Protein AF-0000000068120211 (afdb_homodimer)

Sequence (504 aa):
MDLKGKVALITGAASGIGLAYSEELLKQGAKVSLCDIDSERGEQVTEKLASKYGRKNVLFCRLDVTDYPQFEEAFVMTVEEFNRIDIVINNAGFMNDRLWELEVDVNLNGVIRGTLLAYRFMGKDRGGQGGVIVNTASTAFARPQVSTPIYTATNYAIVGLTRAYGDQYHVNMTGVRCLVVCPGLTDSGLVKDLDKQLMSSKYETAWLGDITDSKMQSSDHVGRALVDVLAKGQSGSVWIVENAQPAREWRGMDLKGKVALITGAASGIGLAYSEELLKQGAKVSLCDIDSERGEQVTEKLASKYGRKNVLFCRLDVTDYPQFEEAFVMTVEEFNRIDIVINNAGFMNDRLWELEVDVNLNGVIRGTLLAYRFMGKDRGGQGGVIVNTASTAFARPQVSTPIYTATNYAIVGLTRAYGDQYHVNMTGVRCLVVCPGLTDSGLVKDLDKQLMSSKYETAWLGDITDSKMQSSDHVGRALVDVLAKGQSGSVWIVENAQPAREWRG

pLDDT: mean 97.47, std 3.15, range [74.06, 99.0]

Solvent-accessible surface area (backbone atoms only — not comparable to full-atom values): 23778 Å² total; per-residue (Å²): 93,84,43,60,72,35,28,31,42,30,31,36,19,54,46,33,47,29,29,23,39,50,52,45,40,44,74,52,44,22,26,38,34,37,20,15,64,54,52,69,53,25,52,53,49,42,53,55,48,14,74,73,69,38,59,92,34,46,42,72,32,68,28,47,61,74,36,63,70,44,42,54,46,44,53,51,52,38,29,71,72,67,72,45,58,35,32,38,33,38,44,41,60,67,61,30,41,61,48,38,71,61,32,44,35,34,40,35,53,17,38,52,52,48,49,54,50,42,45,56,63,14,10,43,76,60,75,27,85,12,34,38,37,36,38,53,48,31,38,31,49,84,50,56,28,57,36,37,24,62,47,16,9,35,24,20,16,49,49,29,30,24,39,9,48,12,33,64,71,47,24,74,56,19,49,33,37,19,29,31,40,15,42,39,56,49,66,38,67,60,76,78,51,61,75,72,20,31,71,42,72,77,32,52,64,39,41,53,63,64,44,66,89,55,41,77,21,53,20,57,57,52,14,54,36,48,58,53,42,63,48,69,56,54,52,29,41,39,30,40,34,43,59,75,45,79,61,40,77,57,86,120,94,84,45,60,72,36,28,33,41,31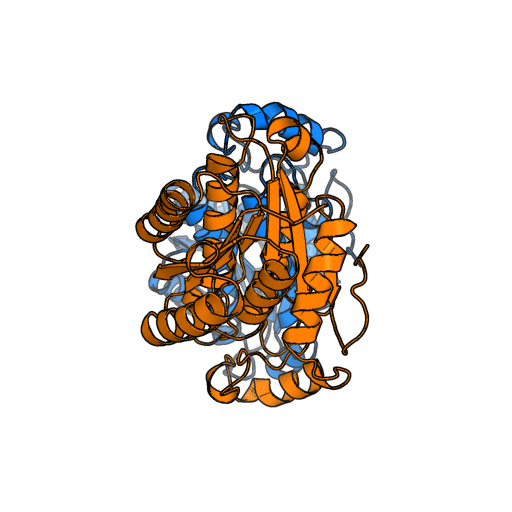,31,37,20,53,44,34,50,29,28,23,39,49,52,46,40,44,74,52,43,21,28,36,34,38,19,17,64,53,50,69,53,25,51,53,50,43,52,54,47,15,73,74,70,36,58,91,34,46,43,72,31,70,29,46,60,78,37,64,71,44,42,53,46,44,53,52,51,39,30,72,74,67,73,44,59,35,31,38,31,39,44,41,60,68,60,31,42,61,47,37,71,61,31,44,37,34,40,34,50,18,39,52,52,50,51,54,50,44,44,55,63,14,9,42,77,62,73,28,84,13,38,38,37,37,36,53,48,32,38,33,50,85,50,56,27,58,32,38,23,63,47,15,10,35,24,21,16,49,50,29,30,26,38,10,49,12,32,64,71,47,24,73,54,18,47,31,36,19,29,33,42,16,41,40,57,50,66,37,67,59,76,76,52,61,74,72,20,30,70,43,72,80,32,52,64,38,40,53,62,64,44,66,90,55,41,78,22,50,21,59,57,54,13,54,36,48,58,54,42,63,48,69,56,52,50,29,41,37,30,39,34,43,59,75,44,77,62,40,77,57,86,119

Secondary structure (DSSP, 8-state):
---TT-EEEEES-SSHHHHHHHHHHHHTT-EEEEEES-HHHHHHHHHHHHHHH-GGGEEEEE--TT-HHHHHHHHHHHHHHHS---EEEE------GGGHHHHHIIIIIHHHHHHHHHHHHH-GGGT---EEEEEE--GGGTS--SS-HHHHHHHHHHHHHHHHHTSHHHHHHH-EEEEEEEE-SEESSS-S-HHHHSS-GGGHHHHHHHHTT---EEHHHHHHHHHHHHHHPPTT-EEEE-TTPPPEE---/---TT-EEEEES-SSHHHHHHHHHHHHTT-EEEEEES-HHHHHHHHHHHHHHH-GGGEEEEE--TT-HHHHHHHHHHHHHHHS---EEEE------GGGHHHHHIIIIIHHHHHHHHHHHHH-GGGT---EEEEEE--GGGTS--SS-HHHHHHHHHHHHHHHHHTSHHHHHHH-EEEEEEEE-SEESSS-S-HHHHSS-GGGHHHHHHHHTTPPPEEHHHHHHHHHHHHHHPPTT-EEEE-TTPPPEE---

Radius of gyration: 23.07 Å; Cα contacts (8 Å, |Δi|>4): 1208; chains: 2; bounding box: 48×70×48 Å

Nearest PDB structures (foldseek):
  2gdz-assembly1_A-2  TM=9.463E-01  e=1.125E-26  Homo sapiens
  8cwl-assembly1_B  TM=9.435E-01  e=1.269E-26  Homo sapiens
  5ilg-assembly1_B  TM=9.388E-01  e=4.345E-25  Drosophila melanogaster
  8fd8-assembly1_A  TM=9.309E-01  e=6.060E-24  Homo sapiens
  8fd8-assembly1_B  TM=9.426E-01  e=2.075E-22  Homo sapiens

Structure (mmCIF, N/CA/C/O backbone):
data_AF-0000000068120211-model_v1
#
loop_
_entity.id
_entity.type
_entity.pdbx_description
1 polymer '15-hydroxyprostaglandin dehydrogenase'
#
loop_
_atom_site.group_PDB
_atom_site.id
_atom_site.type_symbol
_atom_site.label_atom_id
_atom_site.label_alt_id
_atom_site.label_comp_id
_atom_site.label_asym_id
_atom_site.label_entity_id
_atom_site.label_seq_id
_atom_site.pdbx_PDB_ins_code
_atom_site.Cartn_x
_atom_site.Cartn_y
_atom_site.Cartn_z
_atom_site.occupancy
_atom_site.B_iso_or_equiv
_atom_site.auth_seq_id
_atom_site.auth_comp_id
_atom_site.auth_asym_id
_atom_site.auth_atom_id
_atom_site.pdbx_PDB_model_num
ATOM 1 N N . MET A 1 1 ? -7.68 27.938 1.253 1 82.81 1 MET A N 1
ATOM 2 C CA . MET A 1 1 ? -8.211 28.031 2.611 1 82.81 1 MET A CA 1
ATOM 3 C C . MET A 1 1 ? -7.418 29.031 3.436 1 82.81 1 MET A C 1
ATOM 5 O O . MET A 1 1 ? -6.215 29.203 3.236 1 82.81 1 MET A O 1
ATOM 9 N N . ASP A 1 2 ? -8.07 29.797 4.215 1 92.25 2 ASP A N 1
ATOM 10 C CA . ASP A 1 2 ? -7.418 30.672 5.188 1 92.25 2 ASP A CA 1
ATOM 11 C C . ASP A 1 2 ? -6.906 29.875 6.387 1 92.25 2 ASP A C 1
ATOM 13 O O . ASP A 1 2 ? -7.676 29.172 7.047 1 92.25 2 ASP A O 1
ATOM 17 N N . LEU A 1 3 ? -5.645 29.953 6.73 1 97.62 3 LEU A N 1
ATOM 18 C CA . LEU A 1 3 ? -4.996 29.094 7.707 1 97.62 3 LEU A CA 1
ATOM 19 C C . LEU A 1 3 ? -4.945 29.75 9.078 1 97.62 3 LEU A C 1
ATOM 21 O O . LEU A 1 3 ? -4.629 29.109 10.078 1 97.62 3 LEU A O 1
ATOM 25 N N . LYS A 1 4 ? -5.25 31.031 9.125 1 97.75 4 LYS A N 1
ATOM 26 C CA . LYS A 1 4 ? -5.191 31.75 10.391 1 97.75 4 LYS A CA 1
ATOM 27 C C . LYS A 1 4 ? -6.133 31.141 11.422 1 97.75 4 LYS A C 1
ATOM 29 O O . LYS A 1 4 ? -7.328 30.984 11.164 1 97.75 4 LYS A O 1
ATOM 34 N N . GLY A 1 5 ? -5.555 30.719 12.477 1 97.88 5 GLY A N 1
ATOM 35 C CA . GLY A 1 5 ? -6.332 30.188 13.586 1 97.88 5 GLY A CA 1
ATOM 36 C C . GLY A 1 5 ? -6.676 28.719 13.422 1 97.88 5 GLY A C 1
ATOM 37 O O . GLY A 1 5 ? -7.215 28.094 14.336 1 97.88 5 GLY A O 1
ATOM 38 N N . LYS A 1 6 ? -6.422 28.141 12.305 1 98.56 6 LYS A N 1
ATOM 39 C CA . LYS A 1 6 ? -6.66 26.719 12.094 1 98.56 6 LYS A CA 1
ATOM 40 C C . LYS A 1 6 ? -5.688 25.875 12.914 1 98.56 6 LYS A C 1
ATOM 42 O O . LYS A 1 6 ? -4.586 26.312 13.234 1 98.56 6 LYS A O 1
ATOM 47 N N . VAL A 1 7 ? -6.109 24.719 13.297 1 98.88 7 VAL A N 1
ATOM 48 C CA . VAL A 1 7 ? -5.297 23.828 14.125 1 98.88 7 VAL A CA 1
ATOM 49 C C . VAL A 1 7 ? -4.887 22.594 13.32 1 98.88 7 VAL A C 1
ATOM 51 O O . VAL A 1 7 ? -5.742 21.875 12.789 1 98.88 7 VAL A O 1
ATOM 54 N N . ALA A 1 8 ? -3.562 22.375 13.242 1 98.94 8 ALA A N 1
ATOM 55 C CA . ALA A 1 8 ? -3.016 21.234 12.508 1 98.94 8 ALA A CA 1
ATOM 56 C C . ALA A 1 8 ? -2.342 20.25 13.453 1 98.94 8 ALA A C 1
ATOM 58 O O . ALA A 1 8 ? -1.64 20.656 14.383 1 98.94 8 ALA A O 1
ATOM 59 N N . LEU A 1 9 ? -2.656 19 13.297 1 98.94 9 LEU A N 1
ATOM 60 C CA . LEU A 1 9 ? -1.92 17.906 13.914 1 98.94 9 LEU A CA 1
ATOM 61 C C . LEU A 1 9 ? -1.019 17.219 12.898 1 98.94 9 LEU A C 1
ATOM 63 O O . LEU A 1 9 ? -1.488 16.766 11.852 1 98.94 9 LEU A O 1
ATOM 67 N N . ILE A 1 10 ? 0.295 17.172 13.141 1 98.94 10 ILE A N 1
ATOM 68 C CA . ILE A 1 10 ? 1.269 16.672 12.18 1 98.94 10 ILE A CA 1
ATOM 69 C C . ILE A 1 10 ? 2.102 15.562 12.805 1 98.94 10 ILE A C 1
ATOM 71 O O . ILE A 1 10 ? 2.713 15.758 13.859 1 98.94 10 ILE A O 1
ATOM 75 N N . THR A 1 11 ? 2.152 14.414 12.18 1 98.94 11 THR A N 1
ATOM 76 C CA . THR A 1 11 ? 3 13.328 12.664 1 98.94 11 THR A CA 1
ATOM 77 C C . THR A 1 11 ? 4.391 13.414 12.039 1 98.94 11 THR A C 1
ATOM 79 O O . THR A 1 11 ? 4.539 13.875 10.906 1 98.94 11 THR A O 1
ATOM 82 N N . GLY A 1 12 ? 5.379 12.852 12.766 1 98.62 12 GLY A N 1
ATOM 83 C CA . GLY A 1 12 ? 6.75 12.969 12.297 1 98.62 12 GLY A CA 1
ATOM 84 C C . GLY A 1 12 ? 7.207 14.406 12.148 1 98.62 12 GLY A C 1
ATOM 85 O O . GLY A 1 12 ? 7.836 14.758 11.148 1 98.62 12 GLY A O 1
ATOM 86 N N . ALA A 1 13 ? 6.902 15.242 13.117 1 98.62 13 ALA A N 1
ATOM 87 C CA . ALA A 1 13 ? 6.984 16.688 12.914 1 98.62 13 ALA A CA 1
ATOM 88 C C . ALA A 1 13 ? 8.258 17.25 13.539 1 98.62 13 ALA A C 1
ATOM 90 O O . ALA A 1 13 ? 8.508 18.453 13.453 1 98.62 13 ALA A O 1
ATOM 91 N N . ALA A 1 14 ? 9.102 16.391 14.125 1 97.88 14 ALA A N 1
ATOM 92 C CA . ALA A 1 14 ? 10.25 16.906 14.859 1 97.88 14 ALA A CA 1
ATOM 93 C C . ALA A 1 14 ? 11.43 17.156 13.914 1 97.88 14 ALA A C 1
ATOM 95 O O . ALA A 1 14 ? 12.445 17.719 14.32 1 97.88 14 ALA A O 1
ATOM 96 N N . SER A 1 15 ? 11.375 16.734 12.656 1 96.56 15 SER A N 1
ATOM 97 C CA . SER A 1 15 ? 12.469 16.922 11.703 1 96.56 15 SER A CA 1
ATOM 98 C C . SER A 1 15 ? 11.961 16.891 10.266 1 96.56 15 SER A C 1
ATOM 100 O O . SER A 1 15 ? 10.781 16.656 10.023 1 96.56 15 SER A O 1
ATOM 102 N N . GLY A 1 16 ? 12.82 17.266 9.398 1 97.5 16 GLY A N 1
ATOM 103 C CA . GLY A 1 16 ? 12.594 17.078 7.973 1 97.5 16 GLY A CA 1
ATOM 104 C C . GLY A 1 16 ? 11.352 17.797 7.465 1 97.5 16 GLY A C 1
ATOM 105 O O . GLY A 1 16 ? 11.148 18.969 7.758 1 97.5 16 GLY A O 1
ATOM 106 N N . ILE A 1 17 ? 10.625 17.094 6.672 1 98.62 17 ILE A N 1
ATOM 107 C CA . ILE A 1 17 ? 9.469 17.641 5.988 1 98.62 17 ILE A CA 1
ATOM 108 C C . ILE A 1 17 ? 8.383 18 7.008 1 98.62 17 ILE A C 1
ATOM 110 O O . ILE A 1 17 ? 7.734 19.031 6.898 1 98.62 17 ILE A O 1
ATOM 114 N N . GLY A 1 18 ? 8.203 17.141 8.039 1 98.75 18 GLY A N 1
ATOM 115 C CA . GLY A 1 18 ? 7.215 17.422 9.062 1 98.75 18 GLY A CA 1
ATOM 116 C C . GLY A 1 18 ? 7.477 18.719 9.812 1 98.75 18 GLY A C 1
ATOM 117 O O . GLY A 1 18 ? 6.547 19.469 10.094 1 98.75 18 GLY A O 1
ATOM 118 N N . LEU A 1 19 ? 8.711 18.906 10.086 1 98.75 19 LEU A N 1
ATOM 119 C CA . LEU A 1 19 ? 9.078 20.156 10.75 1 98.75 19 LEU A CA 1
ATOM 120 C C . LEU A 1 19 ? 8.844 21.344 9.828 1 98.75 19 LEU A C 1
ATOM 122 O O . LEU A 1 19 ? 8.352 22.391 10.266 1 98.75 19 LEU A O 1
ATOM 126 N N . ALA A 1 20 ? 9.164 21.188 8.57 1 98.81 20 ALA A N 1
ATOM 127 C CA . ALA A 1 20 ? 8.945 22.25 7.594 1 98.81 20 ALA A CA 1
ATOM 128 C C . ALA A 1 20 ? 7.457 22.562 7.441 1 98.81 20 ALA A C 1
ATOM 130 O O . ALA A 1 20 ? 7.066 23.734 7.336 1 98.81 20 ALA A O 1
ATOM 131 N N . TYR A 1 21 ? 6.605 21.516 7.414 1 98.88 21 TYR A N 1
ATOM 132 C CA . TYR A 1 21 ? 5.164 21.719 7.406 1 98.88 21 TYR A CA 1
ATOM 133 C C . TYR A 1 21 ? 4.723 22.562 8.602 1 98.88 21 TYR A C 1
ATOM 135 O O . TYR A 1 21 ? 3.975 23.531 8.445 1 98.88 21 TYR A O 1
ATOM 143 N N . SER A 1 22 ? 5.23 22.188 9.781 1 98.88 22 SER A N 1
ATOM 144 C CA . SER A 1 22 ? 4.867 22.875 11.016 1 98.88 22 SER A CA 1
ATOM 145 C C . SER A 1 22 ? 5.23 24.344 10.953 1 98.88 22 SER A C 1
ATOM 147 O O . SER A 1 22 ? 4.402 25.203 11.25 1 98.88 22 SER A O 1
ATOM 149 N N . GLU A 1 23 ? 6.422 24.625 10.531 1 98.75 23 GLU A N 1
ATOM 150 C CA . GLU A 1 23 ? 6.91 26 10.484 1 98.75 23 GLU A CA 1
ATOM 151 C C . GLU A 1 23 ? 6.113 26.828 9.492 1 98.75 23 GLU A C 1
ATOM 153 O O . GLU A 1 23 ? 5.746 27.969 9.789 1 98.75 23 GLU A O 1
ATOM 158 N N . GLU A 1 24 ? 5.844 26.297 8.328 1 98.75 24 GLU A N 1
ATOM 159 C CA . GLU A 1 24 ? 5.117 27.047 7.305 1 98.75 24 GLU A CA 1
ATOM 160 C C . GLU A 1 24 ? 3.686 27.344 7.746 1 98.75 24 GLU A C 1
ATOM 162 O O . GLU A 1 24 ? 3.148 28.406 7.469 1 98.75 24 GLU A O 1
ATOM 167 N N . LEU A 1 25 ? 3.064 26.406 8.438 1 98.88 25 LEU A N 1
ATOM 168 C CA . LEU A 1 25 ? 1.704 26.609 8.922 1 98.88 25 LEU A CA 1
ATOM 169 C C . LEU A 1 25 ? 1.674 27.656 10.023 1 98.88 25 LEU A C 1
ATOM 171 O O . LEU A 1 25 ? 0.775 28.516 10.047 1 98.88 25 LEU A O 1
ATOM 175 N N . LEU A 1 26 ? 2.656 27.625 10.914 1 98.81 26 LEU A N 1
ATOM 176 C CA . LEU A 1 26 ? 2.756 28.625 11.961 1 98.81 26 LEU A CA 1
ATOM 177 C C . LEU A 1 26 ? 2.957 30.016 11.367 1 98.81 26 LEU A C 1
ATOM 179 O O . LEU A 1 26 ? 2.344 30.984 11.82 1 98.81 26 LEU A O 1
ATOM 183 N N . LYS A 1 27 ? 3.748 30.078 10.273 1 98.5 27 LYS A N 1
ATOM 184 C CA . LYS A 1 27 ? 3.979 31.344 9.57 1 98.5 27 LYS A CA 1
ATOM 185 C C . LYS A 1 27 ? 2.672 31.922 9.039 1 98.5 27 LYS A C 1
ATOM 187 O O . LYS A 1 27 ? 2.512 33.125 8.961 1 98.5 27 LYS A O 1
ATOM 192 N N . GLN A 1 28 ? 1.745 31.062 8.711 1 98.31 28 GLN A N 1
ATOM 193 C CA . GLN A 1 28 ? 0.469 31.469 8.133 1 98.31 28 GLN A CA 1
ATOM 194 C C . GLN A 1 28 ? -0.565 31.734 9.219 1 98.31 28 GLN A C 1
ATOM 196 O O . GLN A 1 28 ? -1.73 32 8.922 1 98.31 28 GLN A O 1
ATOM 201 N N . GLY A 1 29 ? -0.173 31.562 10.5 1 98.5 29 GLY A N 1
ATOM 202 C CA . GLY A 1 29 ? -1.048 31.906 11.609 1 98.5 29 GLY A CA 1
ATOM 203 C C . GLY A 1 29 ? -1.801 30.719 12.18 1 98.5 29 GLY A C 1
ATOM 204 O O . GLY A 1 29 ? -2.703 30.891 13 1 98.5 29 GLY A O 1
ATOM 205 N N . ALA A 1 30 ? -1.493 29.531 11.773 1 98.81 30 ALA A N 1
ATOM 206 C CA . ALA A 1 30 ? -2.121 28.328 12.312 1 98.81 30 ALA A CA 1
ATOM 207 C C . ALA A 1 30 ? -1.508 27.938 13.656 1 98.81 30 ALA A C 1
ATOM 209 O O . ALA A 1 30 ? -0.473 28.484 14.047 1 98.81 30 ALA A O 1
ATOM 210 N N . LYS A 1 31 ? -2.18 27.125 14.367 1 98.88 31 LYS A N 1
ATOM 211 C CA . LYS A 1 31 ? -1.648 26.406 15.531 1 98.88 31 LYS A CA 1
ATOM 212 C C . LYS A 1 31 ? -1.269 24.969 15.172 1 98.88 31 LYS A C 1
ATOM 214 O O . LYS A 1 31 ? -1.882 24.359 14.289 1 98.88 31 LYS A O 1
ATOM 219 N N . VAL A 1 32 ? -0.233 24.5 15.859 1 98.88 32 VAL A N 1
ATOM 220 C CA . VAL A 1 32 ? 0.289 23.219 15.406 1 98.88 32 VAL A CA 1
ATOM 221 C C . VAL A 1 32 ? 0.537 22.312 16.609 1 98.88 32 VAL A C 1
ATOM 223 O O . VAL A 1 32 ? 1.161 22.719 17.578 1 98.88 32 VAL A O 1
ATOM 226 N N . SER A 1 33 ? -0.043 21.141 16.578 1 98.88 33 SER A N 1
ATOM 227 C CA . SER A 1 33 ? 0.378 20.016 17.406 1 98.88 33 SER A CA 1
ATOM 228 C C . SER A 1 33 ? 1.446 19.188 16.719 1 98.88 33 SER A C 1
ATOM 230 O O . SER A 1 33 ? 1.15 18.453 15.773 1 98.88 33 SER A O 1
ATOM 232 N N . LEU A 1 34 ? 2.705 19.297 17.219 1 98.69 34 LEU A N 1
ATOM 233 C CA . LEU A 1 34 ? 3.846 18.547 16.703 1 98.69 34 LEU A CA 1
ATOM 234 C C . LEU A 1 34 ? 3.938 17.172 17.344 1 98.69 34 LEU A C 1
ATOM 236 O O . LEU A 1 34 ? 4.23 17.062 18.547 1 98.69 34 LEU A O 1
ATOM 240 N N . CYS A 1 35 ? 3.703 16.141 16.531 1 98.88 35 CYS A N 1
ATOM 241 C CA . CYS A 1 35 ? 3.744 14.789 17.047 1 98.88 35 CYS A CA 1
ATOM 242 C C . CYS A 1 35 ? 4.953 14.031 16.516 1 98.88 35 CYS A C 1
ATOM 244 O O . CYS A 1 35 ? 5.215 14.047 15.312 1 98.88 35 CYS A O 1
ATOM 246 N N . ASP A 1 36 ? 5.637 13.398 17.391 1 98.75 36 ASP A N 1
ATOM 247 C CA . ASP A 1 36 ? 6.82 12.641 17 1 98.75 36 ASP A CA 1
ATOM 248 C C . ASP A 1 36 ? 7.199 11.609 18.062 1 98.75 36 ASP A C 1
ATOM 250 O O . ASP A 1 36 ? 6.863 11.773 19.234 1 98.75 36 ASP A O 1
ATOM 254 N N . ILE A 1 37 ? 7.855 10.633 17.625 1 98.56 37 ILE A N 1
ATOM 255 C CA . ILE A 1 37 ? 8.289 9.594 18.562 1 98.56 37 ILE A CA 1
ATOM 256 C C . ILE A 1 37 ? 9.516 10.07 19.328 1 98.56 37 ILE A C 1
ATOM 258 O O . ILE A 1 37 ? 9.758 9.633 20.453 1 98.56 37 ILE A O 1
ATOM 262 N N . ASP A 1 38 ? 10.336 10.93 18.734 1 97.88 38 ASP A N 1
ATOM 263 C CA . ASP A 1 38 ? 11.531 11.484 19.359 1 97.88 38 ASP A CA 1
ATOM 264 C C . ASP A 1 38 ? 11.172 12.633 20.297 1 97.88 38 ASP A C 1
ATOM 266 O O . ASP A 1 38 ? 11.133 13.797 19.891 1 97.88 38 ASP A O 1
ATOM 270 N N . SER A 1 39 ? 11.055 12.336 21.547 1 98 39 SER A N 1
ATOM 271 C CA . SER A 1 39 ? 10.594 13.328 22.516 1 98 39 SER A CA 1
ATOM 272 C C . SER A 1 39 ? 11.633 14.43 22.719 1 98 39 SER A C 1
ATOM 274 O O . SER A 1 39 ? 11.281 15.602 22.844 1 98 39 SER A O 1
ATOM 276 N N . GLU A 1 40 ? 12.859 14.023 22.766 1 98.31 40 GLU A N 1
ATOM 277 C CA . GLU A 1 40 ? 13.914 15.008 23 1 98.31 40 GLU A CA 1
ATOM 278 C C . GLU A 1 40 ? 13.953 16.062 21.891 1 98.31 40 GLU A C 1
ATOM 280 O O . GLU A 1 40 ? 13.883 17.25 22.172 1 98.31 40 GLU A O 1
ATOM 285 N N . ARG A 1 41 ? 14.055 15.641 20.688 1 98.12 41 ARG A N 1
ATOM 286 C CA . ARG A 1 41 ? 14.078 16.547 19.547 1 98.12 41 ARG A CA 1
ATOM 287 C C . ARG A 1 41 ? 12.766 17.328 19.438 1 98.12 41 ARG A C 1
ATOM 289 O O . ARG A 1 41 ? 12.758 18.516 19.141 1 98.12 41 ARG A O 1
ATOM 296 N N . GLY A 1 42 ? 11.695 16.609 19.656 1 98.38 42 GLY A N 1
ATOM 297 C CA . GLY A 1 42 ? 10.383 17.234 19.578 1 98.38 42 GLY A CA 1
ATOM 298 C C . GLY A 1 42 ? 10.211 18.391 20.562 1 98.38 42 GLY A C 1
ATOM 299 O O . GLY A 1 42 ? 9.727 19.453 20.203 1 98.38 42 GLY A O 1
ATOM 300 N N . GLU A 1 43 ? 10.609 18.188 21.766 1 98.19 43 GLU A N 1
ATOM 301 C CA . GLU A 1 43 ? 10.5 19.219 22.781 1 98.19 43 GLU A CA 1
ATOM 302 C C . GLU A 1 43 ? 11.398 20.406 22.469 1 98.19 43 GLU A C 1
ATOM 304 O O . GLU A 1 43 ? 10.992 21.562 22.625 1 98.19 43 GLU A O 1
ATOM 309 N N . GLN A 1 44 ? 12.586 20.094 21.969 1 98.38 44 GLN A N 1
ATOM 310 C CA . GLN A 1 44 ? 13.523 21.141 21.609 1 98.38 44 GLN A CA 1
ATOM 311 C C . GLN A 1 44 ? 12.969 22.016 20.484 1 98.38 44 GLN A C 1
ATOM 313 O O . GLN A 1 44 ? 13 23.234 20.562 1 98.38 44 GLN A O 1
ATOM 318 N N . VAL A 1 45 ? 12.453 21.406 19.453 1 98.19 45 VAL A N 1
ATOM 319 C CA . VAL A 1 45 ? 11.93 22.141 18.312 1 98.19 45 VAL A CA 1
ATOM 320 C C . VAL A 1 45 ? 10.68 22.906 18.719 1 98.19 45 VAL A C 1
ATOM 322 O O . VAL A 1 45 ? 10.461 24.047 18.266 1 98.19 45 VAL A O 1
ATOM 325 N N . THR A 1 46 ? 9.891 22.266 19.547 1 97.88 46 THR A N 1
ATOM 326 C CA . THR A 1 46 ? 8.672 22.922 20 1 97.88 46 THR A CA 1
ATOM 327 C C . THR A 1 46 ? 9 24.188 20.781 1 97.88 46 THR A C 1
ATOM 329 O O . THR A 1 46 ? 8.328 25.219 20.609 1 97.88 46 THR A O 1
ATOM 332 N N . GLU A 1 47 ? 9.992 24.156 21.641 1 98.12 47 GLU A N 1
ATOM 333 C CA . GLU A 1 47 ? 10.398 25.344 22.391 1 98.12 47 GLU A CA 1
ATOM 334 C C . GLU A 1 47 ? 10.875 26.453 21.453 1 98.12 47 GLU A C 1
ATOM 336 O O . GLU A 1 47 ? 10.562 27.625 21.656 1 98.12 47 GLU A O 1
ATOM 341 N N . LYS A 1 48 ? 11.625 26.062 20.453 1 98.44 48 LYS A N 1
ATOM 342 C CA . LYS A 1 48 ? 12.102 27.016 19.469 1 98.44 48 LYS A CA 1
ATOM 343 C C . LYS A 1 48 ? 10.938 27.672 18.719 1 98.44 48 LYS A C 1
ATOM 345 O O . LYS A 1 48 ? 10.906 28.891 18.547 1 98.44 48 LYS A O 1
ATOM 350 N N . LEU A 1 49 ? 9.984 26.891 18.281 1 98.69 49 LEU A N 1
ATOM 351 C CA . LEU A 1 49 ? 8.828 27.391 17.547 1 98.69 49 LEU A CA 1
ATOM 352 C C . LEU A 1 49 ? 7.914 28.219 18.438 1 98.69 49 LEU A C 1
ATOM 354 O O . LEU A 1 49 ? 7.352 29.219 18 1 98.69 49 LEU A O 1
ATOM 358 N N . ALA A 1 50 ? 7.789 27.75 19.688 1 98.19 50 ALA A N 1
ATOM 359 C CA . ALA A 1 50 ? 6.973 28.484 20.656 1 98.19 50 ALA A CA 1
ATOM 360 C C . ALA A 1 50 ? 7.539 29.891 20.891 1 98.19 50 ALA A C 1
ATOM 362 O O . ALA A 1 50 ? 6.785 30.844 21.047 1 98.19 50 ALA A O 1
ATOM 363 N N . SER A 1 51 ? 8.844 29.969 20.984 1 98.38 51 SER A N 1
ATOM 364 C CA . SER A 1 51 ? 9.5 31.25 21.172 1 98.38 51 SER A CA 1
ATOM 365 C C . SER A 1 51 ? 9.258 32.188 19.984 1 98.38 51 SER A C 1
ATOM 367 O O . SER A 1 51 ? 9.102 33.406 20.172 1 98.38 51 SER A O 1
ATOM 369 N N . LYS A 1 52 ? 9.172 31.625 18.844 1 98.38 52 LYS A N 1
ATOM 370 C CA . LYS A 1 52 ? 9.062 32.406 17.609 1 98.38 52 LYS A CA 1
ATOM 371 C C . LYS A 1 52 ? 7.609 32.75 17.297 1 98.38 52 LYS A C 1
ATOM 373 O O . LYS A 1 52 ? 7.312 33.844 16.812 1 98.38 52 LYS A O 1
ATOM 378 N N . TYR A 1 53 ? 6.68 31.812 17.547 1 98.44 53 TYR A N 1
ATOM 379 C CA . TYR A 1 53 ? 5.32 31.969 17.031 1 98.44 53 TYR A CA 1
ATOM 380 C C . TYR A 1 53 ? 4.309 32 18.172 1 98.44 53 TYR A C 1
ATOM 382 O O . TYR A 1 53 ? 3.109 32.156 17.938 1 98.44 53 TYR A O 1
ATOM 390 N N . GLY A 1 54 ? 4.77 31.875 19.469 1 98.31 54 GLY A N 1
ATOM 391 C CA . GLY A 1 54 ? 3.9 31.922 20.625 1 98.31 54 GLY A CA 1
ATOM 392 C C . GLY A 1 54 ? 3.633 30.547 21.234 1 98.31 54 GLY A C 1
ATOM 393 O O . GLY A 1 54 ? 3.205 29.641 20.516 1 98.31 54 GLY A O 1
ATOM 394 N N . ARG A 1 55 ? 3.826 30.391 22.5 1 97.88 55 ARG A N 1
ATOM 395 C CA . ARG A 1 55 ? 3.662 29.141 23.234 1 97.88 55 ARG A CA 1
ATOM 396 C C . ARG A 1 55 ? 2.24 28.609 23.094 1 97.88 55 ARG A C 1
ATOM 398 O O . ARG A 1 55 ? 2.031 27.391 23.016 1 97.88 55 ARG A O 1
ATOM 405 N N . LYS A 1 56 ? 1.347 29.5 22.953 1 98.06 56 LYS A N 1
ATOM 406 C CA . LYS A 1 56 ? -0.06 29.109 22.891 1 98.06 56 LYS A CA 1
ATOM 407 C C . LYS A 1 56 ? -0.397 28.5 21.531 1 98.06 56 LYS A C 1
ATOM 409 O O . LYS A 1 56 ? -1.478 27.922 21.359 1 98.06 56 LYS A O 1
ATOM 414 N N . ASN A 1 57 ? 0.518 28.625 20.562 1 98.62 57 ASN A N 1
ATOM 415 C CA . ASN A 1 57 ? 0.241 28.188 19.188 1 98.62 57 ASN A CA 1
ATOM 416 C C . ASN A 1 57 ? 0.928 26.859 18.875 1 98.62 57 ASN A C 1
ATOM 418 O O . ASN A 1 57 ? 0.777 26.312 17.781 1 98.62 57 ASN A O 1
ATOM 422 N N . VAL A 1 58 ? 1.687 26.312 19.812 1 98.75 58 VAL A N 1
ATOM 423 C CA . VAL A 1 58 ? 2.48 25.109 19.531 1 98.75 58 VAL A CA 1
ATOM 424 C C . VAL A 1 58 ? 2.33 24.109 20.672 1 98.75 58 VAL A C 1
ATOM 426 O O . VAL A 1 58 ? 2.43 24.484 21.844 1 98.75 58 VAL A O 1
ATOM 429 N N . LEU A 1 59 ? 2.023 22.875 20.359 1 98.69 59 LEU A N 1
ATOM 430 C CA . LEU A 1 59 ? 1.923 21.75 21.297 1 98.69 59 LEU A CA 1
ATOM 431 C C . LEU A 1 59 ? 2.787 20.578 20.844 1 98.69 59 LEU A C 1
ATOM 433 O O . LEU A 1 59 ? 2.824 20.266 19.656 1 98.69 59 LEU A O 1
ATOM 437 N N . PHE A 1 60 ? 3.518 20 21.75 1 98.75 60 PHE A N 1
ATOM 438 C CA . PHE A 1 60 ? 4.211 18.75 21.422 1 98.75 60 PHE A CA 1
ATOM 439 C C . PHE A 1 60 ? 3.473 17.547 21.984 1 98.75 60 PHE A C 1
ATOM 441 O O . PHE A 1 60 ? 3.021 17.578 23.141 1 98.75 60 PHE A O 1
ATOM 448 N N . CYS A 1 61 ? 3.285 16.531 21.172 1 98.56 61 CYS A N 1
ATOM 449 C CA . CYS A 1 61 ? 2.752 15.234 21.594 1 98.56 61 CYS A CA 1
ATOM 450 C C . CYS A 1 61 ? 3.703 14.109 21.219 1 98.56 61 CYS A C 1
ATOM 452 O O . CYS A 1 61 ? 4.016 13.922 20.031 1 98.56 61 CYS A O 1
ATOM 454 N N . ARG A 1 62 ? 4.215 13.375 22.234 1 98.5 62 ARG A N 1
ATOM 455 C CA . ARG A 1 62 ? 4.953 12.164 21.891 1 98.5 62 ARG A CA 1
ATOM 456 C C . ARG A 1 62 ? 4.031 11.117 21.281 1 98.5 62 ARG A C 1
ATOM 458 O O . ARG A 1 62 ? 2.988 10.789 21.844 1 98.5 62 ARG A O 1
ATOM 465 N N . LEU A 1 63 ? 4.469 10.633 20.109 1 98.69 63 LEU A N 1
ATOM 466 C CA . LEU A 1 63 ? 3.555 9.734 19.406 1 98.69 63 LEU A CA 1
ATOM 467 C C . LEU A 1 63 ? 4.324 8.719 18.578 1 98.69 63 LEU A C 1
ATOM 469 O O . LEU A 1 63 ? 5.113 9.086 17.703 1 98.69 63 LEU A O 1
ATOM 473 N N . ASP A 1 64 ? 4.191 7.492 18.906 1 98.81 64 ASP A N 1
ATOM 474 C CA . ASP A 1 64 ? 4.465 6.371 18.016 1 98.81 64 ASP A CA 1
ATOM 475 C C . ASP A 1 64 ? 3.232 6.012 17.188 1 98.81 64 ASP A C 1
ATOM 477 O O . ASP A 1 64 ? 2.252 5.488 17.719 1 98.81 64 ASP A O 1
ATOM 481 N N . VAL A 1 65 ? 3.332 6.254 15.883 1 98.81 65 VAL A N 1
ATOM 482 C CA . VAL A 1 65 ? 2.148 6.117 15.039 1 98.81 65 VAL A CA 1
ATOM 483 C C . VAL A 1 65 ? 1.743 4.648 14.945 1 98.81 65 VAL A C 1
ATOM 485 O O . VAL A 1 65 ? 0.655 4.328 14.461 1 98.81 65 VAL A O 1
ATOM 488 N N . THR A 1 66 ? 2.613 3.689 15.398 1 98.56 66 THR A N 1
ATOM 489 C CA . THR A 1 66 ? 2.258 2.275 15.414 1 98.56 66 THR A CA 1
ATOM 490 C C . THR A 1 66 ? 1.444 1.931 16.656 1 98.56 66 THR A C 1
ATOM 492 O O . THR A 1 66 ? 0.939 0.814 16.781 1 98.56 66 THR A O 1
ATOM 495 N N . ASP A 1 67 ? 1.319 2.846 17.594 1 98.5 67 ASP A N 1
ATOM 496 C CA . ASP A 1 67 ? 0.607 2.668 18.859 1 98.5 67 ASP A CA 1
ATOM 497 C C . ASP A 1 67 ? -0.725 3.414 18.844 1 98.5 67 ASP A C 1
ATOM 499 O O . ASP A 1 67 ? -0.77 4.617 19.109 1 98.5 67 ASP A O 1
ATOM 503 N N . TYR A 1 68 ? -1.79 2.676 18.703 1 97.88 68 TYR A N 1
ATOM 504 C CA . TYR A 1 68 ? -3.096 3.299 18.516 1 97.88 68 TYR A CA 1
ATOM 505 C C . TYR A 1 68 ? -3.492 4.121 19.734 1 97.88 68 TYR A C 1
ATOM 507 O O . TYR A 1 68 ? -3.926 5.27 19.609 1 97.88 68 TYR A O 1
ATOM 515 N N . PRO A 1 69 ? -3.381 3.629 20.953 1 98.31 69 PRO A N 1
ATOM 516 C CA . PRO A 1 69 ? -3.748 4.445 22.109 1 98.31 69 PRO A CA 1
ATOM 517 C C . PRO A 1 69 ? -2.973 5.762 22.172 1 98.31 69 PRO A C 1
ATOM 519 O O . PRO A 1 69 ? -3.549 6.809 22.484 1 98.31 69 PRO A O 1
ATOM 522 N N . GLN A 1 70 ? -1.694 5.695 21.875 1 98.62 70 GLN A N 1
ATOM 523 C CA . GLN A 1 70 ? -0.905 6.922 21.844 1 98.62 70 GLN A CA 1
ATOM 524 C C . GLN A 1 70 ? -1.407 7.879 20.781 1 98.62 70 GLN A C 1
ATOM 526 O O . GLN A 1 70 ? -1.431 9.094 20.984 1 98.62 70 GLN A O 1
ATOM 531 N N . PHE A 1 71 ? -1.814 7.305 19.672 1 98.88 71 PHE A N 1
ATOM 532 C CA . PHE A 1 71 ? -2.299 8.125 18.562 1 98.88 71 PHE A CA 1
ATOM 533 C C . PHE A 1 71 ? -3.584 8.844 18.953 1 98.88 71 PHE A C 1
ATOM 535 O O . PHE A 1 71 ? -3.711 10.055 18.734 1 98.88 71 PHE A O 1
ATOM 542 N N . GLU A 1 72 ? -4.484 8.125 19.5 1 98.69 72 GLU A N 1
ATOM 543 C CA . GLU A 1 72 ? -5.742 8.711 19.938 1 98.69 72 GLU A CA 1
ATOM 544 C C . GLU A 1 72 ? -5.504 9.789 21 1 98.69 72 GLU A C 1
ATOM 546 O O . GLU A 1 72 ? -6.148 10.836 20.984 1 98.69 72 GLU A O 1
ATOM 551 N N . GLU A 1 73 ? -4.59 9.508 21.859 1 98.75 73 GLU A N 1
ATOM 552 C CA . GLU A 1 73 ? -4.266 10.461 22.922 1 98.75 73 GLU A CA 1
ATOM 553 C C . GLU A 1 73 ? -3.748 11.773 22.328 1 98.75 73 GLU A C 1
ATOM 555 O O . GLU A 1 73 ? -4.035 12.852 22.844 1 98.75 73 GLU A O 1
ATOM 560 N N . ALA A 1 74 ? -2.965 11.734 21.281 1 98.88 74 ALA A N 1
ATOM 561 C CA . ALA A 1 74 ? -2.467 12.938 20.625 1 98.88 74 ALA A CA 1
ATOM 562 C C . ALA A 1 74 ? -3.619 13.789 20.094 1 98.88 74 ALA A C 1
ATOM 564 O O . ALA A 1 74 ? -3.582 15.023 20.188 1 98.88 74 ALA A O 1
ATOM 565 N N . PHE A 1 75 ? -4.652 13.148 19.531 1 98.88 75 PHE A N 1
ATOM 566 C CA . PHE A 1 75 ? -5.832 13.867 19.062 1 98.88 75 PHE A CA 1
ATOM 567 C C . PHE A 1 75 ? -6.562 14.523 20.234 1 98.88 75 PHE A C 1
ATOM 569 O O . PHE A 1 75 ? -6.938 15.695 20.156 1 98.88 75 PHE A O 1
ATOM 576 N N . VAL A 1 76 ? -6.711 13.758 21.312 1 98.81 76 VAL A N 1
ATOM 577 C CA . VAL A 1 76 ? -7.418 14.25 22.484 1 98.81 76 VAL A CA 1
ATOM 578 C C . VAL A 1 76 ? -6.672 15.445 23.078 1 98.81 76 VAL A C 1
ATOM 580 O O . VAL A 1 76 ? -7.277 16.469 23.375 1 98.81 76 VAL A O 1
ATOM 583 N N . MET A 1 77 ? -5.371 15.344 23.188 1 98.81 77 MET A N 1
ATOM 584 C CA . MET A 1 77 ? -4.551 16.422 23.75 1 98.81 77 MET A CA 1
ATOM 585 C C . MET A 1 77 ? -4.648 17.672 22.875 1 98.81 77 MET A C 1
ATOM 587 O O . MET A 1 77 ? -4.688 18.781 23.391 1 98.81 77 MET A O 1
ATOM 591 N N . THR A 1 78 ? -4.672 17.5 21.578 1 98.81 78 THR A N 1
ATOM 592 C CA . THR A 1 78 ? -4.766 18.625 20.641 1 98.81 78 THR A CA 1
ATOM 593 C C . THR A 1 78 ? -6.094 19.344 20.812 1 98.81 78 THR A C 1
ATOM 595 O O . THR A 1 78 ? -6.129 20.578 20.875 1 98.81 78 THR A O 1
ATOM 598 N N . VAL A 1 79 ? -7.152 18.594 20.953 1 98.5 79 VAL A N 1
ATOM 599 C CA . VAL A 1 79 ? -8.477 19.188 21.125 1 98.5 79 VAL A CA 1
ATOM 600 C C . VAL A 1 79 ? -8.555 19.875 22.484 1 98.5 79 VAL A C 1
ATOM 602 O O . VAL A 1 79 ? -9.117 20.969 22.594 1 98.5 79 VAL A O 1
ATOM 605 N N . GLU A 1 80 ? -7.996 1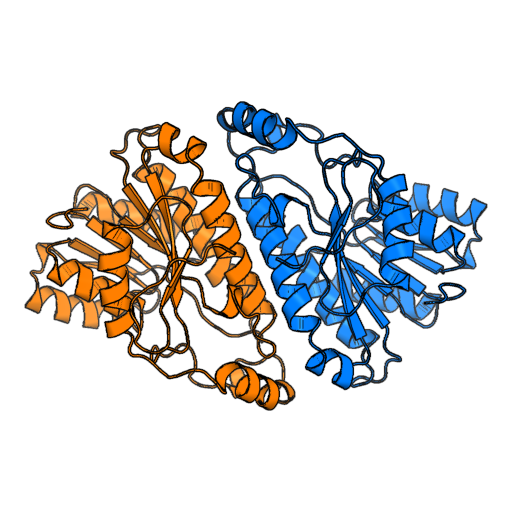9.234 23.469 1 98.44 80 GLU A N 1
ATOM 606 C CA . GLU A 1 80 ? -8.008 19.828 24.797 1 98.44 80 GLU A CA 1
ATOM 607 C C . GLU A 1 80 ? -7.258 21.156 24.812 1 98.44 80 GLU A C 1
ATOM 609 O O . GLU A 1 80 ? -7.68 22.109 25.469 1 98.44 80 GLU A O 1
ATOM 614 N N . GLU A 1 81 ? -6.188 21.203 24.062 1 98.56 81 GLU A N 1
ATOM 615 C CA . GLU A 1 81 ? -5.328 22.391 24.078 1 98.56 81 GLU A CA 1
ATOM 616 C C . GLU A 1 81 ? -5.887 23.484 23.172 1 98.56 81 GLU A C 1
ATOM 618 O O . GLU A 1 81 ? -5.902 24.656 23.562 1 98.56 81 GLU A O 1
ATOM 623 N N . PHE A 1 82 ? -6.391 23.109 22 1 98.5 82 PHE A N 1
ATOM 624 C CA . PHE A 1 82 ? -6.691 24.125 21 1 98.5 82 PHE A CA 1
ATOM 625 C C . PHE A 1 82 ? -8.188 24.156 20.703 1 98.5 82 PHE A C 1
ATOM 627 O O . PHE A 1 82 ? -8.641 24.969 19.891 1 98.5 82 PHE A O 1
ATOM 634 N N . ASN A 1 83 ? -8.977 23.203 21.25 1 97.38 83 ASN A N 1
ATOM 635 C CA . ASN A 1 83 ? -10.43 23.125 21.219 1 97.38 83 ASN A CA 1
ATOM 636 C C . ASN A 1 83 ? -10.93 22.641 19.859 1 97.38 83 ASN A C 1
ATOM 638 O O . ASN A 1 83 ? -12.141 22.594 19.609 1 97.38 83 ASN A O 1
ATOM 642 N N . ARG A 1 84 ? -9.961 22.375 18.969 1 96.56 84 ARG A N 1
ATOM 643 C CA . ARG A 1 84 ? -10.383 21.906 17.656 1 96.56 84 ARG A CA 1
ATOM 644 C C . ARG A 1 84 ? -9.219 21.266 16.906 1 96.56 84 ARG A C 1
ATOM 646 O O . ARG A 1 84 ? -8.078 21.297 17.359 1 96.56 84 ARG A O 1
ATOM 653 N N . ILE A 1 85 ? -9.547 20.625 15.844 1 98.62 85 ILE A N 1
ATOM 654 C CA . ILE A 1 85 ? -8.617 20.156 14.82 1 98.62 85 ILE A 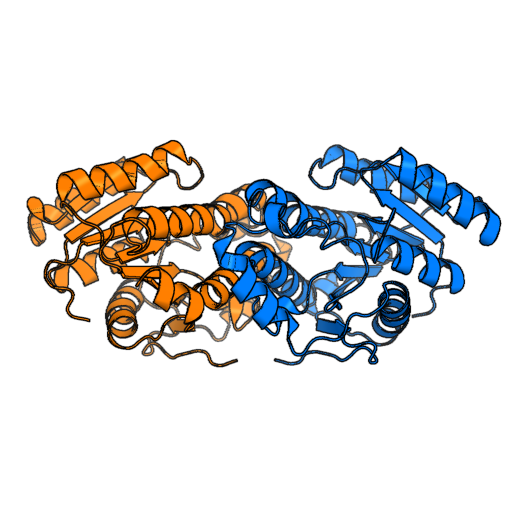CA 1
ATOM 655 C C . ILE A 1 85 ? -9.195 20.438 13.43 1 98.62 85 ILE A C 1
ATOM 657 O O . ILE A 1 85 ? -10.344 20.094 13.156 1 98.62 85 ILE A O 1
ATOM 661 N N . ASP A 1 86 ? -8.391 21.094 12.562 1 98.69 86 ASP A N 1
ATOM 662 C CA . ASP A 1 86 ? -8.852 21.453 11.227 1 98.69 86 ASP A CA 1
ATOM 663 C C . ASP A 1 86 ? -8.078 20.703 10.156 1 98.69 86 ASP A C 1
ATOM 665 O O . ASP A 1 86 ? -8.594 20.453 9.062 1 98.69 86 ASP A O 1
ATOM 669 N N . ILE A 1 87 ? -6.82 20.391 10.445 1 98.94 87 ILE A N 1
ATOM 670 C CA . ILE A 1 87 ? -5.91 19.766 9.492 1 98.94 87 ILE A CA 1
ATOM 671 C C . ILE A 1 87 ? -5.16 18.625 10.164 1 98.94 87 ILE A C 1
ATOM 673 O O . ILE A 1 87 ? -4.637 18.781 11.273 1 98.94 87 ILE A O 1
ATOM 677 N N . VAL A 1 88 ? -5.195 17.469 9.586 1 98.94 88 VAL A N 1
ATOM 678 C CA . VAL A 1 88 ? -4.359 16.359 10.016 1 98.94 88 VAL A CA 1
ATOM 679 C C . VAL A 1 88 ? -3.377 15.992 8.898 1 98.94 88 VAL A C 1
ATOM 681 O O . VAL A 1 88 ? -3.783 15.75 7.762 1 98.94 88 VAL A O 1
ATOM 684 N N . ILE A 1 89 ? -2.094 16.047 9.211 1 99 89 ILE A N 1
ATOM 685 C CA . ILE A 1 89 ? -1.053 15.711 8.242 1 99 89 ILE A CA 1
ATOM 686 C C . ILE A 1 89 ? -0.342 14.43 8.68 1 99 89 ILE A C 1
ATOM 688 O O . ILE A 1 89 ? 0.439 14.438 9.633 1 99 89 ILE A O 1
ATOM 692 N N . ASN A 1 90 ? -0.691 13.367 8.031 1 98.94 90 ASN A N 1
ATOM 693 C CA . ASN A 1 90 ? 0.036 12.117 8.203 1 98.94 90 ASN A CA 1
ATOM 694 C C . ASN A 1 90 ? 1.355 12.117 7.438 1 98.94 90 ASN A C 1
ATOM 696 O O . ASN A 1 90 ? 1.382 11.836 6.238 1 98.94 90 ASN A O 1
ATOM 700 N N . ASN A 1 91 ? 2.428 12.359 8.164 1 98.88 91 ASN A N 1
ATOM 701 C CA . ASN A 1 91 ? 3.725 12.594 7.535 1 98.88 91 ASN A CA 1
ATOM 702 C C . ASN A 1 91 ? 4.773 11.602 8.039 1 98.88 91 ASN A C 1
ATOM 704 O O . ASN A 1 91 ? 5.762 11.344 7.352 1 98.88 91 ASN A O 1
ATOM 708 N N . ALA A 1 92 ? 4.535 11.039 9.258 1 98.75 92 ALA A N 1
ATOM 709 C CA . ALA A 1 92 ? 5.508 10.086 9.797 1 98.75 92 ALA A CA 1
ATOM 710 C C . ALA A 1 92 ? 5.77 8.953 8.82 1 98.75 92 ALA A C 1
ATOM 712 O O . ALA A 1 92 ? 4.828 8.352 8.281 1 98.75 92 ALA A O 1
ATOM 713 N N . GLY A 1 93 ? 6.934 8.711 8.508 1 97.38 93 GLY A N 1
ATOM 714 C CA . GLY A 1 93 ? 7.359 7.641 7.621 1 97.38 93 GLY A CA 1
ATOM 715 C C . GLY A 1 93 ? 8.867 7.57 7.453 1 97.38 93 GLY A C 1
ATOM 716 O O . GLY A 1 93 ? 9.586 8.469 7.891 1 97.38 93 GLY A O 1
ATOM 717 N N . PHE A 1 94 ? 9.32 6.477 6.957 1 96.12 94 PHE A N 1
ATOM 718 C CA . PHE A 1 94 ? 10.742 6.32 6.656 1 96.12 94 PHE A CA 1
ATOM 719 C C . PHE A 1 94 ? 10.953 5.293 5.551 1 96.12 94 PHE A C 1
ATOM 721 O O . PHE A 1 94 ? 10 4.625 5.125 1 96.12 94 PHE A O 1
ATOM 728 N N . MET A 1 95 ? 12.133 5.367 4.984 1 97.69 95 MET A N 1
ATOM 729 C CA . MET A 1 95 ? 12.523 4.461 3.906 1 97.69 95 MET A CA 1
ATOM 730 C C . MET A 1 95 ? 13.562 3.457 4.395 1 97.69 95 MET A C 1
ATOM 732 O O . MET A 1 95 ? 14.734 3.805 4.582 1 97.69 95 MET A O 1
ATOM 736 N N . ASN A 1 96 ? 13.188 2.236 4.652 1 97.75 96 ASN A N 1
ATOM 737 C CA . ASN A 1 96 ? 14.07 1.149 5.059 1 97.75 96 ASN A CA 1
ATOM 738 C C . ASN A 1 96 ? 13.461 -0.214 4.746 1 97.75 96 ASN A C 1
ATOM 740 O O . ASN A 1 96 ? 12.781 -0.802 5.586 1 97.75 96 ASN A O 1
ATOM 744 N N . ASP A 1 97 ? 13.828 -0.78 3.604 1 98.12 97 ASP A N 1
ATOM 745 C CA . ASP A 1 97 ? 13.25 -2.043 3.156 1 98.12 97 ASP A CA 1
ATOM 746 C C . ASP A 1 97 ? 13.773 -3.211 3.99 1 98.12 97 ASP A C 1
ATOM 748 O O . ASP A 1 97 ? 13.172 -4.289 4.008 1 98.12 97 ASP A O 1
ATOM 752 N N . ARG A 1 98 ? 14.875 -3.049 4.68 1 96.81 98 ARG A N 1
ATOM 753 C CA . ARG A 1 98 ? 15.383 -4.098 5.555 1 96.81 98 ARG A CA 1
ATOM 754 C C . ARG A 1 98 ? 14.461 -4.297 6.758 1 96.81 98 ARG A C 1
ATOM 756 O O . ARG A 1 98 ? 14.375 -5.398 7.301 1 96.81 98 ARG A O 1
ATOM 763 N N . LEU A 1 99 ? 13.859 -3.223 7.152 1 97.69 99 LEU A N 1
ATOM 764 C CA . LEU A 1 99 ? 12.875 -3.238 8.227 1 97.69 99 LEU A CA 1
ATOM 765 C C . LEU A 1 99 ? 11.469 -3.082 7.68 1 97.69 99 LEU A C 1
ATOM 767 O O . LEU A 1 99 ? 10.68 -2.281 8.195 1 97.69 99 LEU A O 1
ATOM 771 N N . TRP A 1 100 ? 11.18 -3.9 6.668 1 98.5 100 TRP A N 1
ATOM 772 C CA . TRP A 1 100 ? 10.016 -3.611 5.84 1 98.5 100 TRP A CA 1
ATOM 773 C C . TRP A 1 100 ? 8.727 -3.777 6.641 1 98.5 100 TRP A C 1
ATOM 775 O O . TRP A 1 100 ? 7.746 -3.062 6.41 1 98.5 100 TRP A O 1
ATOM 785 N N . GLU A 1 101 ? 8.656 -4.734 7.566 1 98.56 101 GLU A N 1
ATOM 786 C CA . GLU A 1 101 ? 7.438 -4.871 8.352 1 98.56 101 GLU A CA 1
ATOM 787 C C . GLU A 1 101 ? 7.141 -3.604 9.148 1 98.56 101 GLU A C 1
ATOM 789 O O . GLU A 1 101 ? 6 -3.139 9.188 1 98.56 101 GLU A O 1
ATOM 794 N N . LEU A 1 102 ? 8.172 -3.119 9.836 1 98.56 102 LEU A N 1
ATOM 795 C CA . LEU A 1 102 ? 8.016 -1.854 10.555 1 98.56 102 LEU A CA 1
ATOM 796 C C . LEU A 1 102 ? 7.703 -0.718 9.586 1 98.56 102 LEU A C 1
ATOM 798 O O . LEU A 1 102 ? 6.887 0.153 9.891 1 98.56 102 LEU A O 1
ATOM 802 N N . GLU A 1 103 ? 8.367 -0.707 8.445 1 98.69 103 GLU A N 1
ATOM 803 C CA . GLU A 1 103 ? 8.133 0.303 7.414 1 98.69 103 GLU A CA 1
ATOM 804 C C . GLU A 1 103 ? 6.668 0.326 6.984 1 98.69 103 GLU A C 1
ATOM 806 O O . GLU A 1 103 ? 6.062 1.395 6.879 1 98.69 103 GLU A O 1
ATOM 811 N N . VAL A 1 104 ? 6.09 -0.838 6.75 1 98.94 104 VAL A N 1
ATOM 812 C CA . VAL A 1 104 ? 4.684 -0.905 6.371 1 98.94 104 VAL A CA 1
ATOM 813 C C . VAL A 1 104 ? 3.812 -0.402 7.52 1 98.94 104 VAL A C 1
ATOM 815 O O . VAL A 1 104 ? 2.846 0.33 7.301 1 98.94 104 VAL A O 1
ATOM 818 N N . ASP A 1 105 ? 4.113 -0.781 8.695 1 98.88 105 ASP A N 1
ATOM 819 C CA . ASP A 1 105 ? 3.314 -0.381 9.852 1 98.88 105 ASP A CA 1
ATOM 820 C C . ASP A 1 105 ? 3.348 1.133 10.039 1 98.88 105 ASP A C 1
ATOM 822 O O . ASP A 1 105 ? 2.307 1.762 10.25 1 98.88 105 ASP A O 1
ATOM 826 N N . VAL A 1 106 ? 4.492 1.723 9.945 1 98.81 106 VAL A N 1
ATOM 827 C CA . VAL A 1 106 ? 4.633 3.16 10.148 1 98.81 106 VAL A CA 1
ATOM 828 C C . VAL A 1 106 ? 4.062 3.91 8.945 1 98.81 106 VAL A C 1
ATOM 830 O O . VAL A 1 106 ? 3.217 4.797 9.109 1 98.81 106 VAL A O 1
ATOM 833 N N . ASN A 1 107 ? 4.469 3.541 7.715 1 98.88 107 ASN A N 1
ATOM 834 C CA . ASN A 1 107 ? 4.172 4.312 6.516 1 98.88 107 ASN A CA 1
ATOM 835 C C . ASN A 1 107 ? 2.719 4.145 6.082 1 98.88 107 ASN A C 1
ATOM 837 O O . ASN A 1 107 ? 2.135 5.051 5.488 1 98.88 107 ASN A O 1
ATOM 841 N N . LEU A 1 108 ? 2.191 2.973 6.359 1 98.94 108 LEU A N 1
ATOM 842 C CA . LEU A 1 108 ? 0.84 2.74 5.863 1 98.94 108 LEU A CA 1
ATOM 843 C C . LEU A 1 108 ? -0.155 2.639 7.016 1 98.94 108 LEU A C 1
ATOM 845 O O . LEU A 1 108 ? -1.109 3.416 7.086 1 98.94 108 LEU A O 1
ATOM 849 N N . ASN A 1 109 ? 0.087 1.675 7.938 1 98.94 109 ASN A N 1
ATOM 850 C CA . ASN A 1 109 ? -0.858 1.552 9.047 1 98.94 109 ASN A CA 1
ATOM 851 C C . ASN A 1 109 ? -0.965 2.85 9.836 1 98.94 109 ASN A C 1
ATOM 853 O O . ASN A 1 109 ? -2.051 3.217 10.289 1 98.94 109 ASN A O 1
ATOM 857 N N . GLY A 1 110 ? 0.184 3.504 10.039 1 98.94 110 GLY A N 1
ATOM 858 C CA . GLY A 1 110 ? 0.157 4.801 10.695 1 98.94 110 GLY A CA 1
ATOM 859 C C . GLY A 1 110 ? -0.727 5.812 9.984 1 98.94 110 GLY A C 1
ATOM 860 O O . GLY A 1 110 ? -1.5 6.523 10.625 1 98.94 110 GLY A O 1
ATOM 861 N N . VAL A 1 111 ? -0.674 5.867 8.648 1 98.94 111 VAL A N 1
ATOM 862 C CA . VAL A 1 111 ? -1.474 6.785 7.848 1 98.94 111 VAL A CA 1
ATOM 863 C C . VAL A 1 111 ? -2.949 6.406 7.945 1 98.94 111 VAL A C 1
ATOM 865 O O . VAL A 1 111 ? -3.816 7.277 8.039 1 98.94 111 VAL A O 1
ATOM 868 N N . ILE A 1 112 ? -3.266 5.102 7.918 1 98.94 112 ILE A N 1
ATOM 869 C CA . ILE A 1 112 ? -4.645 4.637 8.031 1 98.94 112 ILE A CA 1
ATOM 870 C C . ILE A 1 112 ? -5.207 5.039 9.398 1 98.94 112 ILE A C 1
ATOM 872 O O . ILE A 1 112 ? -6.305 5.594 9.477 1 98.94 112 ILE A O 1
ATOM 876 N N . ARG A 1 113 ? -4.438 4.789 10.477 1 98.88 113 ARG A N 1
ATOM 877 C CA . ARG A 1 113 ? -4.863 5.172 11.82 1 98.88 113 ARG A CA 1
ATOM 878 C C . ARG A 1 113 ? -5.121 6.672 11.898 1 98.88 113 ARG A C 1
ATOM 880 O O . ARG A 1 113 ? -6.168 7.102 12.398 1 98.88 113 ARG A O 1
ATOM 887 N N . GLY A 1 114 ? -4.156 7.449 11.398 1 98.94 114 GLY A N 1
ATOM 888 C CA . GLY A 1 114 ? -4.32 8.898 11.414 1 98.94 114 GLY A CA 1
ATOM 889 C C . GLY A 1 114 ? -5.527 9.367 10.633 1 98.94 114 GLY A C 1
ATOM 890 O O . GLY A 1 114 ? -6.215 10.305 11.047 1 98.94 114 GLY A O 1
ATOM 891 N N . THR A 1 115 ? -5.781 8.75 9.516 1 98.94 115 THR A N 1
ATOM 892 C CA . THR A 1 115 ? -6.914 9.094 8.664 1 98.94 115 THR A CA 1
ATOM 893 C C . THR A 1 115 ? -8.234 8.789 9.367 1 98.94 115 THR A C 1
ATOM 895 O O . THR A 1 115 ? -9.133 9.625 9.398 1 98.94 115 THR A O 1
ATOM 898 N N . LEU A 1 116 ? -8.344 7.598 9.961 1 98.69 116 LEU A N 1
ATOM 899 C CA . LEU A 1 116 ? -9.57 7.195 10.641 1 98.69 116 LEU A CA 1
ATOM 900 C C . LEU A 1 116 ? -9.836 8.078 11.859 1 98.69 116 LEU A C 1
ATOM 902 O O . LEU A 1 116 ? -10.977 8.469 12.117 1 98.69 116 LEU A O 1
ATOM 906 N N . LEU A 1 117 ? -8.797 8.398 12.586 1 98.81 117 LEU A N 1
ATOM 907 C CA . LEU A 1 117 ? -8.938 9.297 13.727 1 98.81 117 LEU A CA 1
ATOM 908 C C . LEU A 1 117 ? -9.336 10.695 13.273 1 98.81 117 LEU A C 1
ATOM 910 O O . LEU A 1 117 ? -10.141 11.359 13.93 1 98.81 117 LEU A O 1
ATOM 914 N N . ALA A 1 118 ? -8.75 11.148 12.156 1 98.88 118 ALA A N 1
ATOM 915 C CA . ALA A 1 118 ? -9.133 12.445 11.617 1 98.88 118 ALA A CA 1
ATOM 916 C C . ALA A 1 118 ? -10.625 12.508 11.32 1 98.88 118 ALA A C 1
ATOM 918 O O . ALA A 1 118 ? -11.297 13.484 11.664 1 98.88 118 ALA A O 1
ATOM 919 N N . TYR A 1 119 ? -11.141 11.469 10.719 1 98.5 119 TYR A N 1
ATOM 920 C CA . TYR A 1 119 ? -12.57 11.422 10.438 1 98.5 119 TYR A CA 1
ATOM 921 C C . TYR A 1 119 ? -13.383 11.43 11.727 1 98.5 119 TYR A C 1
ATOM 923 O O . TYR A 1 119 ? -14.438 12.07 11.797 1 98.5 119 TYR A O 1
ATOM 931 N N . ARG A 1 120 ? -12.898 10.734 12.727 1 98 120 ARG A N 1
ATOM 932 C CA . ARG A 1 120 ? -13.609 10.672 14 1 98 120 ARG A CA 1
ATOM 933 C C . ARG A 1 120 ? -13.68 12.047 14.656 1 98 120 ARG A C 1
ATOM 935 O O . ARG A 1 120 ? -14.719 12.43 15.203 1 98 120 ARG A O 1
ATOM 942 N N . PHE A 1 121 ? -12.633 12.828 14.523 1 98.44 121 PHE A N 1
ATOM 943 C CA . PHE A 1 121 ? -12.523 14.062 15.289 1 98.44 121 PHE A CA 1
ATOM 944 C C . PHE A 1 121 ? -12.977 15.258 14.461 1 98.44 121 PHE A C 1
ATOM 946 O O . PHE A 1 121 ? -13.398 16.281 15.008 1 98.44 121 PHE A O 1
ATOM 953 N N . MET A 1 122 ? -12.945 15.141 13.125 1 98.62 122 MET A N 1
ATOM 954 C CA . MET A 1 122 ? -13.219 16.312 12.281 1 98.62 122 MET A CA 1
ATOM 955 C C . MET A 1 122 ? -14.547 16.156 11.555 1 98.62 122 MET A C 1
ATOM 957 O O . MET A 1 122 ? -15.133 17.141 11.102 1 98.62 122 MET A O 1
ATOM 961 N N . GLY A 1 123 ? -15.008 14.906 11.398 1 98 123 GLY A N 1
ATOM 962 C CA . GLY A 1 123 ? -16.141 14.625 10.523 1 98 123 GLY A CA 1
ATOM 963 C C . GLY A 1 123 ? -17.438 15.242 11.008 1 98 123 GLY A C 1
ATOM 964 O O . GLY A 1 123 ? -17.781 15.125 12.188 1 98 123 GLY A O 1
ATOM 965 N N . LYS A 1 124 ? -18.125 15.844 10.094 1 98.12 124 LYS A N 1
ATOM 966 C CA . LYS A 1 124 ? -19.422 16.438 10.43 1 98.12 124 LYS A CA 1
ATOM 967 C C . LYS A 1 124 ? -20.422 15.359 10.836 1 98.12 124 LYS A C 1
ATOM 969 O O . LYS A 1 124 ? -21.312 15.609 11.656 1 98.12 124 LYS A O 1
ATOM 974 N N . ASP A 1 125 ? -20.281 14.211 10.289 1 95.19 125 ASP A N 1
ATOM 975 C CA . ASP A 1 125 ? -21.172 13.094 10.609 1 95.19 125 ASP A CA 1
ATOM 976 C C . ASP A 1 125 ? -20.938 12.602 12.039 1 95.19 125 ASP A C 1
ATOM 978 O O . ASP A 1 125 ? -21.703 11.789 12.555 1 95.19 125 ASP A O 1
ATOM 982 N N . ARG A 1 126 ? -19.875 13.164 12.711 1 93.5 126 ARG A N 1
ATOM 983 C CA . ARG A 1 126 ? -19.547 12.773 14.078 1 93.5 126 ARG A CA 1
ATOM 984 C C . ARG A 1 126 ? -19.484 13.992 14.992 1 93.5 126 ARG A C 1
ATOM 986 O O . ARG A 1 126 ? -18.844 13.953 16.047 1 93.5 126 ARG A O 1
ATOM 993 N N . GLY A 1 127 ? -20.016 15.023 14.508 1 94.25 127 GLY A N 1
ATOM 994 C CA . GLY A 1 127 ? -20.141 16.203 15.344 1 94.25 127 GLY A CA 1
ATOM 995 C C . GLY A 1 127 ? -19 17.188 15.141 1 94.25 127 GLY A C 1
ATOM 996 O O . GLY A 1 127 ? -18.938 18.219 15.828 1 94.25 127 GLY A O 1
ATOM 997 N N . GLY A 1 128 ? -18.109 16.891 14.211 1 96 128 GLY A N 1
ATOM 998 C CA . GLY A 1 128 ? -17.016 17.797 13.914 1 96 128 GLY A CA 1
ATOM 999 C C . GLY A 1 128 ? -17.391 18.891 12.93 1 96 128 GLY A C 1
ATOM 1000 O O . GLY A 1 128 ? -18.562 19.047 12.586 1 96 128 GLY A O 1
ATOM 1001 N N . GLN A 1 129 ? -16.406 19.688 12.531 1 96.44 129 GLN A N 1
ATOM 1002 C CA . GLN A 1 129 ? -16.656 20.844 11.664 1 96.44 129 GLN A CA 1
ATOM 1003 C C . GLN A 1 129 ? -16.094 20.594 10.266 1 96.44 129 GLN A C 1
ATOM 1005 O O . GLN A 1 129 ? -16.141 21.484 9.414 1 96.44 129 GLN A O 1
ATOM 1010 N N . GLY A 1 130 ? -15.648 19.484 9.961 1 98.12 130 GLY A N 1
ATOM 1011 C CA . GLY A 1 130 ? -14.93 19.234 8.727 1 98.12 130 GLY A CA 1
ATOM 1012 C C . GLY A 1 130 ? -13.453 19.578 8.805 1 98.12 130 GLY A C 1
ATOM 1013 O O . GLY A 1 130 ? -12.953 19.922 9.883 1 98.12 130 GLY A O 1
ATOM 1014 N N . GLY A 1 131 ? -12.758 19.406 7.73 1 98.56 131 GLY A N 1
ATOM 1015 C CA . GLY A 1 131 ? -11.336 19.719 7.715 1 98.56 131 GLY A CA 1
ATOM 1016 C C . GLY A 1 131 ? -10.609 19.141 6.512 1 98.56 131 GLY A C 1
ATOM 1017 O O . GLY A 1 131 ? -11.211 18.938 5.453 1 98.56 131 GLY A O 1
ATOM 1018 N N . VAL A 1 132 ? -9.281 19.016 6.633 1 98.88 132 VAL A N 1
ATOM 1019 C CA . VAL A 1 132 ? -8.453 18.5 5.543 1 98.88 132 VAL A CA 1
ATOM 1020 C C . VAL A 1 132 ? -7.445 17.484 6.09 1 98.88 132 VAL A C 1
ATOM 1022 O O . VAL A 1 132 ? -6.824 17.719 7.129 1 98.88 132 VAL A O 1
ATOM 1025 N N . ILE A 1 133 ? -7.426 16.359 5.488 1 98.94 133 ILE A N 1
ATOM 1026 C CA . ILE A 1 133 ? -6.359 15.391 5.703 1 98.94 133 ILE A CA 1
ATOM 1027 C C . ILE A 1 133 ? -5.309 15.523 4.602 1 98.94 133 ILE A C 1
ATOM 1029 O O . ILE A 1 133 ? -5.648 15.57 3.416 1 98.94 133 ILE A O 1
ATOM 1033 N N . VAL A 1 134 ? -4.047 15.656 4.957 1 98.94 134 VAL A N 1
ATOM 1034 C CA . VAL A 1 134 ? -2.938 15.594 4.016 1 98.94 134 VAL A CA 1
ATOM 1035 C C . VAL A 1 134 ? -2.051 14.391 4.336 1 98.94 134 VAL A C 1
ATOM 1037 O O . VAL A 1 134 ? -1.469 14.312 5.422 1 98.94 134 VAL A O 1
ATOM 1040 N N . ASN A 1 135 ? -2.008 13.477 3.461 1 98.94 135 ASN A N 1
ATOM 1041 C CA . ASN A 1 135 ? -1.049 12.383 3.553 1 98.94 135 ASN A CA 1
ATOM 1042 C C . ASN A 1 135 ? 0.243 12.703 2.809 1 98.94 135 ASN A C 1
ATOM 1044 O O . ASN A 1 135 ? 0.211 13.297 1.73 1 98.94 135 ASN A O 1
ATOM 1048 N N . THR A 1 136 ? 1.365 12.367 3.398 1 98.88 136 THR A N 1
ATOM 1049 C CA . THR A 1 136 ? 2.648 12.523 2.725 1 98.88 136 THR A CA 1
ATOM 1050 C C . THR A 1 136 ? 3.133 11.195 2.158 1 98.88 136 THR A C 1
ATOM 1052 O O . THR A 1 136 ? 3.332 10.234 2.904 1 98.88 136 THR A O 1
ATOM 1055 N N . ALA A 1 137 ? 3.227 11.148 0.879 1 98.75 137 ALA A N 1
ATOM 1056 C CA . ALA A 1 137 ? 3.795 9.992 0.185 1 98.75 137 ALA A CA 1
ATOM 1057 C C . ALA A 1 137 ? 5.16 10.328 -0.413 1 98.75 137 ALA A C 1
ATOM 1059 O O . ALA A 1 137 ? 6.023 10.883 0.272 1 98.75 137 ALA A O 1
ATOM 1060 N N . SER A 1 138 ? 5.434 9.891 -1.617 1 98.38 138 SER A N 1
ATOM 1061 C CA . SER A 1 138 ? 6.672 10.125 -2.352 1 98.38 138 SER A CA 1
ATOM 1062 C C . SER A 1 138 ? 6.445 10.062 -3.857 1 98.38 138 SER A C 1
ATOM 1064 O O . SER A 1 138 ? 5.453 9.492 -4.316 1 98.38 138 SER A O 1
ATOM 1066 N N . THR A 1 139 ? 7.359 10.68 -4.578 1 97.62 139 THR A N 1
ATOM 1067 C CA . THR A 1 139 ? 7.336 10.578 -6.031 1 97.62 139 THR A CA 1
ATOM 1068 C C . THR A 1 139 ? 7.609 9.148 -6.48 1 97.62 139 THR A C 1
ATOM 1070 O O . THR A 1 139 ? 7.414 8.805 -7.652 1 97.62 139 THR A O 1
ATOM 1073 N N . ALA A 1 140 ? 8 8.273 -5.586 1 96.69 140 ALA A N 1
ATOM 1074 C CA . ALA A 1 140 ? 8.141 6.848 -5.883 1 96.69 140 ALA A CA 1
ATOM 1075 C C . ALA A 1 140 ? 6.82 6.254 -6.367 1 96.69 140 ALA A C 1
ATOM 1077 O O . ALA A 1 140 ? 6.801 5.184 -6.977 1 96.69 140 ALA A O 1
ATOM 1078 N N . PHE A 1 141 ? 5.727 6.922 -6.148 1 96.75 141 PHE A N 1
ATOM 1079 C CA . PHE A 1 141 ? 4.434 6.52 -6.691 1 96.75 141 PHE A CA 1
ATOM 1080 C C . PHE A 1 141 ? 4.379 6.777 -8.195 1 96.75 141 PHE A C 1
ATOM 1082 O O . PHE A 1 141 ? 3.922 5.926 -8.961 1 96.75 141 PHE A O 1
ATOM 1089 N N . ALA A 1 142 ? 4.816 7.949 -8.641 1 94.5 142 ALA A N 1
ATOM 1090 C CA . ALA A 1 142 ? 4.754 8.336 -10.055 1 94.5 142 ALA A CA 1
ATOM 1091 C C . ALA A 1 142 ? 5.848 7.637 -10.859 1 94.5 142 ALA A C 1
ATOM 1093 O O . ALA A 1 142 ? 5.676 7.371 -12.047 1 94.5 142 ALA A O 1
ATOM 1094 N N . ARG A 1 143 ? 6.977 7.375 -10.289 1 95.56 143 ARG A N 1
ATOM 1095 C CA . ARG A 1 143 ? 8.109 6.621 -10.82 1 95.56 143 ARG A CA 1
ATOM 1096 C C . ARG A 1 143 ? 8.578 5.57 -9.82 1 95.56 143 ARG A C 1
ATOM 1098 O O . ARG A 1 143 ? 9.445 5.84 -8.992 1 95.56 143 ARG A O 1
ATOM 1105 N N . PRO A 1 144 ? 8.055 4.387 -10.016 1 97.44 144 PRO A N 1
ATOM 1106 C CA . PRO A 1 144 ? 8.398 3.363 -9.023 1 97.44 144 PRO A CA 1
ATOM 1107 C C . PRO A 1 144 ? 9.906 3.232 -8.805 1 97.44 144 PRO A C 1
ATOM 1109 O O . PRO A 1 144 ? 10.664 3.111 -9.766 1 97.44 144 PRO A O 1
ATOM 1112 N N . GLN A 1 145 ? 10.305 3.309 -7.523 1 98.19 145 GLN A N 1
ATOM 1113 C CA . GLN A 1 145 ? 11.711 3.186 -7.16 1 98.19 145 GLN A CA 1
ATOM 1114 C C . GLN A 1 145 ? 12.164 1.729 -7.207 1 98.19 145 GLN A C 1
ATOM 1116 O O . GLN A 1 145 ? 11.641 0.886 -6.477 1 98.19 145 GLN A O 1
ATOM 1121 N N . VAL A 1 146 ? 13.172 1.465 -7.98 1 98.44 146 VAL A N 1
ATOM 1122 C CA . VAL A 1 146 ? 13.688 0.119 -8.227 1 98.44 146 VAL A CA 1
ATOM 1123 C C . VAL A 1 146 ? 14.477 -0.363 -7.012 1 98.44 146 VAL A C 1
ATOM 1125 O O . VAL A 1 146 ? 14.445 -1.549 -6.676 1 98.44 146 VAL A O 1
ATOM 1128 N N . SER A 1 147 ? 15.078 0.511 -6.266 1 98.44 147 SER A N 1
ATOM 1129 C CA . SER A 1 147 ? 15.992 0.188 -5.172 1 98.44 147 SER A CA 1
ATOM 1130 C C . SER A 1 147 ? 15.227 -0.101 -3.883 1 98.44 147 SER A C 1
ATOM 1132 O O . SER A 1 147 ? 15.758 -0.74 -2.973 1 98.44 147 SER A O 1
ATOM 1134 N N . THR A 1 148 ? 14.031 0.407 -3.758 1 98.5 148 THR A N 1
ATOM 1135 C CA . THR A 1 148 ? 13.234 0.25 -2.545 1 98.5 148 THR A CA 1
ATOM 1136 C C . THR A 1 148 ? 11.797 -0.117 -2.889 1 98.5 148 THR A C 1
ATOM 1138 O O . THR A 1 148 ? 10.875 0.669 -2.652 1 98.5 148 THR A O 1
ATOM 1141 N N . PRO A 1 149 ? 11.586 -1.339 -3.361 1 98.88 149 PRO A N 1
ATOM 1142 C CA . PRO A 1 149 ? 10.273 -1.754 -3.854 1 98.88 149 PRO A CA 1
ATOM 1143 C C . PRO A 1 149 ? 9.195 -1.717 -2.77 1 98.88 149 PRO A C 1
ATOM 1145 O O . PRO A 1 149 ? 8.055 -1.354 -3.043 1 98.88 149 PRO A O 1
ATOM 1148 N N . ILE A 1 150 ? 9.555 -2.096 -1.535 1 98.94 150 ILE A N 1
ATOM 1149 C CA . ILE A 1 150 ? 8.547 -2.145 -0.479 1 98.94 150 ILE A CA 1
ATOM 1150 C C . ILE A 1 150 ? 8.188 -0.727 -0.04 1 98.94 150 ILE A C 1
ATOM 1152 O O . ILE A 1 150 ? 7.016 -0.409 0.162 1 98.94 150 ILE A O 1
ATOM 1156 N N . TYR A 1 151 ? 9.172 0.17 0.074 1 98.88 151 TYR A N 1
ATOM 1157 C CA . TYR A 1 151 ? 8.898 1.587 0.287 1 98.88 151 TYR A CA 1
ATOM 1158 C C . TYR A 1 151 ? 7.973 2.133 -0.799 1 98.88 151 TYR A C 1
ATOM 1160 O O . TYR A 1 151 ? 7.004 2.832 -0.504 1 98.88 151 TYR A O 1
ATOM 1168 N N . THR A 1 152 ? 8.266 1.821 -2.072 1 98.88 152 THR A N 1
ATOM 1169 C CA . THR A 1 152 ? 7.438 2.209 -3.207 1 98.88 152 THR A CA 1
ATOM 1170 C C . THR A 1 152 ? 6 1.734 -3.014 1 98.88 152 THR A C 1
ATOM 1172 O O . THR A 1 152 ? 5.055 2.496 -3.23 1 98.88 152 THR A O 1
ATOM 1175 N N . ALA A 1 153 ? 5.848 0.523 -2.594 1 98.94 153 ALA A N 1
ATOM 1176 C CA . ALA A 1 153 ? 4.523 -0.055 -2.365 1 98.94 153 ALA A CA 1
ATOM 1177 C C . ALA A 1 153 ? 3.732 0.769 -1.354 1 98.94 153 ALA A C 1
ATOM 1179 O O . ALA A 1 153 ? 2.541 1.024 -1.548 1 98.94 153 ALA A O 1
ATOM 1180 N N . THR A 1 154 ? 4.359 1.189 -0.258 1 98.94 154 THR A N 1
ATOM 1181 C CA . THR A 1 154 ? 3.658 1.965 0.76 1 98.94 154 THR A CA 1
ATOM 1182 C C . THR A 1 154 ? 3.191 3.303 0.194 1 98.94 154 THR A C 1
ATOM 1184 O O . THR A 1 154 ? 2.104 3.777 0.528 1 98.94 154 THR A O 1
ATOM 1187 N N . ASN A 1 155 ? 4.016 3.93 -0.646 1 98.88 155 ASN A N 1
ATOM 1188 C CA . ASN A 1 155 ? 3.623 5.199 -1.248 1 98.88 155 ASN A CA 1
ATOM 1189 C C . ASN A 1 155 ? 2.443 5.023 -2.201 1 98.88 155 ASN A C 1
ATOM 1191 O O . ASN A 1 155 ? 1.554 5.875 -2.256 1 98.88 155 ASN A O 1
ATOM 1195 N N . TYR A 1 156 ? 2.422 3.928 -2.943 1 98.88 156 TYR A N 1
ATOM 1196 C CA . TYR A 1 156 ? 1.256 3.598 -3.756 1 98.88 156 TYR A CA 1
ATOM 1197 C C . TYR A 1 156 ? 0.008 3.467 -2.891 1 98.88 156 TYR A C 1
ATOM 1199 O O . TYR A 1 156 ? -1.049 4.004 -3.23 1 98.88 156 TYR A O 1
ATOM 1207 N N . ALA A 1 157 ? 0.163 2.781 -1.795 1 98.94 157 ALA A N 1
ATOM 1208 C CA . ALA A 1 157 ? -0.967 2.553 -0.898 1 98.94 157 ALA A CA 1
ATOM 1209 C C . ALA A 1 157 ? -1.535 3.873 -0.385 1 98.94 157 ALA A C 1
ATOM 1211 O O . ALA A 1 157 ? -2.754 4.055 -0.342 1 98.94 157 ALA A O 1
ATOM 1212 N N . ILE A 1 158 ? -0.68 4.773 -0.006 1 98.94 158 ILE A N 1
ATOM 1213 C CA . ILE A 1 158 ? -1.094 6.07 0.518 1 98.94 158 ILE A CA 1
ATOM 1214 C C . ILE A 1 158 ? -1.896 6.82 -0.542 1 98.94 158 ILE A C 1
ATOM 1216 O O . ILE A 1 158 ? -2.939 7.402 -0.241 1 98.94 158 ILE A O 1
ATOM 1220 N N . VAL A 1 159 ? -1.425 6.797 -1.762 1 98.88 159 VAL A N 1
ATOM 1221 C CA . VAL A 1 159 ? -2.121 7.484 -2.846 1 98.88 159 VAL A CA 1
ATOM 1222 C C . VAL A 1 159 ? -3.482 6.832 -3.08 1 98.88 159 VAL A C 1
ATOM 1224 O O . VAL A 1 159 ? -4.492 7.527 -3.223 1 98.88 159 VAL A O 1
ATOM 1227 N N . GLY A 1 160 ? -3.529 5.488 -3.125 1 98.81 160 GLY A N 1
ATOM 1228 C CA . GLY A 1 160 ? -4.797 4.797 -3.287 1 98.81 160 GLY A CA 1
ATOM 1229 C C . GLY A 1 160 ? -5.797 5.113 -2.189 1 98.81 160 GLY A C 1
ATOM 1230 O O . GLY A 1 160 ? -6.977 5.344 -2.463 1 98.81 160 GLY A O 1
ATOM 1231 N N . LEU A 1 161 ? -5.312 5.152 -0.944 1 98.94 161 LEU A N 1
ATOM 1232 C CA . LEU A 1 161 ? -6.133 5.516 0.205 1 98.94 161 LEU A CA 1
ATOM 1233 C C . LEU A 1 161 ? -6.719 6.914 0.037 1 98.94 161 LEU A C 1
ATOM 1235 O O . LEU A 1 161 ? -7.91 7.125 0.263 1 98.94 161 LEU A O 1
ATOM 1239 N N . THR A 1 162 ? -5.871 7.828 -0.381 1 98.88 162 THR A N 1
ATOM 1240 C CA . THR A 1 162 ? -6.238 9.234 -0.529 1 98.88 162 THR A CA 1
ATOM 1241 C C . THR A 1 162 ? -7.277 9.406 -1.632 1 98.88 162 THR A C 1
ATOM 1243 O O . THR A 1 162 ? -8.266 10.125 -1.455 1 98.88 162 THR A O 1
ATOM 1246 N N . ARG A 1 163 ? -7.059 8.742 -2.73 1 98.5 163 ARG A N 1
ATOM 1247 C CA . ARG A 1 163 ? -7.996 8.859 -3.844 1 98.5 163 ARG A CA 1
ATOM 1248 C C . ARG A 1 163 ? -9.359 8.289 -3.473 1 98.5 163 ARG A C 1
ATOM 1250 O O . ARG A 1 163 ? -10.391 8.844 -3.842 1 98.5 163 ARG A O 1
ATOM 1257 N N . ALA A 1 164 ? -9.383 7.184 -2.762 1 98.75 164 ALA A N 1
ATOM 1258 C CA . ALA A 1 164 ? -10.641 6.562 -2.365 1 98.75 164 ALA A CA 1
ATOM 1259 C C . ALA A 1 164 ? -11.391 7.434 -1.361 1 98.75 164 ALA A C 1
ATOM 1261 O O . ALA A 1 164 ? -12.531 7.832 -1.607 1 98.75 164 ALA A O 1
ATOM 1262 N N . TYR A 1 165 ? -10.727 7.859 -0.309 1 98.75 165 TYR A N 1
ATOM 1263 C CA . TYR A 1 165 ? -11.359 8.695 0.708 1 98.75 165 TYR A CA 1
ATOM 1264 C C . TYR A 1 165 ? -11.578 10.109 0.193 1 98.75 165 TYR A C 1
ATOM 1266 O O . TYR A 1 165 ? -12.375 10.867 0.759 1 98.75 165 TYR A O 1
ATOM 1274 N N . GLY A 1 166 ? -10.867 10.484 -0.87 1 98.69 166 GLY A N 1
ATOM 1275 C CA . GLY A 1 166 ? -10.977 11.82 -1.423 1 98.69 166 GLY A CA 1
ATOM 1276 C C . GLY A 1 166 ? -12.211 12.016 -2.279 1 98.69 166 GLY A C 1
ATOM 1277 O O . GLY A 1 166 ? -12.531 13.141 -2.668 1 98.69 166 GLY A O 1
ATOM 1278 N N . ASP A 1 167 ? -12.906 10.922 -2.551 1 98.69 167 ASP A N 1
ATOM 1279 C CA . ASP A 1 167 ? -14.117 11 -3.363 1 98.69 167 ASP A CA 1
ATOM 1280 C C . ASP A 1 167 ? -15.156 11.914 -2.715 1 98.69 167 ASP A C 1
ATOM 1282 O O . ASP A 1 167 ? -15.273 11.953 -1.489 1 98.69 167 ASP A O 1
ATOM 1286 N N . GLN A 1 168 ? -15.977 12.555 -3.57 1 98.5 168 GLN A N 1
ATOM 1287 C CA . GLN A 1 168 ? -16.984 13.492 -3.094 1 98.5 168 GLN A CA 1
ATOM 1288 C C . GLN A 1 168 ? -18 12.805 -2.18 1 98.5 168 GLN A C 1
ATOM 1290 O O . GLN A 1 168 ? -18.547 13.43 -1.275 1 98.5 168 GLN A O 1
ATOM 1295 N N . TYR A 1 169 ? -18.203 11.484 -2.314 1 98.38 169 TYR A N 1
ATOM 1296 C CA . TYR A 1 169 ? -19.078 10.742 -1.416 1 98.38 169 TYR A CA 1
ATOM 1297 C C . TYR A 1 169 ? -18.656 10.938 0.037 1 98.38 169 TYR A C 1
ATOM 1299 O O . TYR A 1 169 ? -19.484 11.258 0.89 1 98.38 169 TYR A O 1
ATOM 1307 N N . HIS A 1 170 ? -17.422 10.742 0.318 1 98.5 170 HIS A N 1
ATOM 1308 C CA . HIS A 1 170 ? -16.906 10.883 1.677 1 98.5 170 HIS A CA 1
ATOM 1309 C C . HIS A 1 170 ? -16.875 12.352 2.098 1 98.5 170 HIS A C 1
ATOM 1311 O O . HIS A 1 170 ? -17.172 12.672 3.252 1 98.5 170 HIS A O 1
ATOM 1317 N N . VAL A 1 171 ? -16.531 13.227 1.174 1 98.62 171 VAL A N 1
ATOM 1318 C CA . VAL A 1 171 ? -16.484 14.656 1.479 1 98.62 171 VAL A CA 1
ATOM 1319 C C . VAL A 1 171 ? -17.875 15.141 1.881 1 98.62 171 VAL A C 1
ATOM 1321 O O . VAL A 1 171 ? -18.016 15.859 2.871 1 98.62 171 VAL A O 1
ATOM 1324 N N . ASN A 1 172 ? -18.844 14.734 1.086 1 98.31 172 ASN A N 1
ATOM 1325 C CA . ASN A 1 172 ? -20.219 15.172 1.355 1 98.31 172 ASN A CA 1
ATOM 1326 C C . ASN A 1 172 ? -20.719 14.664 2.705 1 98.31 172 ASN A C 1
ATOM 1328 O O . ASN A 1 172 ? -21.484 15.344 3.385 1 98.31 172 ASN A O 1
ATOM 1332 N N . MET A 1 173 ? -20.266 13.531 3.121 1 97.69 173 MET A N 1
ATOM 1333 C CA . MET A 1 173 ? -20.703 12.906 4.367 1 97.69 173 MET A CA 1
ATOM 1334 C C . MET A 1 173 ? -19.984 13.516 5.562 1 97.69 173 MET A C 1
ATOM 1336 O O . MET A 1 173 ? -20.578 13.734 6.617 1 97.69 173 MET A O 1
ATOM 1340 N N . THR A 1 174 ? -18.703 13.883 5.391 1 98.31 174 THR A N 1
ATOM 1341 C CA . THR A 1 174 ? -17.891 14.164 6.559 1 98.31 174 THR A CA 1
ATOM 1342 C C . THR A 1 174 ? -17.438 15.625 6.574 1 98.31 174 THR A C 1
ATOM 1344 O O . THR A 1 174 ? -16.969 16.125 7.598 1 98.31 174 THR A O 1
ATOM 1347 N N . GLY A 1 175 ? -17.484 16.281 5.391 1 98.62 175 GLY A N 1
ATOM 1348 C CA . GLY A 1 175 ? -16.922 17.609 5.285 1 98.62 175 GLY A CA 1
ATOM 1349 C C . GLY A 1 175 ? -15.398 17.625 5.336 1 98.62 175 GLY A C 1
ATOM 1350 O O . GLY A 1 175 ? -14.797 18.672 5.574 1 98.62 175 GLY A O 1
ATOM 1351 N N . VAL A 1 176 ? -14.789 16.453 5.18 1 98.75 176 VAL A N 1
ATOM 1352 C CA . VAL A 1 176 ? -13.336 16.328 5.262 1 98.75 176 VAL A CA 1
ATOM 1353 C C . VAL A 1 176 ? -12.766 16.047 3.875 1 98.75 176 VAL A C 1
ATOM 1355 O O . VAL A 1 176 ? -13.172 15.086 3.215 1 98.75 176 VAL A O 1
ATOM 1358 N N . ARG A 1 177 ? -11.844 16.891 3.385 1 98.62 177 ARG A N 1
ATOM 1359 C CA . ARG A 1 177 ? -11.086 16.625 2.164 1 98.62 177 ARG A CA 1
ATOM 1360 C C . ARG A 1 177 ? -9.844 15.789 2.457 1 98.62 177 ARG A C 1
ATOM 1362 O O . ARG A 1 177 ? -9.312 15.82 3.568 1 98.62 177 ARG A O 1
ATOM 1369 N N . CYS A 1 178 ? -9.461 15.062 1.505 1 98.75 178 CYS A N 1
ATOM 1370 C CA . CYS A 1 178 ? -8.25 14.25 1.612 1 98.75 178 CYS A CA 1
ATOM 1371 C C . CYS A 1 178 ? -7.332 14.484 0.419 1 98.75 178 CYS A C 1
ATOM 1373 O O . CYS A 1 178 ? -7.75 14.344 -0.73 1 98.75 178 CYS A O 1
ATOM 1375 N N . LEU A 1 179 ? -6.035 14.859 0.738 1 98.56 179 LEU A N 1
ATOM 1376 C CA . LEU A 1 179 ? -5.02 15.125 -0.274 1 98.56 179 LEU A CA 1
ATOM 1377 C C . LEU A 1 179 ? -3.738 14.359 0.025 1 98.56 179 LEU A C 1
ATOM 1379 O O . LEU A 1 179 ? -3.516 13.93 1.16 1 98.56 179 LEU A O 1
ATOM 1383 N N . VAL A 1 180 ? -2.971 14.242 -1.056 1 98.88 180 VAL A N 1
ATOM 1384 C CA . VAL A 1 180 ? -1.663 13.641 -0.824 1 98.88 180 VAL A CA 1
ATOM 1385 C C . VAL A 1 180 ? -0.578 14.484 -1.491 1 98.88 180 VAL A C 1
ATOM 1387 O O . VAL A 1 180 ? -0.769 14.984 -2.6 1 98.88 180 VAL A O 1
ATOM 1390 N N . VAL A 1 181 ? 0.485 14.781 -0.765 1 98.88 181 VAL A N 1
ATOM 1391 C CA . VAL A 1 181 ? 1.695 15.422 -1.269 1 98.88 181 VAL A CA 1
ATOM 1392 C C . VAL A 1 181 ? 2.787 14.375 -1.475 1 98.88 181 VAL A C 1
ATOM 1394 O O . VAL A 1 181 ? 3.055 13.57 -0.585 1 98.88 181 VAL A O 1
ATOM 1397 N N . CYS A 1 182 ? 3.367 14.391 -2.635 1 98.81 182 CYS A N 1
ATOM 1398 C CA . CYS A 1 182 ? 4.418 13.453 -3.004 1 98.81 182 CYS A CA 1
ATOM 1399 C C . CYS A 1 182 ? 5.738 14.172 -3.248 1 98.81 182 CYS A C 1
ATOM 1401 O O . CYS A 1 182 ? 6.051 14.531 -4.383 1 98.81 182 CYS A O 1
ATOM 1403 N N . PRO A 1 183 ? 6.523 14.273 -2.191 1 98.69 183 PRO A N 1
ATOM 1404 C CA . PRO A 1 183 ? 7.828 14.922 -2.365 1 98.69 183 PRO A CA 1
ATOM 1405 C C . PRO A 1 183 ? 8.828 14.047 -3.111 1 98.69 183 PRO A C 1
ATOM 1407 O O . PRO A 1 183 ? 8.812 12.82 -2.963 1 98.69 183 PRO A O 1
ATOM 1410 N N . GLY A 1 184 ? 9.656 14.664 -3.936 1 98 184 GLY A N 1
ATOM 1411 C CA . GLY A 1 184 ? 10.805 14 -4.516 1 98 184 GLY A CA 1
ATOM 1412 C C . GLY A 1 184 ? 12.008 13.977 -3.588 1 98 184 GLY A C 1
ATOM 1413 O O . GLY A 1 184 ? 11.859 14.031 -2.365 1 98 184 GLY A O 1
ATOM 1414 N N . LEU A 1 185 ? 13.203 13.773 -4.18 1 97 185 LEU A N 1
ATOM 1415 C CA . LEU A 1 185 ? 14.43 13.758 -3.393 1 97 185 LEU A CA 1
ATOM 1416 C C . LEU A 1 185 ? 14.562 15.023 -2.553 1 97 185 LEU A C 1
ATOM 1418 O O . LEU A 1 185 ? 14.688 16.125 -3.094 1 97 185 LEU A O 1
ATOM 1422 N N . THR A 1 186 ? 14.469 14.867 -1.215 1 97.81 186 THR A N 1
ATOM 1423 C CA . THR A 1 186 ? 14.43 16 -0.291 1 97.81 186 THR A CA 1
ATOM 1424 C C . THR A 1 186 ? 15.477 15.836 0.81 1 97.81 186 THR A C 1
ATOM 1426 O O . THR A 1 186 ? 15.68 14.734 1.32 1 97.81 186 THR A O 1
ATOM 1429 N N . ASP A 1 187 ? 16.125 16.875 1.174 1 95.62 187 ASP A N 1
ATOM 1430 C CA . ASP A 1 187 ? 17.062 16.891 2.295 1 95.62 187 ASP A CA 1
ATOM 1431 C C . ASP A 1 187 ? 16.328 16.859 3.629 1 95.62 187 ASP A C 1
ATOM 1433 O O . ASP A 1 187 ? 16.156 17.891 4.277 1 95.62 187 ASP A O 1
ATOM 1437 N N . SER A 1 188 ? 15.891 15.703 4.023 1 92.31 188 SER A N 1
ATOM 1438 C CA . SER A 1 188 ? 14.984 15.57 5.164 1 92.31 188 SER A CA 1
ATOM 1439 C C . SER A 1 188 ? 15.5 14.523 6.148 1 92.31 188 SER A C 1
ATOM 1441 O O . SER A 1 188 ? 14.883 14.297 7.195 1 92.31 188 SER A O 1
ATOM 1443 N N . GLY A 1 189 ? 16.594 13.875 5.848 1 85.38 189 GLY A N 1
ATOM 1444 C CA . GLY A 1 189 ? 17.109 12.82 6.699 1 85.38 189 GLY A CA 1
ATOM 1445 C C . GLY A 1 189 ? 16.484 11.461 6.406 1 85.38 189 GLY A C 1
ATOM 1446 O O . GLY A 1 189 ? 16.75 10.492 7.117 1 85.38 189 GLY A O 1
ATOM 1447 N N . LEU A 1 190 ? 15.672 11.438 5.383 1 82.44 190 LEU A N 1
ATOM 1448 C CA . LEU A 1 190 ? 15.047 10.18 5.004 1 82.44 190 LEU A CA 1
ATOM 1449 C C . LEU A 1 190 ? 16.109 9.164 4.555 1 82.44 190 LEU A C 1
ATOM 1451 O O . LEU A 1 190 ? 16 7.98 4.871 1 82.44 190 LEU A O 1
ATOM 1455 N N . VAL A 1 191 ? 17.109 9.758 3.881 1 82.75 191 VAL A N 1
ATOM 1456 C CA . VAL A 1 191 ? 18.234 8.93 3.455 1 82.75 191 VAL A CA 1
ATOM 1457 C C . VAL A 1 191 ? 19.469 9.266 4.289 1 82.75 191 VAL A C 1
ATOM 1459 O O . VAL A 1 191 ? 20 10.367 4.203 1 82.75 191 VAL A O 1
ATOM 1462 N N . LYS A 1 192 ? 19.859 8.484 5.219 1 81.56 192 LYS A N 1
ATOM 1463 C CA . LYS A 1 192 ? 21 8.742 6.094 1 81.56 192 LYS A CA 1
ATOM 1464 C C . LYS A 1 192 ? 22.109 7.734 5.848 1 81.56 192 LYS A C 1
ATOM 1466 O O . LYS A 1 192 ? 23.266 8.117 5.625 1 81.56 192 LYS A O 1
ATOM 1471 N N . ASP A 1 193 ? 21.703 6.457 5.918 1 88.62 193 ASP A N 1
ATOM 1472 C CA . ASP A 1 193 ? 22.625 5.344 5.691 1 88.62 193 ASP A CA 1
ATOM 1473 C C . ASP A 1 193 ? 22.047 4.359 4.672 1 88.62 193 ASP A C 1
ATOM 1475 O O . ASP A 1 193 ? 21.562 3.287 5.043 1 88.62 193 ASP A O 1
ATOM 1479 N N . LEU A 1 194 ? 22.281 4.754 3.521 1 89.62 194 LEU A N 1
ATOM 1480 C CA . LEU A 1 194 ? 21.641 4.035 2.426 1 89.62 194 LEU A CA 1
ATOM 1481 C C . LEU A 1 194 ? 21.906 2.539 2.521 1 89.62 194 LEU A C 1
ATOM 1483 O O . LEU A 1 194 ? 21.016 1.727 2.307 1 89.62 194 LEU A O 1
ATOM 1487 N N . ASP A 1 195 ? 23.172 2.158 2.887 1 88.69 195 ASP A N 1
ATOM 1488 C CA . ASP A 1 195 ? 23.578 0.756 2.938 1 88.69 195 ASP A CA 1
ATOM 1489 C C . ASP A 1 195 ? 22.766 -0.01 3.982 1 88.69 195 ASP A C 1
ATOM 1491 O O . ASP A 1 195 ? 22.594 -1.226 3.871 1 88.69 195 ASP A O 1
ATOM 1495 N N . LYS A 1 196 ? 22.266 0.706 4.926 1 92.56 196 LYS A N 1
ATOM 1496 C CA . LYS A 1 196 ? 21.516 0.054 5.996 1 92.56 196 LYS A CA 1
ATOM 1497 C C . LYS A 1 196 ? 20.016 0.09 5.711 1 92.56 196 LYS A C 1
ATOM 1499 O O . LYS A 1 196 ? 19.234 -0.537 6.426 1 92.56 196 LYS A O 1
ATOM 1504 N N . GLN A 1 197 ? 19.656 0.777 4.684 1 94.12 197 GLN A N 1
ATOM 1505 C CA . GLN A 1 197 ? 18.234 0.996 4.422 1 94.12 197 GLN A CA 1
ATOM 1506 C C . GLN A 1 197 ? 17.75 0.148 3.25 1 94.12 197 GLN A C 1
ATOM 1508 O O . GLN A 1 197 ? 16.578 -0.198 3.17 1 94.12 197 GLN A O 1
ATOM 1513 N N . LEU A 1 198 ? 18.641 -0.188 2.389 1 96.62 198 LEU A N 1
ATOM 1514 C CA . LEU A 1 198 ? 18.312 -1.023 1.24 1 96.62 198 LEU A CA 1
ATOM 1515 C C . LEU A 1 198 ? 18.234 -2.492 1.641 1 96.62 198 LEU A C 1
ATOM 1517 O O . LEU A 1 198 ? 18.984 -2.945 2.508 1 96.62 198 LEU A O 1
ATOM 1521 N N . MET A 1 199 ? 17.391 -3.27 0.962 1 96 199 MET A N 1
ATOM 1522 C CA . MET A 1 199 ? 17.234 -4.691 1.254 1 96 199 MET A CA 1
ATOM 1523 C C . MET A 1 199 ? 18.562 -5.43 1.075 1 96 199 MET A C 1
ATOM 1525 O O . MET A 1 199 ? 18.812 -6.418 1.763 1 96 199 MET A O 1
ATOM 1529 N N . SER A 1 200 ? 19.344 -4.961 0.142 1 94.31 200 SER A N 1
ATOM 1530 C CA . SER A 1 200 ? 20.641 -5.535 -0.206 1 94.31 200 SER A CA 1
ATOM 1531 C C . SER A 1 200 ? 21.609 -4.465 -0.699 1 94.31 200 SER A C 1
ATOM 1533 O O . SER A 1 200 ? 21.188 -3.49 -1.33 1 94.31 200 SER A O 1
ATOM 1535 N N . SER A 1 201 ? 22.859 -4.66 -0.418 1 92.81 201 SER A N 1
ATOM 1536 C CA . SER A 1 201 ? 23.875 -3.738 -0.921 1 92.81 201 SER A CA 1
ATOM 1537 C C . SER A 1 201 ? 23.891 -3.711 -2.445 1 92.81 201 SER A C 1
ATOM 1539 O O . SER A 1 201 ? 24.281 -2.713 -3.049 1 92.81 201 SER A O 1
ATOM 1541 N N . LYS A 1 202 ? 23.406 -4.742 -3.061 1 93.62 202 LYS A N 1
ATOM 1542 C CA . LYS A 1 202 ? 23.359 -4.828 -4.516 1 93.62 202 LYS A CA 1
ATOM 1543 C C . LYS A 1 202 ? 22.406 -3.775 -5.09 1 93.62 202 LYS A C 1
ATOM 1545 O O . LYS A 1 202 ? 22.469 -3.457 -6.277 1 93.62 202 LYS A O 1
ATOM 1550 N N . TYR A 1 203 ? 21.531 -3.271 -4.207 1 96.94 203 TYR A N 1
ATOM 1551 C CA . TYR A 1 203 ? 20.5 -2.348 -4.695 1 96.94 203 TYR A CA 1
ATOM 1552 C C . TYR A 1 203 ? 21.047 -0.92 -4.738 1 96.94 203 TYR A C 1
ATOM 1554 O O . TYR A 1 203 ? 20.344 -0.002 -5.172 1 96.94 203 TYR A O 1
ATOM 1562 N N . GLU A 1 204 ? 22.297 -0.689 -4.336 1 95.69 204 GLU A N 1
ATOM 1563 C CA . GLU A 1 204 ? 22.891 0.646 -4.348 1 95.69 204 GLU A CA 1
ATOM 1564 C C . GLU A 1 204 ? 22.969 1.205 -5.766 1 95.6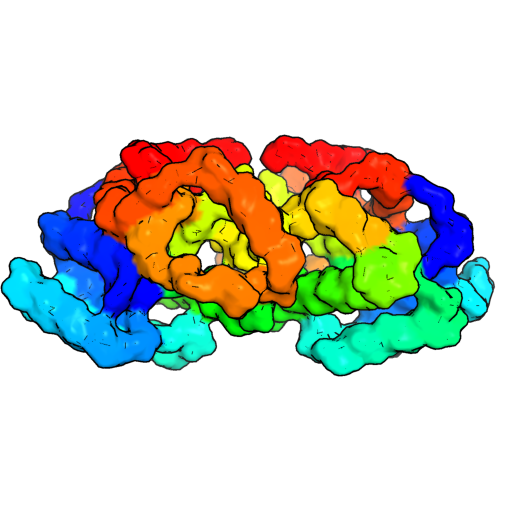9 204 GLU A C 1
ATOM 1566 O O . GLU A 1 204 ? 22.719 2.393 -5.98 1 95.69 204 GLU A O 1
ATOM 1571 N N . THR A 1 205 ? 23.297 0.342 -6.723 1 96.38 205 THR A N 1
ATOM 1572 C CA . THR A 1 205 ? 23.359 0.778 -8.117 1 96.38 205 THR A CA 1
ATOM 1573 C C . THR A 1 205 ? 21.969 1.168 -8.617 1 96.38 205 THR A C 1
ATOM 1575 O O . THR A 1 205 ? 21.828 2.121 -9.383 1 96.38 205 THR A O 1
ATOM 1578 N N . ALA A 1 206 ? 21 0.421 -8.219 1 97.38 206 ALA A N 1
ATOM 1579 C CA . ALA A 1 206 ? 19.625 0.771 -8.578 1 97.38 206 ALA A CA 1
ATOM 1580 C C . ALA A 1 206 ? 19.234 2.131 -8 1 97.38 206 ALA A C 1
ATOM 1582 O O . ALA A 1 206 ? 18.516 2.902 -8.641 1 97.38 206 ALA A O 1
ATOM 1583 N N . TRP A 1 207 ? 19.656 2.418 -6.777 1 97.06 207 TRP A N 1
ATOM 1584 C CA . TRP A 1 207 ? 19.391 3.707 -6.145 1 97.06 207 TRP A CA 1
ATOM 1585 C C . TRP A 1 207 ? 19.953 4.852 -6.98 1 97.06 207 TRP A C 1
ATOM 1587 O O . TRP A 1 207 ? 19.281 5.859 -7.203 1 97.06 207 TRP A O 1
ATOM 1597 N N . LEU A 1 208 ? 21.188 4.664 -7.426 1 96.31 208 LEU A N 1
ATOM 1598 C CA . LEU A 1 208 ? 21.828 5.688 -8.25 1 96.31 208 LEU A CA 1
ATOM 1599 C C . LEU A 1 208 ? 21 5.957 -9.508 1 96.31 208 LEU A C 1
ATOM 1601 O O . LEU A 1 208 ? 20.859 7.105 -9.93 1 96.31 208 LEU A O 1
ATOM 1605 N N . GLY A 1 209 ? 20.453 4.867 -10.086 1 96.75 209 GLY A N 1
ATOM 1606 C CA . GLY A 1 209 ? 19.562 5.023 -11.227 1 96.75 209 GLY A CA 1
ATOM 1607 C C . GLY A 1 209 ? 18.266 5.754 -10.883 1 96.75 209 GLY A C 1
ATOM 1608 O O . GLY A 1 209 ? 17.781 6.555 -11.68 1 96.75 209 GLY A O 1
ATOM 1609 N N . ASP A 1 210 ? 17.75 5.504 -9.711 1 97.25 210 ASP A N 1
ATOM 1610 C CA . ASP A 1 210 ? 16.5 6.098 -9.266 1 97.25 210 ASP A CA 1
ATOM 1611 C C . ASP A 1 210 ? 16.625 7.613 -9.117 1 97.25 210 ASP A C 1
ATOM 1613 O O . ASP A 1 210 ? 15.664 8.352 -9.367 1 97.25 210 ASP A O 1
ATOM 1617 N N . ILE A 1 211 ? 17.844 8.102 -8.766 1 95.44 211 ILE A N 1
ATOM 1618 C CA . ILE A 1 211 ? 17.953 9.508 -8.398 1 95.44 211 ILE A CA 1
ATOM 1619 C C . ILE A 1 211 ? 18.688 10.273 -9.492 1 95.44 211 ILE A C 1
ATOM 1621 O O . ILE A 1 211 ? 18.969 11.469 -9.344 1 95.44 211 ILE A O 1
ATOM 1625 N N . THR A 1 212 ? 19.078 9.594 -10.523 1 94.62 212 THR A N 1
ATOM 1626 C CA . THR A 1 212 ? 19.953 10.148 -11.539 1 94.62 212 THR A CA 1
ATOM 1627 C C . THR A 1 212 ? 19.406 11.461 -12.078 1 94.62 212 THR A C 1
ATOM 1629 O O . THR A 1 212 ? 20.156 12.422 -12.281 1 94.62 212 THR A O 1
ATOM 1632 N N . ASP A 1 213 ? 18.125 11.602 -12.289 1 93.81 213 ASP A N 1
ATOM 1633 C CA . ASP A 1 213 ? 17.531 12.797 -12.883 1 93.81 213 ASP A CA 1
ATOM 1634 C C . ASP A 1 213 ? 16.828 13.641 -11.82 1 93.81 213 ASP A C 1
ATOM 1636 O O . ASP A 1 213 ? 16.047 14.531 -12.156 1 93.81 213 ASP A O 1
ATOM 1640 N N . SER A 1 214 ? 17.141 13.375 -10.594 1 96.12 214 SER A N 1
ATOM 1641 C CA . SER A 1 214 ? 16.469 14.102 -9.516 1 96.12 214 SER A CA 1
ATOM 1642 C C . SER A 1 214 ? 17.391 15.164 -8.914 1 96.12 214 SER A C 1
ATOM 1644 O O . SER A 1 214 ? 18.594 14.938 -8.75 1 96.12 214 SER A O 1
ATOM 1646 N N . LYS A 1 215 ? 16.844 16.312 -8.688 1 97 215 LYS A N 1
ATOM 1647 C CA . LYS A 1 215 ? 17.531 17.359 -7.945 1 97 215 LYS A CA 1
ATOM 1648 C C . LYS A 1 215 ? 17.078 17.391 -6.488 1 97 215 LYS A C 1
ATOM 1650 O O . LYS A 1 215 ? 15.867 17.406 -6.211 1 97 215 LYS A O 1
ATOM 1655 N N . MET A 1 216 ? 18.078 17.359 -5.605 1 96.75 216 MET A N 1
ATOM 1656 C CA . MET A 1 216 ? 17.766 17.453 -4.18 1 96.75 216 MET A CA 1
ATOM 1657 C C . MET A 1 216 ? 17.094 18.781 -3.854 1 96.75 216 MET A C 1
ATOM 1659 O O . MET A 1 216 ? 17.516 19.828 -4.348 1 96.75 216 MET A O 1
ATOM 1663 N N . GLN A 1 217 ? 15.977 18.781 -3.102 1 98.38 217 GLN A N 1
ATOM 1664 C CA . GLN A 1 217 ? 15.312 20 -2.654 1 98.38 217 GLN A CA 1
ATOM 1665 C C . GLN A 1 217 ? 15.305 20.094 -1.131 1 98.38 217 GLN A C 1
ATOM 1667 O O . GLN A 1 217 ? 15.609 19.109 -0.44 1 98.38 217 GLN A O 1
ATOM 1672 N N . SER A 1 218 ? 15.016 21.281 -0.643 1 98.38 218 SER A N 1
ATOM 1673 C CA . SER A 1 218 ? 14.969 21.484 0.802 1 98.38 218 SER A CA 1
ATOM 1674 C C . SER A 1 218 ? 13.609 21.078 1.372 1 98.38 218 SER A C 1
ATOM 1676 O O . SER A 1 218 ? 12.594 21.156 0.677 1 98.38 218 SER A O 1
ATOM 1678 N N . SER A 1 219 ? 13.602 20.719 2.594 1 98.5 219 SER A N 1
ATOM 1679 C CA . SER A 1 219 ? 12.336 20.484 3.285 1 98.5 219 SER A CA 1
ATOM 1680 C C . SER A 1 219 ? 11.484 21.75 3.316 1 98.5 219 SER A C 1
ATOM 1682 O O . SER A 1 219 ? 10.258 21.672 3.252 1 98.5 219 SER A O 1
ATOM 1684 N N . ASP A 1 220 ? 12.133 22.906 3.354 1 98.44 220 ASP A N 1
ATOM 1685 C CA . ASP A 1 220 ? 11.414 24.188 3.367 1 98.44 220 ASP A CA 1
ATOM 1686 C C . ASP A 1 220 ? 10.602 24.375 2.088 1 98.44 220 ASP A C 1
ATOM 1688 O O . ASP A 1 220 ? 9.5 24.906 2.121 1 98.44 220 ASP A O 1
ATOM 1692 N N . HIS A 1 221 ? 11.234 23.969 1.002 1 98.75 221 HIS A N 1
ATOM 1693 C CA . HIS A 1 221 ? 10.508 24.047 -0.262 1 98.75 221 HIS A CA 1
ATOM 1694 C C . HIS A 1 221 ? 9.234 23.219 -0.219 1 98.75 221 HIS A C 1
ATOM 1696 O O . HIS A 1 221 ? 8.172 23.672 -0.663 1 98.75 221 HIS A O 1
ATOM 1702 N N . VAL A 1 222 ? 9.312 22.031 0.326 1 98.81 222 VAL A N 1
ATOM 1703 C CA . VAL A 1 222 ? 8.148 21.156 0.432 1 98.81 222 VAL A CA 1
ATOM 1704 C C . VAL A 1 222 ? 7.125 21.766 1.387 1 98.81 222 VAL A C 1
ATOM 1706 O O . VAL A 1 222 ? 5.918 21.703 1.138 1 98.81 222 VAL A O 1
ATOM 1709 N N . GLY A 1 223 ? 7.594 22.359 2.484 1 98.75 223 GLY A N 1
ATOM 1710 C CA . GLY A 1 223 ? 6.711 23.062 3.408 1 98.75 223 GLY A CA 1
ATOM 1711 C C . GLY A 1 223 ? 5.891 24.156 2.746 1 98.75 223 GLY A C 1
ATOM 1712 O O . GLY A 1 223 ? 4.684 24.25 2.965 1 98.75 223 GLY A O 1
ATOM 1713 N N . ARG A 1 224 ? 6.547 24.984 1.91 1 98.44 224 ARG A N 1
ATOM 1714 C CA . ARG A 1 224 ? 5.852 26.047 1.201 1 98.44 224 ARG A CA 1
ATOM 1715 C C . ARG A 1 224 ? 4.832 25.484 0.219 1 98.44 224 ARG A C 1
ATOM 1717 O O . ARG A 1 224 ? 3.74 26.031 0.06 1 98.44 224 ARG A O 1
ATOM 1724 N N . ALA A 1 225 ? 5.203 24.391 -0.413 1 98.69 225 ALA A N 1
ATOM 1725 C CA . ALA A 1 225 ? 4.301 23.75 -1.366 1 98.69 225 ALA A CA 1
ATOM 1726 C C . ALA A 1 225 ? 3.025 23.266 -0.677 1 98.69 225 ALA A C 1
ATOM 1728 O O . ALA A 1 225 ? 1.946 23.297 -1.271 1 98.69 225 ALA A O 1
ATOM 1729 N N . LEU A 1 226 ? 3.143 22.844 0.57 1 98.69 226 LEU A N 1
ATOM 1730 C CA . LEU A 1 226 ? 1.976 22.391 1.321 1 98.69 226 LEU A CA 1
ATOM 1731 C C . LEU A 1 226 ? 0.926 23.484 1.408 1 98.69 226 LEU A C 1
ATOM 1733 O O . LEU A 1 226 ? -0.269 23.234 1.246 1 98.69 226 LEU A O 1
ATOM 1737 N N . VAL A 1 227 ? 1.359 24.75 1.717 1 98.44 227 VAL A N 1
ATOM 1738 C CA . VAL A 1 227 ? 0.443 25.875 1.857 1 98.44 227 VAL A CA 1
ATOM 1739 C C . VAL A 1 227 ? -0.305 26.094 0.546 1 98.44 227 VAL A C 1
ATOM 1741 O O . VAL A 1 227 ? -1.52 26.312 0.545 1 98.44 227 VAL A O 1
ATOM 1744 N N . ASP A 1 228 ? 0.43 25.969 -0.57 1 98.06 228 ASP A N 1
ATOM 1745 C CA . ASP A 1 228 ? -0.179 26.109 -1.89 1 98.06 228 ASP A CA 1
ATOM 1746 C C . ASP A 1 228 ? -1.202 25 -2.141 1 98.06 228 ASP A C 1
ATOM 1748 O O . ASP A 1 228 ? -2.289 25.266 -2.662 1 98.06 228 ASP A O 1
ATOM 1752 N N . VAL A 1 229 ? -0.884 23.812 -1.794 1 98.44 229 VAL A N 1
ATOM 1753 C CA . VAL A 1 229 ? -1.739 22.656 -2.029 1 98.44 229 VAL A CA 1
ATOM 1754 C C . VAL A 1 229 ? -3 22.75 -1.174 1 98.44 229 VAL A C 1
ATOM 1756 O O . VAL A 1 229 ? -4.102 22.453 -1.642 1 98.44 229 VAL A O 1
ATOM 1759 N N . LEU A 1 230 ? -2.85 23.188 0.085 1 98.56 230 LEU A N 1
ATOM 1760 C CA . LEU A 1 230 ? -3.996 23.359 0.972 1 98.56 230 LEU A CA 1
ATOM 1761 C C . LEU A 1 230 ? -4.969 24.391 0.418 1 98.56 230 LEU A C 1
ATOM 1763 O O . LEU A 1 230 ? -6.184 24.25 0.577 1 98.56 230 LEU A O 1
ATOM 1767 N N . ALA A 1 231 ? -4.43 25.391 -0.247 1 97.19 231 ALA A N 1
ATOM 1768 C CA . ALA A 1 231 ? -5.242 26.469 -0.775 1 97.19 231 ALA A CA 1
ATOM 1769 C C . ALA A 1 231 ? -5.992 26.047 -2.031 1 97.19 231 ALA A C 1
ATOM 1771 O O . ALA A 1 231 ? -7.16 26.391 -2.217 1 97.19 231 ALA A O 1
ATOM 1772 N N . LYS A 1 232 ? -5.391 25.219 -2.887 1 96.38 232 LYS A N 1
ATOM 1773 C CA . LYS A 1 232 ? -5.988 25.031 -4.207 1 96.38 232 LYS A CA 1
ATOM 1774 C C . LYS A 1 232 ? -6.363 23.578 -4.441 1 96.38 232 LYS A C 1
ATOM 1776 O O . LYS A 1 232 ? -7.098 23.266 -5.383 1 96.38 232 LYS A O 1
ATOM 1781 N N . GLY A 1 233 ? -5.887 22.688 -3.643 1 97.5 233 GLY A N 1
ATOM 1782 C CA . GLY A 1 233 ? -6.066 21.266 -3.918 1 97.5 233 GLY A CA 1
ATOM 1783 C C . GLY A 1 233 ? -7.496 20.797 -3.719 1 97.5 233 GLY A C 1
ATOM 1784 O O . GLY A 1 233 ? -8.109 21.062 -2.684 1 97.5 233 GLY A O 1
ATOM 1785 N N . GLN A 1 234 ? -7.98 20.062 -4.668 1 97.81 234 GLN A N 1
ATOM 1786 C CA . GLN A 1 234 ? -9.273 19.406 -4.535 1 97.81 234 GLN A CA 1
ATOM 1787 C C . GLN A 1 234 ? -9.133 18.062 -3.826 1 97.81 234 GLN A C 1
ATOM 1789 O O . GLN A 1 234 ? -8.086 17.422 -3.895 1 97.81 234 GLN A O 1
ATOM 1794 N N . SER A 1 235 ? -10.219 17.641 -3.201 1 98.62 235 SER A N 1
ATOM 1795 C CA . SER A 1 235 ? -10.164 16.359 -2.508 1 98.62 235 SER A CA 1
ATOM 1796 C C . SER A 1 235 ? -9.828 15.227 -3.467 1 98.62 235 SER A C 1
ATOM 1798 O O . SER A 1 235 ? -10.32 15.195 -4.594 1 98.62 235 SER A O 1
ATOM 1800 N N . GLY A 1 236 ? -8.969 14.328 -3.039 1 98.56 236 GLY A N 1
ATOM 1801 C CA . GLY A 1 236 ? -8.555 13.18 -3.832 1 98.56 236 GLY A CA 1
ATOM 1802 C C . GLY A 1 236 ? -7.371 13.469 -4.73 1 98.56 236 GLY A C 1
ATOM 1803 O O . GLY A 1 236 ? -6.816 12.562 -5.348 1 98.56 236 GLY A O 1
ATOM 1804 N N . SER A 1 237 ? -6.922 14.742 -4.793 1 98.5 237 SER A N 1
ATOM 1805 C CA . SER A 1 237 ? -5.867 15.117 -5.73 1 98.5 237 SER A CA 1
ATOM 1806 C C . SER A 1 237 ? -4.496 14.688 -5.219 1 98.5 237 SER A C 1
ATOM 1808 O O . SER A 1 237 ? -4.293 14.547 -4.012 1 98.5 237 SER A O 1
ATOM 1810 N N . VAL A 1 238 ? -3.604 14.398 -6.109 1 98.75 238 VAL A N 1
ATOM 1811 C CA . VAL A 1 238 ? -2.229 13.969 -5.871 1 98.75 238 VAL A CA 1
ATOM 1812 C C . VAL A 1 238 ? -1.259 15.055 -6.344 1 98.75 238 VAL A C 1
ATOM 1814 O O . VAL A 1 238 ? -1.307 15.477 -7.5 1 98.75 238 VAL A O 1
ATOM 1817 N N . TRP A 1 239 ? -0.362 15.469 -5.469 1 98.81 239 TRP A N 1
ATOM 1818 C CA . TRP A 1 239 ? 0.489 16.609 -5.781 1 98.81 239 TRP A CA 1
ATOM 1819 C C . TRP A 1 239 ? 1.963 16.234 -5.719 1 98.81 239 TRP A C 1
ATOM 1821 O O . TRP A 1 239 ? 2.459 15.82 -4.664 1 98.81 239 TRP A O 1
ATOM 1831 N N . ILE A 1 240 ? 2.684 16.406 -6.781 1 98.62 240 ILE A N 1
ATOM 1832 C CA . ILE A 1 240 ? 4.117 16.156 -6.883 1 98.62 240 ILE A CA 1
ATOM 1833 C C . ILE A 1 240 ? 4.887 17.422 -6.508 1 98.62 240 ILE A C 1
ATOM 1835 O O . ILE A 1 240 ? 4.586 18.516 -7.012 1 98.62 240 ILE A O 1
ATOM 1839 N N . VAL A 1 241 ? 5.785 17.344 -5.602 1 98.75 241 VAL A N 1
ATOM 1840 C CA . VAL A 1 241 ? 6.691 18.422 -5.207 1 98.75 241 VAL A CA 1
ATOM 1841 C C . VAL A 1 241 ? 8.141 17.938 -5.34 1 98.75 241 VAL A C 1
ATOM 1843 O O . VAL A 1 241 ? 8.656 17.25 -4.457 1 98.75 241 VAL A O 1
ATOM 1846 N N . GLU A 1 242 ? 8.789 18.359 -6.422 1 98.19 242 GLU A N 1
ATOM 1847 C CA . GLU A 1 242 ? 10.125 17.828 -6.672 1 98.19 242 GLU A CA 1
ATOM 1848 C C . GLU A 1 242 ? 10.984 18.844 -7.43 1 98.19 242 GLU A C 1
ATOM 1850 O O . GLU A 1 242 ? 10.461 19.766 -8.039 1 98.19 242 GLU A O 1
ATOM 1855 N N . ASN A 1 243 ? 12.281 18.703 -7.281 1 98.25 243 ASN A N 1
ATOM 1856 C CA . ASN A 1 243 ? 13.297 19.438 -8.039 1 98.25 243 ASN A CA 1
ATOM 1857 C C . ASN A 1 243 ? 13.219 20.938 -7.777 1 98.25 243 ASN A C 1
ATOM 1859 O O . ASN A 1 243 ? 13.492 21.75 -8.664 1 98.25 243 ASN A O 1
ATOM 1863 N N . ALA A 1 244 ? 12.688 21.281 -6.609 1 98.25 244 ALA A N 1
ATOM 1864 C CA . ALA A 1 244 ? 12.562 22.672 -6.176 1 98.25 244 ALA A CA 1
ATOM 1865 C C . ALA A 1 244 ? 11.648 23.453 -7.113 1 98.25 244 ALA A C 1
ATOM 1867 O O . ALA A 1 244 ? 11.867 24.656 -7.344 1 98.25 244 ALA A O 1
ATOM 1868 N N . GLN A 1 245 ? 10.766 22.766 -7.773 1 98.44 245 GLN A N 1
ATOM 1869 C CA . GLN A 1 245 ? 9.75 23.391 -8.617 1 98.44 245 GLN A CA 1
ATOM 1870 C C . GLN A 1 245 ? 8.406 23.469 -7.895 1 98.44 245 GLN A C 1
ATOM 1872 O O . GLN A 1 245 ? 8.18 22.75 -6.922 1 98.44 245 GLN A O 1
ATOM 1877 N N . PRO A 1 246 ? 7.52 24.359 -8.328 1 98.06 246 PRO A N 1
ATOM 1878 C CA . PRO A 1 246 ? 6.199 24.453 -7.699 1 98.06 246 PRO A CA 1
ATOM 1879 C C . PRO A 1 246 ? 5.434 23.141 -7.746 1 98.06 246 PRO A C 1
ATOM 1881 O O . PRO A 1 246 ? 5.621 22.344 -8.672 1 98.06 246 PRO A O 1
ATOM 1884 N N . ALA A 1 247 ? 4.609 22.938 -6.77 1 98.31 247 ALA A N 1
ATOM 1885 C CA . ALA A 1 247 ? 3.791 21.734 -6.715 1 98.31 247 ALA A CA 1
ATOM 1886 C C . ALA A 1 247 ? 2.943 21.578 -7.977 1 98.31 247 ALA A C 1
ATOM 1888 O O . ALA A 1 247 ? 2.398 22.562 -8.477 1 98.31 247 ALA A O 1
ATOM 1889 N N . ARG A 1 248 ? 2.9 20.422 -8.484 1 97.62 248 ARG A N 1
ATOM 1890 C CA . ARG A 1 248 ? 2.049 20.141 -9.633 1 97.62 248 ARG A CA 1
ATOM 1891 C C . ARG A 1 248 ? 1.132 18.953 -9.367 1 97.62 248 ARG A C 1
ATOM 1893 O O . ARG A 1 248 ? 1.541 17.984 -8.734 1 97.62 248 ARG A O 1
ATOM 1900 N N . GLU A 1 249 ? -0.088 19.047 -9.859 1 97.44 249 GLU A N 1
ATOM 1901 C CA . GLU A 1 249 ? -1.037 17.953 -9.672 1 97.44 249 GLU A CA 1
ATOM 1902 C C . GLU A 1 249 ? -0.732 16.781 -10.617 1 97.44 249 GLU A C 1
ATOM 1904 O O . GLU A 1 249 ? -0.482 17 -11.805 1 97.44 249 GLU A O 1
ATOM 1909 N N . TRP A 1 250 ? -0.648 15.625 -10.117 1 94.94 250 TRP A N 1
ATOM 1910 C CA . TRP A 1 250 ? -0.474 14.398 -10.891 1 94.94 250 TRP A CA 1
ATOM 1911 C C . TRP A 1 250 ? -1.82 13.852 -11.344 1 94.94 250 TRP A C 1
ATOM 1913 O O . TRP A 1 250 ? -2.664 13.492 -10.523 1 94.94 250 TRP A O 1
ATOM 1923 N N . ARG A 1 251 ? -2.148 13.758 -12.664 1 83.38 251 ARG A N 1
ATOM 1924 C CA . ARG A 1 251 ? -3.457 13.359 -13.18 1 83.38 251 ARG A CA 1
ATOM 1925 C C . ARG A 1 251 ? -3.402 11.977 -13.812 1 83.38 251 ARG A C 1
ATOM 1927 O O . ARG A 1 251 ? -4.391 11.508 -14.383 1 83.38 251 ARG A O 1
ATOM 1934 N N . GLY A 1 252 ? -2.316 11.258 -13.672 1 74.06 252 GLY A N 1
ATOM 1935 C CA . GLY A 1 252 ? -2.26 9.914 -14.242 1 74.06 252 GLY A CA 1
ATOM 1936 C C . GLY A 1 252 ? -2.85 8.859 -13.328 1 74.06 252 GLY A C 1
ATOM 1937 O O . GLY A 1 252 ? -3.125 9.125 -12.156 1 74.06 252 GLY A O 1
ATOM 1938 N N . MET B 1 1 ? 5.109 -18.656 -22.172 1 82.81 1 MET B N 1
ATOM 1939 C CA . MET B 1 1 ? 5.879 -19.688 -21.5 1 82.81 1 MET B CA 1
ATOM 1940 C C . MET B 1 1 ? 5.18 -21.047 -21.609 1 82.81 1 MET B C 1
ATOM 1942 O O . MET B 1 1 ? 3.949 -21.109 -21.625 1 82.81 1 MET B O 1
ATOM 1946 N N . ASP B 1 2 ? 5.91 -22.062 -21.812 1 92.25 2 ASP B N 1
ATOM 1947 C CA . ASP B 1 2 ? 5.387 -23.422 -21.75 1 92.25 2 ASP B CA 1
ATOM 1948 C C . ASP B 1 2 ? 5.195 -23.875 -20.297 1 92.25 2 ASP B C 1
ATOM 1950 O O . ASP B 1 2 ? 6.145 -23.859 -19.516 1 92.25 2 ASP B O 1
ATOM 1954 N N . LEU B 1 3 ? 4.023 -24.297 -19.906 1 97.56 3 LEU B N 1
ATOM 1955 C CA . LEU B 1 3 ? 3.662 -24.547 -18.516 1 97.56 3 LEU B CA 1
ATOM 1956 C C . LEU B 1 3 ? 3.822 -26.016 -18.156 1 97.56 3 LEU B C 1
ATOM 1958 O O . LEU B 1 3 ? 3.77 -26.391 -16.984 1 97.56 3 LEU B O 1
ATOM 1962 N N . LYS B 1 4 ? 4.008 -26.844 -19.172 1 97.69 4 LYS B N 1
ATOM 1963 C CA . LYS B 1 4 ? 4.133 -28.281 -18.922 1 97.69 4 LYS B CA 1
ATOM 1964 C C . LYS B 1 4 ? 5.309 -28.578 -17.984 1 97.69 4 LYS B C 1
ATOM 1966 O O . LYS B 1 4 ? 6.438 -28.172 -18.266 1 97.69 4 LYS B O 1
ATOM 1971 N N . GLY B 1 5 ? 4.984 -29.172 -16.906 1 97.94 5 GLY B N 1
ATOM 1972 C CA . GLY B 1 5 ? 6.004 -29.594 -15.961 1 97.94 5 GLY B CA 1
ATOM 1973 C C . GLY B 1 5 ? 6.441 -28.5 -15.016 1 97.94 5 GLY B C 1
ATOM 1974 O O . GLY B 1 5 ? 7.203 -28.75 -14.078 1 97.94 5 GLY B O 1
ATOM 1975 N N . LYS B 1 6 ? 6.027 -27.297 -15.219 1 98.56 6 LYS B N 1
ATOM 1976 C CA . LYS B 1 6 ? 6.355 -26.203 -14.312 1 98.56 6 LYS B CA 1
ATOM 1977 C C . LYS B 1 6 ? 5.645 -26.375 -12.969 1 98.56 6 LYS B C 1
ATOM 1979 O O . LYS B 1 6 ? 4.594 -27.016 -12.898 1 98.56 6 LYS B O 1
ATOM 1984 N N . VAL B 1 7 ? 6.242 -25.875 -11.93 1 98.88 7 VAL B N 1
ATOM 1985 C CA . VAL B 1 7 ? 5.695 -26 -10.586 1 98.88 7 VAL B CA 1
ATOM 1986 C C . VAL B 1 7 ? 5.25 -24.641 -10.07 1 98.88 7 VAL B C 1
ATOM 1988 O O . VAL B 1 7 ? 6.047 -23.703 -10.023 1 98.88 7 VAL B O 1
ATOM 1991 N N . ALA B 1 8 ? 3.959 -24.562 -9.695 1 98.94 8 ALA B N 1
ATOM 1992 C CA . ALA B 1 8 ? 3.389 -23.328 -9.18 1 98.94 8 ALA B CA 1
ATOM 1993 C C . ALA B 1 8 ? 3.008 -23.469 -7.711 1 98.94 8 ALA B C 1
ATOM 1995 O O . ALA B 1 8 ? 2.465 -24.5 -7.301 1 98.94 8 ALA B O 1
ATOM 1996 N N . LEU B 1 9 ? 3.4 -22.516 -6.922 1 98.94 9 LEU B N 1
ATOM 1997 C CA . LEU B 1 9 ? 2.902 -22.359 -5.559 1 98.94 9 LEU B CA 1
ATOM 1998 C C . LEU B 1 9 ? 1.889 -21.219 -5.484 1 98.94 9 LEU B C 1
ATOM 2000 O O . LEU B 1 9 ? 2.184 -20.094 -5.887 1 98.94 9 LEU B O 1
ATOM 2004 N N . ILE B 1 10 ? 0.656 -21.5 -5.043 1 98.94 10 ILE B N 1
ATOM 2005 C CA . ILE B 1 10 ? -0.438 -20.531 -5.074 1 98.94 10 ILE B CA 1
ATOM 2006 C C . ILE B 1 10 ? -1.024 -20.375 -3.672 1 98.94 10 ILE B C 1
ATOM 2008 O O . ILE B 1 10 ? -1.435 -21.344 -3.047 1 98.94 10 ILE B O 1
ATOM 2012 N N . THR B 1 11 ? -1.084 -19.156 -3.172 1 98.94 11 THR B N 1
ATOM 2013 C CA . THR B 1 11 ? -1.719 -18.906 -1.884 1 98.94 11 THR B CA 1
ATOM 2014 C C . THR B 1 11 ? -3.205 -18.609 -2.062 1 98.94 11 THR B C 1
ATOM 2016 O O . THR B 1 11 ? -3.617 -18.062 -3.088 1 98.94 11 THR B O 1
ATOM 2019 N N . GLY B 1 12 ? -3.973 -18.891 -0.984 1 98.62 12 GLY B N 1
ATOM 2020 C CA . GLY B 1 12 ? -5.414 -18.734 -1.098 1 98.62 12 GLY B CA 1
ATOM 2021 C C . GLY B 1 12 ? -6.02 -19.594 -2.191 1 98.62 12 GLY B C 1
ATOM 2022 O O . GLY B 1 12 ? -6.863 -19.125 -2.961 1 98.62 12 GLY B O 1
ATOM 2023 N N . ALA B 1 13 ? -5.602 -20.828 -2.291 1 98.62 13 ALA B N 1
ATOM 2024 C CA . ALA B 1 13 ? -5.855 -21.625 -3.494 1 98.62 13 ALA B CA 1
ATOM 2025 C C . ALA B 1 13 ? -7.027 -22.578 -3.287 1 98.62 13 ALA B C 1
ATOM 2027 O O . ALA B 1 13 ? -7.395 -23.328 -4.195 1 98.62 13 ALA B O 1
ATOM 2028 N N . ALA B 1 14 ? -7.652 -22.547 -2.1 1 97.81 14 ALA B N 1
ATOM 2029 C CA . ALA B 1 14 ? -8.688 -23.531 -1.813 1 97.81 14 ALA B CA 1
ATOM 2030 C C . ALA B 1 14 ? -10.047 -23.078 -2.342 1 97.81 14 ALA B C 1
ATOM 2032 O O . ALA B 1 14 ? -11.008 -23.844 -2.318 1 97.81 14 ALA B O 1
ATOM 2033 N N . SER B 1 15 ? -10.203 -21.844 -2.824 1 96.56 15 SER B N 1
ATOM 2034 C CA . SER B 1 15 ? -11.477 -21.344 -3.336 1 96.56 15 SER B CA 1
ATOM 2035 C C . SER B 1 15 ? -11.258 -20.188 -4.301 1 96.56 15 SER B C 1
ATOM 2037 O O . SER B 1 15 ? -10.133 -19.75 -4.508 1 96.56 15 SER B O 1
ATOM 2039 N N . GLY B 1 16 ? -12.32 -19.859 -4.965 1 97.5 16 GLY B N 1
ATOM 2040 C CA . GLY B 1 16 ? -12.359 -18.625 -5.746 1 97.5 16 GLY B CA 1
ATOM 2041 C C . GLY B 1 16 ? -11.312 -18.594 -6.848 1 97.5 16 GLY B C 1
ATOM 2042 O O . GLY B 1 16 ? -11.164 -19.547 -7.602 1 97.5 16 GLY B O 1
ATOM 2043 N N . ILE B 1 17 ? -10.688 -17.469 -6.949 1 98.62 17 ILE B N 1
ATOM 2044 C CA . ILE B 1 17 ? -9.742 -17.203 -8.031 1 98.62 17 ILE B CA 1
ATOM 2045 C C . ILE B 1 17 ? -8.523 -18.094 -7.875 1 98.62 17 ILE B C 1
ATOM 2047 O O . ILE B 1 17 ? -8.008 -18.641 -8.859 1 98.62 17 ILE B O 1
ATOM 2051 N N . GLY B 1 18 ? -8.062 -18.312 -6.625 1 98.75 18 GLY B N 1
ATOM 2052 C CA . GLY B 1 18 ? -6.922 -19.188 -6.395 1 98.75 18 GLY B CA 1
ATOM 2053 C C . GLY B 1 18 ? -7.148 -20.609 -6.859 1 98.75 18 GLY B C 1
ATOM 2054 O O . GLY B 1 18 ? -6.258 -21.234 -7.445 1 98.75 18 GLY B O 1
ATOM 2055 N N . LEU B 1 19 ? -8.312 -21.062 -6.598 1 98.75 19 LEU B N 1
ATOM 2056 C CA . LEU B 1 19 ? -8.664 -22.391 -7.059 1 98.75 19 LEU B CA 1
ATOM 2057 C C . LEU B 1 19 ? -8.727 -22.438 -8.586 1 98.75 19 LEU B C 1
ATOM 2059 O O . LEU B 1 19 ? -8.258 -23.406 -9.195 1 98.75 19 LEU B O 1
ATOM 2063 N N . ALA B 1 20 ? -9.273 -21.422 -9.18 1 98.81 20 ALA B N 1
ATOM 2064 C CA . ALA B 1 20 ? -9.352 -21.344 -10.633 1 98.81 20 ALA B CA 1
ATOM 2065 C C . ALA B 1 20 ? -7.957 -21.297 -11.25 1 98.81 20 ALA B C 1
ATOM 2067 O O . ALA B 1 20 ? -7.703 -21.938 -12.281 1 98.81 20 ALA B O 1
ATOM 2068 N N . TYR B 1 21 ? -7.031 -20.516 -10.648 1 98.88 21 TYR B N 1
ATOM 2069 C CA . TYR B 1 21 ? -5.641 -20.5 -11.086 1 98.88 21 TYR B CA 1
ATOM 2070 C C . TYR B 1 21 ? -5.059 -21.906 -11.078 1 98.88 21 TYR B C 1
ATOM 2072 O O . TYR B 1 21 ? -4.445 -22.344 -12.055 1 98.88 21 TYR B O 1
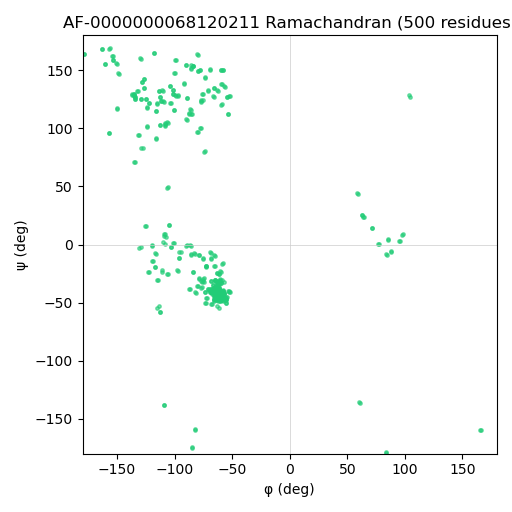ATOM 2080 N N . SER B 1 22 ? -5.285 -22.609 -9.953 1 98.88 22 SER B N 1
ATOM 2081 C CA . SER B 1 22 ? -4.75 -23.969 -9.781 1 98.88 22 SER B CA 1
ATOM 2082 C C . SER B 1 22 ? -5.254 -24.906 -10.875 1 98.88 22 SER B C 1
ATOM 2084 O O . SER B 1 22 ? -4.461 -25.609 -11.508 1 98.88 22 SER B O 1
ATOM 2086 N N . GLU B 1 23 ? -6.52 -24.859 -11.102 1 98.69 23 GLU B N 1
ATOM 2087 C CA . GLU B 1 23 ? -7.129 -25.766 -12.078 1 98.69 23 GLU B CA 1
ATOM 2088 C C . GLU B 1 23 ? -6.621 -25.469 -13.492 1 98.69 23 GLU B C 1
ATOM 2090 O O . GLU B 1 23 ? -6.309 -26.391 -14.25 1 98.69 23 GLU B O 1
ATOM 2095 N N . GLU B 1 24 ? -6.551 -24.219 -13.867 1 98.75 24 GLU B N 1
ATOM 2096 C CA . GLU B 1 24 ? -6.113 -23.859 -15.211 1 98.75 24 GLU B CA 1
ATOM 2097 C C . GLU B 1 24 ? -4.652 -24.25 -15.438 1 98.75 24 GLU B C 1
ATOM 2099 O O . GLU B 1 24 ? -4.285 -24.688 -16.531 1 98.75 24 GLU B O 1
ATOM 2104 N N . LEU B 1 25 ? -3.818 -24.109 -14.422 1 98.88 25 LEU B N 1
ATOM 2105 C CA . LEU B 1 25 ? -2.414 -24.484 -14.547 1 98.88 25 LEU B CA 1
ATOM 2106 C C . LEU B 1 25 ? -2.268 -26 -14.672 1 98.88 25 LEU B C 1
ATOM 2108 O O . LEU B 1 25 ? -1.463 -26.484 -15.477 1 98.88 25 LEU B O 1
ATOM 2112 N N . LEU B 1 26 ? -3.049 -26.734 -13.898 1 98.81 26 LEU B N 1
ATOM 2113 C CA . LEU B 1 26 ? -3.031 -28.188 -13.992 1 98.81 26 LEU B CA 1
ATOM 2114 C C . LEU B 1 26 ? -3.475 -28.656 -15.383 1 98.81 26 LEU B C 1
ATOM 2116 O O . LEU B 1 26 ? -2.877 -29.562 -15.953 1 98.81 26 LEU B O 1
ATOM 2120 N N . LYS B 1 27 ? -4.469 -27.938 -15.945 1 98.44 27 LYS B N 1
ATOM 2121 C CA . LYS B 1 27 ? -4.949 -28.234 -17.297 1 98.44 27 LYS B CA 1
ATOM 2122 C C . LYS B 1 27 ? -3.832 -28.078 -18.328 1 98.44 27 LYS B C 1
ATOM 2124 O O . LYS B 1 27 ? -3.805 -28.781 -19.328 1 98.44 27 LYS B O 1
ATOM 2129 N N . GLN B 1 28 ? -2.916 -27.203 -18.047 1 98.31 28 GLN B N 1
ATOM 2130 C CA . GLN B 1 28 ? -1.821 -26.906 -18.969 1 98.31 28 GLN B CA 1
ATOM 2131 C C . GLN B 1 28 ? -0.625 -27.812 -18.703 1 98.31 28 GLN B C 1
ATOM 2133 O O . GLN B 1 28 ? 0.428 -27.656 -19.328 1 98.31 28 GLN B O 1
ATOM 2138 N N . GLY B 1 29 ? -0.735 -28.703 -17.688 1 98.5 29 GLY B N 1
ATOM 2139 C CA . GLY B 1 29 ? 0.304 -29.688 -17.453 1 98.5 29 GLY B CA 1
ATOM 2140 C C . GLY B 1 29 ? 1.264 -29.281 -16.344 1 98.5 29 GLY B C 1
ATOM 2141 O O . GLY B 1 29 ? 2.297 -29.922 -16.156 1 98.5 29 GLY B O 1
ATOM 2142 N N . ALA B 1 30 ? 0.988 -28.25 -15.633 1 98.81 30 ALA B N 1
ATOM 2143 C CA . ALA B 1 30 ? 1.819 -27.828 -14.516 1 98.81 30 ALA B CA 1
ATOM 2144 C C . ALA B 1 30 ? 1.521 -28.656 -13.266 1 98.81 30 ALA B C 1
ATOM 2146 O O . ALA B 1 30 ? 0.539 -29.391 -13.227 1 98.81 30 ALA B O 1
ATOM 2147 N N . LYS B 1 31 ? 2.393 -28.594 -12.328 1 98.88 31 LYS B N 1
ATOM 2148 C CA . LYS B 1 31 ? 2.17 -29.062 -10.961 1 98.88 31 LYS B CA 1
ATOM 2149 C C . LYS B 1 31 ? 1.861 -27.906 -10.023 1 98.88 31 LYS B C 1
ATOM 2151 O O . LYS B 1 31 ? 2.342 -26.781 -10.227 1 98.88 31 LYS B O 1
ATOM 2156 N N . VAL B 1 32 ? 1.025 -28.219 -9.031 1 98.88 32 VAL B N 1
ATOM 2157 C CA . VAL B 1 32 ? 0.549 -27.094 -8.234 1 98.88 32 VAL B CA 1
ATOM 2158 C C . VAL B 1 32 ? 0.625 -27.438 -6.754 1 98.88 32 VAL B C 1
ATOM 2160 O O . VAL B 1 32 ? 0.164 -28.516 -6.336 1 98.88 32 VAL B O 1
ATOM 2163 N N . SER B 1 33 ? 1.294 -26.609 -5.988 1 98.88 33 SER B N 1
ATOM 2164 C CA . SER B 1 33 ? 1.15 -26.578 -4.539 1 98.88 33 SER B CA 1
ATOM 2165 C C . SER B 1 33 ? 0.052 -25.594 -4.121 1 98.88 33 SER B C 1
ATOM 2167 O O . SER B 1 33 ? 0.224 -24.391 -4.211 1 98.88 33 SER B O 1
ATOM 2169 N N . LEU B 1 34 ? -1.098 -26.156 -3.648 1 98.69 34 LEU B N 1
ATOM 2170 C CA . LEU B 1 34 ? -2.24 -25.391 -3.174 1 98.69 34 LEU B CA 1
ATOM 2171 C C . LEU B 1 34 ? -2.064 -25 -1.709 1 98.69 34 LEU B C 1
ATOM 2173 O O . LEU B 1 34 ? -2.092 -25.875 -0.829 1 98.69 34 LEU B O 1
ATOM 2177 N N . CYS B 1 35 ? -1.907 -23.703 -1.485 1 98.88 35 CYS B N 1
ATOM 2178 C CA . CYS B 1 35 ? -1.718 -23.234 -0.117 1 98.88 35 CYS B CA 1
ATOM 2179 C C . CYS B 1 35 ? -2.932 -22.453 0.365 1 98.88 35 CYS B C 1
ATOM 2181 O O . CYS B 1 35 ? -3.428 -21.578 -0.343 1 98.88 35 CYS B O 1
ATOM 2183 N N . ASP B 1 36 ? -3.367 -22.766 1.511 1 98.75 36 ASP B N 1
ATOM 2184 C CA . ASP B 1 36 ? -4.527 -22.094 2.076 1 98.75 36 ASP B CA 1
ATOM 2185 C C . ASP B 1 36 ? -4.586 -22.266 3.592 1 98.75 36 ASP B C 1
ATOM 2187 O O . ASP B 1 36 ? -4.035 -23.234 4.129 1 98.75 36 ASP B O 1
ATOM 2191 N N . ILE B 1 37 ? -5.227 -21.375 4.211 1 98.5 37 ILE B N 1
ATOM 2192 C CA . ILE B 1 37 ? -5.367 -21.453 5.66 1 98.5 37 ILE B CA 1
ATOM 2193 C C . ILE B 1 37 ? -6.453 -22.469 6.02 1 98.5 37 ILE B C 1
ATOM 2195 O O . ILE B 1 37 ? -6.418 -23.078 7.094 1 98.5 37 ILE B O 1
ATOM 2199 N N . ASP B 1 38 ? -7.461 -22.641 5.156 1 97.81 38 ASP B N 1
ATOM 2200 C CA . ASP B 1 38 ? -8.547 -23.594 5.359 1 97.81 38 ASP B CA 1
ATOM 2201 C C . ASP B 1 38 ? -8.117 -25.016 4.996 1 97.81 38 ASP B C 1
ATOM 2203 O O . ASP B 1 38 ? -8.25 -25.422 3.844 1 97.81 38 ASP B O 1
ATOM 2207 N N . SER B 1 39 ? -7.738 -25.75 5.969 1 97.94 39 SER B N 1
ATOM 2208 C CA . SER B 1 39 ? -7.184 -27.078 5.719 1 97.94 39 SER B CA 1
ATOM 2209 C C . SER B 1 39 ? -8.258 -28.047 5.219 1 97.94 39 SER B C 1
ATOM 2211 O O . SER B 1 39 ? -8.008 -28.859 4.34 1 97.94 39 SER B O 1
ATOM 2213 N N . GLU B 1 40 ? -9.422 -27.922 5.785 1 98.31 40 GLU B N 1
ATOM 2214 C CA . GLU B 1 40 ? -10.492 -28.844 5.398 1 98.31 40 GLU B CA 1
ATOM 2215 C C . GLU B 1 40 ? -10.852 -28.672 3.924 1 98.31 40 GLU B C 1
ATOM 2217 O O . GLU B 1 40 ? -10.844 -29.641 3.164 1 98.31 40 GLU B O 1
ATOM 2222 N N . ARG B 1 41 ? -11.141 -27.5 3.514 1 98.06 41 ARG B N 1
ATOM 2223 C CA . ARG B 1 41 ? -11.469 -27.234 2.119 1 98.06 41 ARG B CA 1
ATOM 2224 C C . ARG B 1 41 ? -10.281 -27.516 1.208 1 98.06 41 ARG B C 1
ATOM 2226 O O . ARG B 1 41 ? -10.453 -28.062 0.115 1 98.06 41 ARG B O 1
ATOM 2233 N N . GLY B 1 42 ? -9.125 -27.125 1.664 1 98.38 42 GLY B N 1
ATOM 2234 C CA . GLY B 1 42 ? -7.914 -27.359 0.89 1 98.38 42 GLY B CA 1
ATOM 2235 C C . GLY B 1 42 ? -7.668 -28.828 0.593 1 98.38 42 GLY B C 1
ATOM 2236 O O . GLY B 1 42 ? -7.363 -29.203 -0.544 1 98.38 42 GLY B O 1
ATOM 2237 N N . GLU B 1 43 ? -7.809 -29.641 1.571 1 98.12 43 GLU B N 1
ATOM 2238 C CA . GLU B 1 43 ? -7.598 -31.078 1.396 1 98.12 43 GLU B CA 1
ATOM 2239 C C . GLU B 1 43 ? -8.648 -31.672 0.471 1 98.12 43 GLU B C 1
ATOM 2241 O O . GLU B 1 43 ? -8.328 -32.5 -0.385 1 98.12 43 GLU B O 1
ATOM 2246 N N . GLN B 1 44 ? -9.867 -31.203 0.638 1 98.38 44 GLN B N 1
ATOM 2247 C CA . GLN B 1 44 ? -10.961 -31.688 -0.205 1 98.38 44 GLN B CA 1
ATOM 2248 C C . GLN B 1 44 ? -10.711 -31.344 -1.671 1 98.38 44 GLN B C 1
ATOM 2250 O O . GLN B 1 44 ? -10.844 -32.219 -2.547 1 98.38 44 GLN B O 1
ATOM 2255 N N . VAL B 1 45 ? -10.367 -30.141 -1.954 1 98.12 45 VAL B N 1
ATOM 2256 C CA . VAL B 1 45 ? -10.148 -29.688 -3.326 1 98.12 45 VAL B CA 1
ATOM 2257 C C . VAL B 1 45 ? -8.914 -30.375 -3.908 1 98.12 45 VAL B C 1
ATOM 2259 O O . VAL B 1 45 ? -8.898 -30.734 -5.086 1 98.12 45 VAL B O 1
ATOM 2262 N N . THR B 1 46 ? -7.926 -30.516 -3.061 1 97.88 46 THR B N 1
ATOM 2263 C CA . THR B 1 46 ? -6.703 -31.172 -3.508 1 97.88 46 THR B CA 1
ATOM 2264 C C . THR B 1 46 ? -6.988 -32.594 -3.932 1 97.88 46 THR B C 1
ATOM 2266 O O . THR B 1 46 ? -6.465 -33.094 -4.945 1 97.88 46 THR B O 1
ATOM 2269 N N . GLU B 1 47 ? -7.789 -33.344 -3.174 1 98.12 47 GLU B N 1
ATOM 2270 C CA . GLU B 1 47 ? -8.148 -34.688 -3.527 1 98.12 47 GLU B CA 1
ATOM 2271 C C . GLU B 1 47 ? -8.898 -34.75 -4.855 1 98.12 47 GLU B C 1
ATOM 2273 O O . GLU B 1 47 ? -8.656 -35.625 -5.68 1 98.12 47 GLU B O 1
ATOM 2278 N N . LYS B 1 48 ? -9.789 -33.812 -5.035 1 98.44 48 LYS B N 1
ATOM 2279 C CA . LYS B 1 48 ? -10.539 -33.719 -6.285 1 98.44 48 LYS B CA 1
ATOM 2280 C C . LYS B 1 48 ? -9.602 -33.469 -7.465 1 98.44 48 LYS B C 1
ATOM 2282 O O . LYS B 1 48 ? -9.711 -34.094 -8.508 1 98.44 48 LYS B O 1
ATOM 2287 N N . LEU B 1 49 ? -8.688 -32.562 -7.336 1 98.69 49 LEU B N 1
ATOM 2288 C CA . LEU B 1 49 ? -7.75 -32.188 -8.391 1 98.69 49 LEU B CA 1
ATOM 2289 C C . LEU B 1 49 ? -6.762 -33.312 -8.648 1 98.69 49 LEU B C 1
ATOM 2291 O O . LEU B 1 49 ? -6.395 -33.594 -9.797 1 98.69 49 LEU B O 1
ATOM 2295 N N . ALA B 1 50 ? -6.348 -33.969 -7.539 1 98.25 50 ALA B N 1
ATOM 2296 C CA . ALA B 1 50 ? -5.43 -35.094 -7.664 1 98.25 50 ALA B CA 1
ATOM 2297 C C . ALA B 1 50 ? -6.062 -36.219 -8.461 1 98.25 50 ALA B C 1
ATOM 2299 O O . ALA B 1 50 ? -5.383 -36.906 -9.242 1 98.25 50 ALA B O 1
ATOM 2300 N N . SER B 1 51 ? -7.324 -36.469 -8.219 1 98.38 51 SER B N 1
ATOM 2301 C CA . SER B 1 51 ? -8.047 -37.5 -8.945 1 98.38 51 SER B CA 1
ATOM 2302 C C . SER B 1 51 ? -8.133 -37.188 -10.43 1 98.38 51 SER B C 1
ATOM 2304 O O . SER B 1 51 ? -8.047 -38.094 -11.273 1 98.38 51 SER B O 1
ATOM 2306 N N . LYS B 1 52 ? -8.227 -35.938 -10.734 1 98.38 52 LYS B N 1
ATOM 2307 C CA . LYS B 1 52 ? -8.438 -35.5 -12.117 1 98.38 52 LYS B CA 1
ATOM 2308 C C . LYS B 1 52 ? -7.117 -35.344 -12.852 1 98.38 52 LYS B C 1
ATOM 2310 O O . LYS B 1 52 ? -7.023 -35.656 -14.047 1 98.38 52 LYS B O 1
ATOM 2315 N N . TYR B 1 53 ? -6.062 -34.844 -12.172 1 98.44 53 TYR B N 1
ATOM 2316 C CA . TYR B 1 53 ? -4.855 -34.438 -12.883 1 98.44 53 TYR B CA 1
ATOM 2317 C C . TYR B 1 53 ? -3.648 -35.25 -12.414 1 98.44 53 TYR B C 1
ATOM 2319 O O . TYR B 1 53 ? -2.537 -35.062 -12.914 1 98.44 53 TYR B O 1
ATOM 2327 N N . GLY B 1 54 ? -3.818 -36.188 -11.422 1 98.31 54 GLY B N 1
ATOM 2328 C CA . GLY B 1 54 ? -2.744 -37 -10.906 1 98.31 54 GLY B CA 1
ATOM 2329 C C . GLY B 1 54 ? -2.238 -36.562 -9.547 1 98.31 54 GLY B C 1
ATOM 2330 O O . GLY B 1 54 ? -1.873 -35.375 -9.375 1 98.31 54 GLY B O 1
ATOM 2331 N N . ARG B 1 55 ? -2.176 -37.438 -8.602 1 97.94 55 ARG B N 1
ATOM 2332 C CA . ARG B 1 55 ? -1.754 -37.188 -7.227 1 97.94 55 ARG B CA 1
ATOM 2333 C C . ARG B 1 55 ? -0.345 -36.594 -7.195 1 97.94 55 ARG B C 1
ATOM 2335 O O . ARG B 1 55 ? -0.045 -35.719 -6.367 1 97.94 55 ARG B O 1
ATOM 2342 N N . LYS B 1 56 ? 0.427 -36.969 -8.117 1 98.12 56 LYS B N 1
ATOM 2343 C CA . LYS B 1 56 ? 1.822 -36.562 -8.141 1 98.12 56 LYS B CA 1
ATOM 2344 C C . LYS B 1 56 ? 1.94 -35.094 -8.578 1 98.12 56 LYS B C 1
ATOM 2346 O O . LYS B 1 56 ? 3.012 -34.5 -8.469 1 98.12 56 LYS B O 1
ATOM 2351 N N . ASN B 1 57 ? 0.838 -34.5 -9.102 1 98.62 57 ASN B N 1
ATOM 2352 C CA . ASN B 1 57 ? 0.878 -33.156 -9.672 1 98.62 57 ASN B CA 1
ATOM 2353 C C . ASN B 1 57 ? 0.27 -32.125 -8.719 1 98.62 57 ASN B C 1
ATOM 2355 O O . ASN B 1 57 ? 0.248 -30.938 -9.016 1 98.62 57 ASN B O 1
ATOM 2359 N N . VAL B 1 58 ? -0.234 -32.562 -7.57 1 98.75 58 VAL B N 1
ATOM 2360 C CA . VAL B 1 58 ? -0.956 -31.656 -6.68 1 98.75 58 VAL B CA 1
ATOM 2361 C C . VAL B 1 58 ? -0.491 -31.875 -5.242 1 98.75 58 VAL B C 1
ATOM 2363 O O . VAL B 1 58 ? -0.389 -33 -4.777 1 98.75 58 VAL B O 1
ATOM 2366 N N . LEU B 1 59 ? -0.137 -30.797 -4.555 1 98.69 59 LEU B N 1
ATOM 2367 C CA . LEU B 1 59 ? 0.25 -30.781 -3.15 1 98.69 59 LEU B CA 1
ATOM 2368 C C . LEU B 1 59 ? -0.575 -29.766 -2.373 1 98.69 59 LEU B C 1
ATOM 2370 O O . LEU B 1 59 ? -0.819 -28.656 -2.857 1 98.69 59 LEU B O 1
ATOM 2374 N N . PHE B 1 60 ? -1.061 -30.141 -1.213 1 98.75 60 PHE B N 1
ATOM 2375 C CA . PHE B 1 60 ? -1.693 -29.156 -0.345 1 98.75 60 PHE B CA 1
ATOM 2376 C C . PHE B 1 60 ? -0.751 -28.734 0.778 1 98.75 60 PHE B C 1
ATOM 2378 O O . PHE B 1 60 ? -0.09 -29.578 1.386 1 98.75 60 PHE B O 1
ATOM 2385 N N . CYS B 1 61 ? -0.617 -27.453 1.021 1 98.56 61 CYS B N 1
ATOM 2386 C CA . CYS B 1 61 ? 0.105 -26.875 2.154 1 98.56 61 CYS B CA 1
ATOM 2387 C C . CYS B 1 61 ? -0.795 -25.953 2.967 1 98.56 61 CYS B C 1
ATOM 2389 O O . CYS B 1 61 ? -1.317 -24.969 2.441 1 98.56 61 CYS B O 1
ATOM 2391 N N . ARG B 1 62 ? -1.032 -26.312 4.242 1 98.5 62 ARG B N 1
ATOM 2392 C CA . ARG B 1 62 ? -1.709 -25.344 5.102 1 98.5 62 ARG B CA 1
ATOM 2393 C C . ARG B 1 62 ? -0.836 -24.109 5.34 1 98.5 62 ARG B C 1
ATOM 2395 O O . ARG B 1 62 ? 0.32 -24.234 5.75 1 98.5 62 ARG B O 1
ATOM 2402 N N . LEU B 1 63 ? -1.436 -22.953 5.066 1 98.69 63 LEU B N 1
ATOM 2403 C CA . LEU B 1 63 ? -0.597 -21.766 5.141 1 98.69 63 LEU B CA 1
ATOM 2404 C C . LEU B 1 63 ? -1.42 -20.547 5.547 1 98.69 63 LEU B C 1
ATOM 2406 O O . LEU B 1 63 ? -2.391 -20.188 4.871 1 98.69 63 LEU B O 1
ATOM 2410 N N . ASP B 1 64 ? -1.118 -19.984 6.652 1 98.81 64 ASP B N 1
ATOM 2411 C CA . ASP B 1 64 ? -1.461 -18.609 7 1 98.81 64 ASP B CA 1
ATOM 2412 C C . ASP B 1 64 ? -0.388 -17.641 6.516 1 98.81 64 ASP B C 1
ATOM 2414 O O . ASP B 1 64 ? 0.725 -17.625 7.047 1 98.81 64 ASP B O 1
ATOM 2418 N N . VAL B 1 65 ? -0.761 -16.812 5.551 1 98.81 65 VAL B N 1
ATOM 2419 C CA . VAL B 1 65 ? 0.242 -15.969 4.898 1 98.81 65 VAL B CA 1
ATOM 2420 C C . VAL B 1 65 ? 0.754 -14.914 5.875 1 98.81 65 VAL B C 1
ATOM 2422 O O . VAL B 1 65 ? 1.751 -14.242 5.605 1 98.81 65 VAL B O 1
ATOM 2425 N N . THR B 1 66 ? 0.082 -14.727 7.062 1 98.56 66 THR B N 1
ATOM 2426 C CA . THR B 1 66 ? 0.562 -13.789 8.07 1 98.56 66 THR B CA 1
ATOM 2427 C C . THR B 1 66 ? 1.635 -14.438 8.945 1 98.56 66 THR B C 1
ATOM 2429 O O . THR B 1 66 ? 2.254 -13.773 9.773 1 98.56 66 THR B O 1
ATOM 2432 N N . ASP B 1 67 ? 1.872 -15.734 8.805 1 98.5 67 ASP B N 1
ATOM 2433 C CA . ASP B 1 67 ? 2.834 -16.516 9.586 1 98.5 67 ASP B CA 1
ATOM 2434 C C . ASP B 1 67 ? 4.059 -16.859 8.742 1 98.5 67 ASP B C 1
ATOM 2436 O O . ASP B 1 67 ? 4.039 -17.828 7.98 1 98.5 67 ASP B O 1
ATOM 2440 N N . TYR B 1 68 ? 5.137 -16.188 9.008 1 97.88 68 TYR B N 1
ATOM 2441 C CA . TYR B 1 68 ? 6.316 -16.328 8.156 1 97.88 68 TYR B CA 1
ATOM 2442 C C . TYR B 1 68 ? 6.863 -17.75 8.211 1 97.88 68 TYR B C 1
ATOM 2444 O O . TYR B 1 68 ? 7.148 -18.344 7.176 1 97.88 68 TYR B O 1
ATOM 2452 N N . PRO B 1 69 ? 7.039 -18.359 9.359 1 98.25 69 PRO B N 1
ATOM 2453 C CA . PRO B 1 69 ? 7.547 -19.734 9.383 1 98.25 69 PRO B CA 1
ATOM 2454 C C . PRO B 1 69 ? 6.676 -20.688 8.578 1 98.25 69 PRO B C 1
ATOM 2456 O O . PRO B 1 69 ? 7.203 -21.562 7.871 1 98.25 69 PRO B O 1
ATOM 2459 N N . GLN B 1 70 ? 5.375 -20.547 8.703 1 98.56 70 GLN B N 1
ATOM 2460 C CA . GLN B 1 70 ? 4.484 -21.391 7.914 1 98.56 70 GLN B CA 1
ATOM 2461 C C . GLN B 1 70 ? 4.68 -21.141 6.422 1 98.56 70 GLN B C 1
ATOM 2463 O O . GLN B 1 70 ? 4.629 -22.078 5.621 1 98.56 70 GLN B O 1
ATOM 2468 N N . PHE B 1 71 ? 4.914 -19.891 6.086 1 98.81 71 PHE B N 1
ATOM 2469 C CA . PHE B 1 71 ? 5.094 -19.547 4.684 1 98.81 71 PHE B CA 1
ATOM 2470 C C . PHE B 1 71 ? 6.355 -20.188 4.121 1 98.81 71 PHE B C 1
ATOM 2472 O O . PHE B 1 71 ? 6.324 -20.797 3.055 1 98.81 71 PHE B O 1
ATOM 2479 N N . GLU B 1 72 ? 7.414 -20.062 4.832 1 98.69 72 GLU B N 1
ATOM 2480 C CA . GLU B 1 72 ? 8.672 -20.656 4.41 1 98.69 72 GLU B CA 1
ATOM 2481 C C . GLU B 1 72 ? 8.547 -22.172 4.305 1 98.69 72 GLU B C 1
ATOM 2483 O O . GLU B 1 72 ? 9.078 -22.781 3.369 1 98.69 72 GLU B O 1
ATOM 2488 N N . GLU B 1 73 ? 7.852 -22.734 5.234 1 98.75 73 GLU B N 1
ATOM 2489 C CA . GLU B 1 73 ? 7.652 -24.172 5.223 1 98.75 73 GLU B CA 1
ATOM 2490 C C . GLU B 1 73 ? 6.91 -24.625 3.967 1 98.75 73 GLU B C 1
ATOM 2492 O O . GLU B 1 73 ? 7.191 -25.688 3.414 1 98.75 73 GLU B O 1
ATOM 2497 N N . ALA B 1 74 ? 5.945 -23.875 3.5 1 98.88 74 ALA B N 1
ATOM 2498 C CA . ALA B 1 74 ? 5.219 -24.203 2.277 1 98.88 74 ALA B CA 1
ATOM 2499 C C . ALA B 1 74 ? 6.16 -24.25 1.075 1 98.88 74 ALA B C 1
ATOM 2501 O O . ALA B 1 74 ? 6.031 -25.109 0.207 1 98.88 74 ALA B O 1
ATOM 2502 N N . PHE B 1 75 ? 7.113 -23.312 1.008 1 98.88 75 PHE B N 1
ATOM 2503 C CA . PHE B 1 75 ? 8.102 -23.312 -0.06 1 98.88 75 PHE B CA 1
ATOM 2504 C C . PHE B 1 75 ? 8.984 -24.547 0.018 1 98.88 75 PHE B C 1
ATOM 2506 O O . PHE B 1 75 ? 9.227 -25.203 -0.995 1 98.88 75 PHE B O 1
ATOM 2513 N N . VAL B 1 76 ? 9.414 -24.859 1.242 1 98.81 76 VAL B N 1
ATOM 2514 C CA . VAL B 1 76 ? 10.289 -26 1.459 1 98.81 76 VAL B CA 1
ATOM 2515 C C . VAL B 1 76 ? 9.562 -27.281 1.062 1 98.81 76 VAL B C 1
ATOM 2517 O O . VAL B 1 76 ? 10.117 -28.125 0.34 1 98.81 76 VAL B O 1
ATOM 2520 N N . MET B 1 77 ? 8.328 -27.422 1.465 1 98.75 77 MET B N 1
ATOM 2521 C CA . MET B 1 77 ? 7.539 -28.609 1.148 1 98.75 77 MET B CA 1
ATOM 2522 C C . MET B 1 77 ? 7.352 -28.75 -0.358 1 98.75 77 MET B C 1
ATOM 2524 O O . MET B 1 77 ? 7.387 -29.859 -0.891 1 98.75 77 MET B O 1
ATOM 2528 N N . THR B 1 78 ? 7.137 -27.656 -1.05 1 98.81 78 THR B N 1
ATOM 2529 C CA . THR B 1 78 ? 6.945 -27.672 -2.496 1 98.81 78 THR B CA 1
ATOM 2530 C C . THR B 1 78 ? 8.203 -28.141 -3.205 1 98.81 78 THR B C 1
ATOM 2532 O O . THR B 1 78 ? 8.141 -28.984 -4.109 1 98.81 78 THR B O 1
ATOM 2535 N N . VAL B 1 79 ? 9.336 -27.656 -2.754 1 98.5 79 VAL B N 1
ATOM 2536 C CA . VAL B 1 79 ? 10.609 -28.062 -3.352 1 98.5 79 VAL B CA 1
ATOM 2537 C C . VAL B 1 79 ? 10.883 -29.531 -3.053 1 98.5 79 VAL B C 1
ATOM 2539 O O . VAL B 1 79 ? 11.352 -30.266 -3.922 1 98.5 79 VAL B O 1
ATOM 2542 N N . GLU B 1 80 ? 10.586 -29.891 -1.832 1 98.44 80 GLU B N 1
ATOM 2543 C CA . GLU B 1 80 ? 10.805 -31.297 -1.461 1 98.44 80 GLU B CA 1
ATOM 2544 C C . GLU B 1 80 ? 9.953 -32.219 -2.311 1 98.44 80 GLU B C 1
ATOM 2546 O O . GLU B 1 80 ? 10.414 -33.312 -2.711 1 98.44 80 GLU B O 1
ATOM 2551 N N . GLU B 1 81 ? 8.758 -31.781 -2.613 1 98.5 81 GLU B N 1
ATOM 2552 C CA . GLU B 1 81 ? 7.812 -32.625 -3.334 1 98.5 81 GLU B CA 1
ATOM 2553 C C . GLU B 1 81 ? 8.078 -32.625 -4.836 1 98.5 81 GLU B C 1
ATOM 2555 O O . GLU B 1 81 ? 8.062 -33.656 -5.488 1 98.5 81 GLU B O 1
ATOM 2560 N N . PHE B 1 82 ? 8.375 -31.438 -5.367 1 98.5 82 PHE B N 1
ATOM 2561 C CA . PHE B 1 82 ? 8.375 -31.297 -6.82 1 98.5 82 PHE B CA 1
ATOM 2562 C C . PHE B 1 82 ? 9.773 -30.953 -7.328 1 98.5 82 PHE B C 1
ATOM 2564 O O . PHE B 1 82 ? 9.984 -30.828 -8.539 1 98.5 82 PHE B O 1
ATOM 2571 N N . ASN B 1 83 ? 10.742 -30.672 -6.418 1 97.31 83 ASN B N 1
ATOM 2572 C CA . ASN B 1 83 ? 12.172 -30.469 -6.668 1 97.31 83 ASN B CA 1
ATOM 2573 C C . ASN B 1 83 ? 12.438 -29.078 -7.234 1 97.31 83 ASN B C 1
ATOM 2575 O O . ASN B 1 83 ? 13.57 -28.766 -7.598 1 97.31 83 ASN B O 1
ATOM 2579 N N . ARG B 1 84 ? 11.336 -28.312 -7.387 1 96.56 84 ARG B N 1
ATOM 2580 C CA . ARG B 1 84 ? 11.531 -26.984 -7.941 1 96.56 84 ARG B CA 1
ATOM 2581 C C . ARG B 1 84 ? 10.312 -26.094 -7.688 1 96.56 84 ARG B C 1
ATOM 2583 O O . ARG B 1 84 ? 9.281 -26.578 -7.215 1 96.56 84 ARG B O 1
ATOM 2590 N N . ILE B 1 85 ? 10.484 -24.844 -7.926 1 98.62 85 ILE B N 1
ATOM 2591 C CA . ILE B 1 85 ? 9.406 -23.859 -8.031 1 98.62 85 ILE B CA 1
ATOM 2592 C C . ILE B 1 85 ? 9.68 -22.938 -9.219 1 98.62 85 ILE B C 1
ATOM 2594 O O . ILE B 1 85 ? 10.781 -22.406 -9.352 1 98.62 85 ILE B O 1
ATOM 2598 N N . ASP B 1 86 ? 8.664 -22.766 -10.086 1 98.69 86 ASP B N 1
ATOM 2599 C CA . ASP B 1 86 ? 8.82 -21.953 -11.273 1 98.69 86 ASP B CA 1
ATOM 2600 C C . ASP B 1 86 ? 7.918 -20.719 -11.219 1 98.69 86 ASP B C 1
ATOM 2602 O O . ASP B 1 86 ? 8.234 -19.672 -11.805 1 98.69 86 ASP B O 1
ATOM 2606 N N . ILE B 1 87 ? 6.773 -20.844 -10.562 1 98.94 87 ILE B N 1
ATOM 2607 C CA . ILE B 1 87 ? 5.758 -19.812 -10.5 1 98.94 87 ILE B CA 1
ATOM 2608 C C . ILE B 1 87 ? 5.262 -19.656 -9.062 1 98.94 87 ILE B C 1
ATOM 2610 O O . ILE B 1 87 ? 4.961 -20.641 -8.398 1 98.94 87 ILE B O 1
ATOM 2614 N N . VAL B 1 88 ? 5.281 -18.484 -8.555 1 98.94 88 VAL B N 1
ATOM 2615 C CA . VAL B 1 88 ? 4.652 -18.156 -7.273 1 98.94 88 VAL B CA 1
ATOM 2616 C C . VAL B 1 88 ? 3.508 -17.172 -7.496 1 98.94 88 VAL B C 1
ATOM 2618 O O . VAL B 1 88 ? 3.703 -16.109 -8.086 1 98.94 88 VAL B O 1
ATOM 2621 N N . ILE B 1 89 ? 2.314 -17.562 -7.098 1 99 89 ILE B N 1
ATOM 2622 C CA . ILE B 1 89 ? 1.141 -16.703 -7.234 1 99 89 ILE B CA 1
ATOM 2623 C C . ILE B 1 89 ? 0.649 -16.281 -5.852 1 99 89 ILE B C 1
ATOM 2625 O O . ILE B 1 89 ? 0.073 -17.078 -5.113 1 99 89 ILE B O 1
ATOM 2629 N N . ASN B 1 90 ? 0.962 -15.07 -5.516 1 98.94 90 ASN B N 1
ATOM 2630 C CA . ASN B 1 90 ? 0.406 -14.461 -4.312 1 98.94 90 ASN B CA 1
ATOM 2631 C C . ASN B 1 90 ? -1.032 -14 -4.531 1 98.94 90 ASN B C 1
ATOM 2633 O O . ASN B 1 90 ? -1.268 -12.906 -5.043 1 98.94 90 ASN B O 1
ATOM 2637 N N . ASN B 1 91 ? -1.959 -14.805 -4.059 1 98.88 91 ASN B N 1
ATOM 2638 C CA . ASN B 1 91 ? -3.369 -14.594 -4.363 1 98.88 91 ASN B CA 1
ATOM 2639 C C . ASN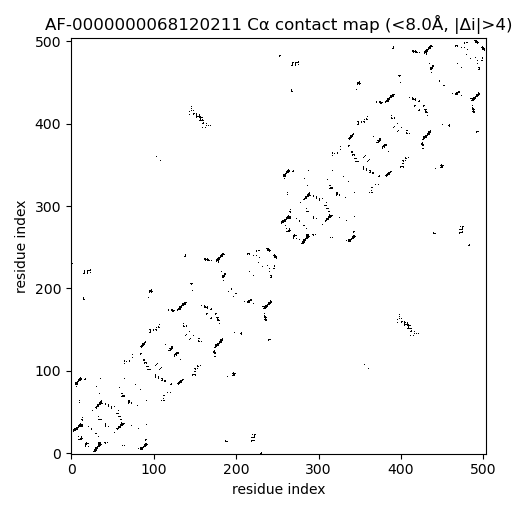 B 1 91 ? -4.199 -14.43 -3.094 1 98.88 91 ASN B C 1
ATOM 2641 O O . ASN B 1 91 ? -5.277 -13.836 -3.123 1 98.88 91 ASN B O 1
ATOM 2645 N N . ALA B 1 92 ? -3.674 -14.977 -1.954 1 98.75 92 ALA B N 1
ATOM 2646 C CA . ALA B 1 92 ? -4.43 -14.875 -0.708 1 98.75 92 ALA B CA 1
ATOM 2647 C C . ALA B 1 92 ? -4.777 -13.422 -0.398 1 98.75 92 ALA B C 1
ATOM 2649 O O . ALA B 1 92 ? -3.91 -12.539 -0.456 1 98.75 92 ALA B O 1
ATOM 2650 N N . GLY B 1 93 ? -5.953 -13.141 -0.177 1 97.38 93 GLY B N 1
ATOM 2651 C CA . GLY B 1 93 ? -6.449 -11.82 0.168 1 97.38 93 GLY B CA 1
ATOM 2652 C C . GLY B 1 93 ? -7.945 -11.789 0.415 1 97.38 93 GLY B C 1
ATOM 2653 O O . GLY B 1 93 ? -8.648 -12.758 0.14 1 97.38 93 GLY B O 1
ATOM 2654 N N . PHE B 1 94 ? -8.383 -10.742 1.033 1 96.12 94 PHE B N 1
ATOM 2655 C CA . PHE B 1 94 ? -9.812 -10.547 1.244 1 96.12 94 PHE B CA 1
ATOM 2656 C C . PHE B 1 94 ? -10.141 -9.062 1.374 1 96.12 94 PHE B C 1
ATOM 2658 O O . PHE B 1 94 ? -9.234 -8.227 1.429 1 96.12 94 PHE B O 1
ATOM 2665 N N . MET B 1 95 ? -11.406 -8.781 1.196 1 97.75 95 MET B N 1
ATOM 2666 C CA . MET B 1 95 ? -11.922 -7.418 1.289 1 97.75 95 MET B CA 1
ATOM 2667 C C . MET B 1 95 ? -12.75 -7.234 2.555 1 97.75 95 MET B C 1
ATOM 2669 O O . MET B 1 95 ? -13.883 -7.699 2.633 1 97.75 95 MET B O 1
ATOM 2673 N N . ASN B 1 96 ? -12.211 -6.617 3.57 1 97.75 96 ASN B N 1
ATOM 2674 C CA . ASN B 1 96 ? -12.898 -6.305 4.82 1 97.75 96 ASN B CA 1
ATOM 2675 C C . ASN B 1 96 ? -12.234 -5.137 5.547 1 97.75 96 ASN B C 1
ATOM 2677 O O . ASN B 1 96 ? -11.352 -5.34 6.379 1 97.75 96 ASN B O 1
ATOM 2681 N N . ASP B 1 97 ? -12.766 -3.932 5.336 1 98.12 97 ASP B N 1
ATOM 2682 C CA . ASP B 1 97 ? -12.172 -2.729 5.91 1 98.12 97 ASP B CA 1
ATOM 2683 C C . ASP B 1 97 ? -12.414 -2.662 7.418 1 98.12 97 ASP B C 1
ATOM 2685 O O . ASP B 1 97 ? -11.727 -1.931 8.133 1 98.12 97 ASP B O 1
ATOM 2689 N N . ARG B 1 98 ? -13.367 -3.391 7.934 1 96.81 98 ARG B N 1
ATOM 2690 C CA . ARG B 1 98 ? -13.602 -3.43 9.375 1 96.81 98 ARG B CA 1
ATOM 2691 C C . ARG B 1 98 ? -12.453 -4.133 10.094 1 96.81 98 ARG B C 1
ATOM 2693 O O . ARG B 1 98 ? -12.172 -3.836 11.258 1 96.81 98 ARG B O 1
ATOM 2700 N N . LEU B 1 99 ? -11.875 -5.062 9.398 1 97.69 99 LEU B N 1
ATOM 2701 C CA . LEU B 1 99 ? -10.703 -5.781 9.891 1 97.69 99 LEU B CA 1
ATOM 2702 C C . LEU B 1 99 ? -9.445 -5.328 9.156 1 97.69 99 LEU B C 1
ATOM 2704 O O . LEU B 1 99 ? -8.648 -6.156 8.711 1 97.69 99 LEU B O 1
ATOM 2708 N N . TRP B 1 100 ? -9.297 -4 9.094 1 98.5 100 TRP B N 1
ATOM 2709 C CA . TRP B 1 100 ? -8.352 -3.445 8.141 1 98.5 100 TRP B CA 1
ATOM 2710 C C . TRP B 1 100 ? -6.918 -3.824 8.508 1 98.5 100 TRP B C 1
ATOM 2712 O O . TRP B 1 100 ? -6.074 -4.02 7.629 1 98.5 100 TRP B O 1
ATOM 2722 N N . GLU B 1 101 ? -6.578 -3.916 9.797 1 98.56 101 GLU B N 1
ATOM 2723 C CA . GLU B 1 101 ? -5.219 -4.309 10.148 1 98.56 101 GLU B CA 1
ATOM 2724 C C . GLU B 1 101 ? -4.891 -5.703 9.617 1 98.56 101 GLU B C 1
ATOM 2726 O O . GLU B 1 101 ? -3.814 -5.922 9.055 1 98.56 101 GLU B O 1
ATOM 2731 N N . LEU B 1 102 ? -5.805 -6.633 9.875 1 98.56 102 LEU B N 1
ATOM 2732 C CA . LEU B 1 102 ? -5.633 -7.977 9.328 1 98.56 102 LEU B CA 1
ATOM 2733 C C . LEU B 1 102 ? -5.621 -7.941 7.801 1 98.56 102 LEU B C 1
ATOM 2735 O O . LEU B 1 102 ? -4.844 -8.656 7.168 1 98.56 102 LEU B O 1
ATOM 2739 N N . GLU B 1 103 ? -6.492 -7.145 7.219 1 98.69 103 GLU B N 1
ATOM 2740 C CA . GLU B 1 103 ? -6.562 -6.992 5.77 1 98.69 103 GLU B CA 1
ATOM 2741 C C . GLU B 1 103 ? -5.219 -6.543 5.199 1 98.69 103 GLU B C 1
ATOM 2743 O O . GLU B 1 103 ? -4.746 -7.102 4.203 1 98.69 103 GLU B O 1
ATOM 2748 N N . VAL B 1 104 ? -4.586 -5.562 5.824 1 98.94 104 VAL B N 1
ATOM 2749 C CA . VAL B 1 104 ? -3.281 -5.102 5.363 1 98.94 104 VAL B CA 1
ATOM 2750 C C . VAL B 1 104 ? -2.252 -6.215 5.52 1 98.94 104 VAL B C 1
ATOM 2752 O O . VAL B 1 104 ? -1.422 -6.434 4.633 1 98.94 104 VAL B O 1
ATOM 2755 N N . ASP B 1 105 ? -2.287 -6.891 6.594 1 98.88 105 ASP B N 1
ATOM 2756 C CA . ASP B 1 105 ? -1.314 -7.949 6.852 1 98.88 105 ASP B CA 1
ATOM 2757 C C . ASP B 1 105 ? -1.446 -9.07 5.824 1 98.88 105 ASP B C 1
ATOM 2759 O O . ASP B 1 105 ? -0.447 -9.531 5.27 1 98.88 105 ASP B O 1
ATOM 2763 N N . VAL B 1 106 ? -2.639 -9.484 5.547 1 98.81 106 VAL B N 1
ATOM 2764 C CA . VAL B 1 106 ? -2.867 -10.578 4.605 1 98.81 106 VAL B CA 1
ATOM 2765 C C . VAL B 1 106 ? -2.611 -10.102 3.18 1 98.81 106 VAL B C 1
ATOM 2767 O O . VAL B 1 106 ? -1.835 -10.711 2.441 1 98.81 106 VAL B O 1
ATOM 2770 N N . ASN B 1 107 ? -3.219 -8.969 2.781 1 98.94 107 ASN B N 1
ATOM 2771 C CA . ASN B 1 107 ? -3.236 -8.523 1.39 1 98.94 107 ASN B CA 1
ATOM 2772 C C . ASN B 1 107 ? -1.886 -7.957 0.964 1 98.94 107 ASN B C 1
ATOM 2774 O O . ASN B 1 107 ? -1.513 -8.047 -0.207 1 98.94 107 ASN B O 1
ATOM 2778 N N . LEU B 1 108 ? -1.214 -7.363 1.917 1 98.94 108 LEU B N 1
ATOM 2779 C CA . LEU B 1 108 ? 0.029 -6.715 1.516 1 98.94 108 LEU B CA 1
ATOM 2780 C C . LEU B 1 108 ? 1.235 -7.434 2.109 1 98.94 108 LEU B C 1
ATOM 2782 O O . LEU B 1 108 ? 2.111 -7.898 1.374 1 98.94 108 LEU B O 1
ATOM 2786 N N . ASN B 1 109 ? 1.274 -7.539 3.467 1 98.94 109 ASN B N 1
ATOM 2787 C CA . ASN B 1 109 ? 2.426 -8.211 4.062 1 98.94 109 ASN B CA 1
ATOM 2788 C C . ASN B 1 109 ? 2.566 -9.641 3.545 1 98.94 109 ASN B C 1
ATOM 2790 O O . ASN B 1 109 ? 3.682 -10.125 3.336 1 98.94 109 ASN B O 1
ATOM 2794 N N . GLY B 1 110 ? 1.423 -10.312 3.396 1 98.94 110 GLY B N 1
ATOM 2795 C CA . GLY B 1 110 ? 1.458 -11.648 2.814 1 98.94 110 GLY B CA 1
ATOM 2796 C C . GLY B 1 110 ? 2.09 -11.68 1.435 1 98.94 110 GLY B C 1
ATOM 2797 O O . GLY B 1 110 ? 2.906 -12.555 1.14 1 98.94 110 GLY B O 1
ATOM 2798 N N . VAL B 1 111 ? 1.772 -10.703 0.57 1 98.94 111 VAL B N 1
ATOM 2799 C CA . VAL B 1 111 ? 2.312 -10.609 -0.782 1 98.94 111 VAL B CA 1
ATOM 2800 C C . VAL B 1 111 ? 3.807 -10.305 -0.724 1 98.94 111 VAL B C 1
ATOM 2802 O O . VAL B 1 111 ? 4.594 -10.859 -1.496 1 98.94 111 VAL B O 1
ATOM 2805 N N . ILE B 1 112 ? 4.227 -9.414 0.186 1 98.94 112 ILE B N 1
ATOM 2806 C CA . ILE B 1 112 ? 5.637 -9.078 0.343 1 98.94 112 ILE B CA 1
ATOM 2807 C C . ILE B 1 112 ? 6.418 -10.32 0.77 1 98.94 112 ILE B C 1
ATOM 2809 O O . ILE B 1 112 ? 7.453 -10.641 0.182 1 98.94 112 ILE B O 1
ATOM 2813 N N . ARG B 1 113 ? 5.898 -11.055 1.78 1 98.88 113 ARG B N 1
ATOM 2814 C CA . ARG B 1 113 ? 6.547 -12.273 2.238 1 98.88 113 ARG B CA 1
ATOM 2815 C C . ARG B 1 113 ? 6.676 -13.281 1.101 1 98.88 113 ARG B C 1
ATOM 2817 O O . ARG B 1 113 ? 7.754 -13.844 0.878 1 98.88 113 ARG B O 1
ATOM 2824 N N . GLY B 1 114 ? 5.562 -13.492 0.376 1 98.94 114 GLY B N 1
ATOM 2825 C CA . GLY B 1 114 ? 5.594 -14.422 -0.742 1 98.94 114 GLY B CA 1
ATOM 2826 C C . GLY B 1 114 ? 6.574 -14.016 -1.828 1 98.94 114 GLY B C 1
ATOM 2827 O O . GLY B 1 114 ? 7.238 -14.867 -2.416 1 98.94 114 GLY B O 1
ATOM 2828 N N . THR B 1 115 ? 6.664 -12.75 -2.098 1 98.94 115 THR B N 1
ATOM 2829 C CA . THR B 1 115 ? 7.57 -12.219 -3.109 1 98.94 115 THR B CA 1
ATOM 2830 C C . THR B 1 115 ? 9.023 -12.438 -2.699 1 98.94 115 THR B C 1
ATOM 2832 O O . THR B 1 115 ? 9.836 -12.922 -3.492 1 98.94 115 THR B O 1
ATOM 2835 N N . LEU B 1 116 ? 9.359 -12.125 -1.443 1 98.75 116 LEU B N 1
ATOM 2836 C CA . LEU B 1 116 ? 10.727 -12.266 -0.956 1 98.75 116 LEU B CA 1
ATOM 2837 C C . LEU B 1 116 ? 11.141 -13.734 -0.923 1 98.75 116 LEU B C 1
ATOM 2839 O O . LEU B 1 116 ? 12.266 -14.078 -1.291 1 98.75 116 LEU B O 1
ATOM 2843 N N . LEU B 1 117 ? 10.234 -14.586 -0.514 1 98.81 117 LEU B N 1
ATOM 2844 C CA . LEU B 1 117 ? 10.516 -16.016 -0.514 1 98.81 117 LEU B CA 1
ATOM 2845 C C . LEU B 1 117 ? 10.68 -16.547 -1.938 1 98.81 117 LEU B C 1
ATOM 2847 O O . LEU B 1 117 ? 11.531 -17.391 -2.193 1 98.81 117 LEU B O 1
ATOM 2851 N N . ALA B 1 118 ? 9.859 -16.031 -2.861 1 98.88 118 ALA B N 1
ATOM 2852 C CA . ALA B 1 118 ? 10 -16.422 -4.262 1 98.88 118 ALA B CA 1
ATOM 2853 C C . ALA B 1 118 ? 11.398 -16.094 -4.781 1 98.88 118 ALA B C 1
ATOM 2855 O O . ALA B 1 118 ? 12.031 -16.922 -5.441 1 98.88 118 ALA B O 1
ATOM 2856 N N . TYR B 1 119 ? 11.875 -14.93 -4.469 1 98.5 119 TYR B N 1
ATOM 2857 C CA . TYR B 1 119 ? 13.219 -14.547 -4.887 1 98.5 119 TYR B CA 1
ATOM 2858 C C . TYR B 1 119 ? 14.266 -15.461 -4.262 1 98.5 119 TYR B C 1
ATOM 2860 O O . TYR B 1 119 ? 15.242 -15.836 -4.914 1 98.5 119 TYR B O 1
ATOM 2868 N N . ARG B 1 120 ? 14.055 -15.828 -3.02 1 98 120 ARG B N 1
ATOM 2869 C CA . ARG B 1 120 ? 15 -16.688 -2.322 1 98 120 ARG B CA 1
ATOM 2870 C C . ARG B 1 120 ? 15.07 -18.078 -2.975 1 98 120 ARG B C 1
ATOM 2872 O O . ARG B 1 120 ? 16.156 -18.641 -3.139 1 98 120 ARG B O 1
ATOM 2879 N N . PHE B 1 121 ? 13.945 -18.562 -3.451 1 98.44 121 PHE B N 1
ATOM 2880 C CA . PHE B 1 121 ? 13.883 -19.953 -3.895 1 98.44 121 PHE B CA 1
ATOM 2881 C C . PHE B 1 121 ? 14.047 -20.047 -5.406 1 98.44 121 PHE B C 1
ATOM 2883 O O . PHE B 1 121 ? 14.469 -21.078 -5.926 1 98.44 121 PHE B O 1
ATOM 2890 N N . MET B 1 122 ? 13.773 -18.953 -6.137 1 98.62 122 MET B N 1
ATOM 2891 C CA . MET B 1 122 ? 13.758 -19.031 -7.594 1 98.62 122 MET B CA 1
ATOM 2892 C C . MET B 1 122 ? 14.93 -18.266 -8.195 1 98.62 122 MET B C 1
ATOM 2894 O O . MET B 1 122 ? 15.32 -18.5 -9.336 1 98.62 122 MET B O 1
ATOM 2898 N N . GLY B 1 123 ? 15.461 -17.297 -7.434 1 98 123 GLY B N 1
ATOM 2899 C CA . GLY B 1 123 ? 16.406 -16.344 -7.988 1 98 123 GLY B CA 1
ATOM 2900 C C . GLY B 1 123 ? 17.719 -17 -8.414 1 98 123 GLY B C 1
ATOM 2901 O O . GLY B 1 123 ? 18.297 -17.781 -7.66 1 98 123 GLY B O 1
ATOM 2902 N N . LYS B 1 124 ? 18.156 -16.625 -9.562 1 98.12 124 LYS B N 1
ATOM 2903 C CA . LYS B 1 124 ? 19.438 -17.141 -10.062 1 98.12 124 LYS B CA 1
ATOM 2904 C C . LYS B 1 124 ? 20.594 -16.672 -9.195 1 98.12 124 LYS B C 1
ATOM 2906 O O . LYS B 1 124 ? 21.594 -17.375 -9.047 1 98.12 124 LYS B O 1
ATOM 2911 N N . ASP B 1 125 ? 20.453 -15.523 -8.633 1 95.31 125 ASP B N 1
ATOM 2912 C CA . ASP B 1 125 ? 21.469 -14.969 -7.754 1 95.31 125 ASP B CA 1
ATOM 2913 C C . ASP B 1 125 ? 21.562 -15.758 -6.449 1 95.31 125 ASP B C 1
ATOM 2915 O O . ASP B 1 125 ? 22.5 -15.555 -5.664 1 95.31 125 ASP B O 1
ATOM 2919 N N . ARG B 1 126 ? 20.609 -16.719 -6.254 1 93.75 126 ARG B N 1
ATOM 2920 C CA . ARG B 1 126 ? 20.594 -17.531 -5.043 1 93.75 126 ARG B CA 1
ATOM 2921 C C . ARG B 1 126 ? 20.609 -19.031 -5.383 1 93.75 126 ARG B C 1
ATOM 2923 O O . ARG B 1 126 ? 20.188 -19.859 -4.578 1 93.75 126 ARG B O 1
ATOM 2930 N N . GLY B 1 127 ? 20.953 -19.266 -6.574 1 94.31 127 GLY B N 1
ATOM 2931 C CA . GLY B 1 127 ? 21.109 -20.656 -6.977 1 94.31 127 GLY B CA 1
ATOM 2932 C C . GLY B 1 127 ? 19.875 -21.234 -7.625 1 94.31 127 GLY B C 1
ATOM 2933 O O . GLY B 1 127 ? 19.844 -22.422 -7.957 1 94.31 127 GLY B O 1
ATOM 2934 N N . GLY B 1 128 ? 18.844 -20.422 -7.801 1 96.06 128 GLY B N 1
ATOM 2935 C CA . GLY B 1 128 ? 17.625 -20.891 -8.453 1 96.06 128 GLY B CA 1
ATOM 2936 C C . GLY B 1 128 ? 17.703 -20.812 -9.969 1 96.06 128 GLY B C 1
ATOM 2937 O O . GLY B 1 128 ? 18.766 -20.516 -10.531 1 96.06 128 GLY B O 1
ATOM 2938 N N . GLN B 1 129 ? 16.609 -21.125 -10.625 1 96.44 129 GLN B N 1
ATOM 2939 C CA . GLN B 1 129 ? 16.562 -21.172 -12.078 1 96.44 129 GLN B CA 1
ATOM 2940 C C . GLN B 1 129 ? 15.781 -20 -12.656 1 96.44 129 GLN B C 1
ATOM 2942 O O . GLN B 1 129 ? 15.57 -19.922 -13.875 1 96.44 129 GLN B O 1
ATOM 2947 N N . GLY B 1 130 ? 15.383 -19.094 -11.914 1 98.12 130 GLY B N 1
ATOM 2948 C CA . GLY B 1 130 ? 14.453 -18.062 -12.344 1 98.12 130 GLY B CA 1
ATOM 2949 C C . GLY B 1 130 ? 13 -18.484 -12.273 1 98.12 130 GLY B C 1
ATOM 2950 O O . GLY B 1 130 ? 12.695 -19.578 -11.773 1 98.12 130 GLY B O 1
ATOM 2951 N N . GLY B 1 131 ? 12.125 -17.609 -12.664 1 98.56 131 GLY B N 1
ATOM 2952 C CA . GLY B 1 131 ? 10.703 -17.922 -12.625 1 98.56 131 GLY B CA 1
ATOM 2953 C C . GLY B 1 131 ? 9.812 -16.719 -12.789 1 98.56 131 GLY B C 1
ATOM 2954 O O . GLY B 1 131 ? 10.203 -15.727 -13.422 1 98.56 131 GLY B O 1
ATOM 2955 N N . VAL B 1 132 ? 8.547 -16.844 -12.359 1 98.88 132 VAL B N 1
ATOM 2956 C CA . VAL B 1 132 ? 7.578 -15.766 -12.477 1 98.88 132 VAL B CA 1
ATOM 2957 C C . VAL B 1 132 ? 6.793 -15.625 -11.172 1 98.88 132 VAL B C 1
ATOM 2959 O O . VAL B 1 132 ? 6.371 -16.625 -10.586 1 98.88 132 VAL B O 1
ATOM 2962 N N . ILE B 1 133 ? 6.758 -14.445 -10.688 1 98.94 133 ILE B N 1
ATOM 2963 C CA . ILE B 1 133 ? 5.848 -14.078 -9.602 1 98.94 133 ILE B CA 1
ATOM 2964 C C . ILE B 1 133 ? 4.594 -13.422 -10.18 1 98.94 133 ILE B C 1
ATOM 2966 O O . ILE B 1 133 ? 4.688 -12.531 -11.023 1 98.94 133 ILE B O 1
ATOM 2970 N N . VAL B 1 134 ? 3.426 -13.891 -9.812 1 98.94 134 VAL B N 1
ATOM 2971 C CA . VAL B 1 134 ? 2.16 -13.242 -10.133 1 98.94 134 VAL B CA 1
ATOM 2972 C C . VAL B 1 134 ? 1.467 -12.797 -8.852 1 98.94 134 VAL B C 1
ATOM 2974 O O . VAL B 1 134 ? 1.117 -13.625 -8.008 1 98.94 134 VAL B O 1
ATOM 2977 N N . ASN B 1 135 ? 1.331 -11.547 -8.688 1 98.94 135 ASN B N 1
ATOM 2978 C CA . ASN B 1 135 ? 0.515 -11 -7.609 1 98.94 135 ASN B CA 1
ATOM 2979 C C . ASN B 1 135 ? -0.922 -10.766 -8.062 1 98.94 135 ASN B C 1
ATOM 2981 O O . ASN B 1 135 ? -1.158 -10.328 -9.188 1 98.94 135 ASN B O 1
ATOM 2985 N N . THR B 1 136 ? -1.869 -11.086 -7.223 1 98.88 136 THR B N 1
ATOM 2986 C CA . THR B 1 136 ? -3.27 -10.797 -7.508 1 98.88 136 THR B CA 1
ATOM 2987 C C . THR B 1 136 ? -3.73 -9.555 -6.754 1 98.88 136 THR B C 1
ATOM 2989 O O . THR B 1 136 ? -3.691 -9.516 -5.523 1 98.88 136 THR B O 1
ATOM 2992 N N . ALA B 1 137 ? -4.066 -8.562 -7.496 1 98.75 137 ALA B N 1
ATOM 2993 C CA . ALA B 1 137 ? -4.652 -7.344 -6.941 1 98.75 137 ALA B CA 1
ATOM 2994 C C . ALA B 1 137 ? -6.133 -7.23 -7.305 1 98.75 137 ALA B C 1
ATOM 2996 O O . ALA B 1 137 ? -6.895 -8.188 -7.137 1 98.75 137 ALA B O 1
ATOM 2997 N N . SER B 1 138 ? -6.598 -6.055 -7.66 1 98.38 138 SER B N 1
ATOM 2998 C CA . SER B 1 138 ? -7.973 -5.762 -8.047 1 98.38 138 SER B CA 1
ATOM 2999 C C . SER B 1 138 ? -8.039 -4.555 -8.977 1 98.38 138 SER B C 1
ATOM 3001 O O . SER B 1 138 ? -7.105 -3.752 -9.031 1 98.38 138 SER B O 1
ATOM 3003 N N . THR B 1 139 ? -9.133 -4.492 -9.711 1 97.62 139 THR B N 1
ATOM 3004 C CA . THR B 1 139 ? -9.391 -3.318 -10.539 1 97.62 139 THR B CA 1
ATOM 3005 C C . THR B 1 139 ? -9.602 -2.08 -9.68 1 97.62 139 THR B C 1
ATOM 3007 O O . THR B 1 139 ? -9.617 -0.957 -10.188 1 97.62 139 THR B O 1
ATOM 3010 N N . ALA B 1 140 ? -9.734 -2.238 -8.375 1 96.75 140 ALA B N 1
ATOM 3011 C CA . ALA B 1 140 ? -9.797 -1.112 -7.449 1 96.75 140 ALA B CA 1
ATOM 3012 C C . ALA B 1 140 ? -8.547 -0.245 -7.559 1 96.75 140 ALA B C 1
ATOM 3014 O O . ALA B 1 140 ? -8.539 0.908 -7.117 1 96.75 140 ALA B O 1
ATOM 3015 N N . PHE B 1 141 ? -7.5 -0.73 -8.164 1 96.75 141 PHE B N 1
ATOM 3016 C CA . PHE B 1 141 ? -6.309 0.062 -8.453 1 96.75 141 PHE B CA 1
ATOM 3017 C C . PHE B 1 141 ? -6.574 1.044 -9.586 1 96.75 141 PHE B C 1
ATOM 3019 O O . PHE B 1 141 ? -6.223 2.221 -9.492 1 96.75 141 PHE B O 1
ATOM 3026 N N . ALA B 1 142 ? -7.195 0.602 -10.672 1 94.56 142 ALA B N 1
ATOM 3027 C CA . ALA B 1 142 ? -7.449 1.434 -11.852 1 94.56 142 ALA B CA 1
ATOM 3028 C C . ALA B 1 142 ? -8.617 2.387 -11.602 1 94.56 142 ALA B C 1
ATOM 3030 O O . ALA B 1 142 ? -8.664 3.479 -12.172 1 94.56 142 ALA B O 1
ATOM 3031 N N . ARG B 1 143 ? -9.57 2.016 -10.812 1 95.56 143 ARG B N 1
ATOM 3032 C CA . ARG B 1 143 ? -10.711 2.795 -10.344 1 95.56 143 ARG B CA 1
ATOM 3033 C C . ARG B 1 143 ? -10.875 2.674 -8.836 1 95.56 143 ARG B C 1
ATOM 3035 O O . ARG B 1 143 ? -11.586 1.785 -8.352 1 95.56 143 ARG B O 1
ATOM 3042 N N . PRO B 1 144 ? -10.305 3.615 -8.156 1 97.38 144 PRO B N 1
ATOM 3043 C CA . PRO B 1 144 ? -10.344 3.492 -6.699 1 97.38 144 PRO B CA 1
ATOM 3044 C C . PRO B 1 144 ? -11.758 3.27 -6.164 1 97.38 144 PRO B C 1
ATOM 3046 O O . PRO B 1 144 ? -12.672 4.016 -6.512 1 97.38 144 PRO B O 1
ATOM 3049 N N . GLN B 1 145 ? -11.898 2.203 -5.344 1 98.25 145 GLN B N 1
ATOM 3050 C CA . GLN B 1 145 ? -13.188 1.874 -4.75 1 98.25 145 GLN B CA 1
ATOM 3051 C C . GLN B 1 145 ? -13.508 2.803 -3.58 1 98.25 145 GLN B C 1
ATOM 3053 O O . GLN B 1 145 ? -12.773 2.842 -2.594 1 98.25 145 GLN B O 1
ATOM 3058 N N . VAL B 1 146 ? -14.617 3.477 -3.668 1 98.5 146 VAL B N 1
ATOM 3059 C CA . VAL B 1 146 ? -15.039 4.48 -2.693 1 98.5 146 VAL B CA 1
ATOM 3060 C C . VAL B 1 146 ? -15.523 3.795 -1.42 1 98.5 146 VAL B C 1
ATOM 3062 O O . VAL B 1 146 ? -15.32 4.305 -0.316 1 98.5 146 VAL B O 1
ATOM 3065 N N . SER B 1 147 ? -16.047 2.605 -1.5 1 98.44 147 SER B N 1
ATOM 3066 C CA . SER B 1 147 ? -16.688 1.898 -0.398 1 98.44 147 SER B CA 1
ATOM 3067 C C . SER B 1 147 ? -15.672 1.178 0.473 1 98.44 147 SER B C 1
ATOM 3069 O O . SER B 1 147 ? -15.953 0.85 1.627 1 98.44 147 SER B O 1
ATOM 3071 N N . THR B 1 148 ? -14.531 0.864 -0.073 1 98.5 148 THR B N 1
ATOM 3072 C CA . THR B 1 148 ? -13.5 0.12 0.643 1 98.5 148 THR B CA 1
ATOM 3073 C C . THR B 1 148 ? -12.125 0.752 0.427 1 98.5 148 THR B C 1
ATOM 3075 O O . THR B 1 148 ? -11.258 0.153 -0.207 1 98.5 148 THR B O 1
ATOM 3078 N N . PRO B 1 149 ? -11.898 1.919 1.028 1 98.88 149 PRO B N 1
ATOM 3079 C CA . PRO B 1 149 ? -10.68 2.682 0.782 1 98.88 149 PRO B CA 1
ATOM 3080 C C . PRO B 1 149 ? -9.414 1.933 1.211 1 98.88 149 PRO B C 1
ATOM 3082 O O . PRO B 1 149 ? -8.383 2.014 0.539 1 98.88 149 PRO B O 1
ATOM 3085 N N . ILE B 1 150 ? -9.477 1.205 2.33 1 98.94 150 ILE B N 1
ATOM 3086 C CA . ILE B 1 150 ? -8.281 0.53 2.822 1 98.94 150 ILE B CA 1
ATOM 3087 C C . ILE B 1 150 ? -7.973 -0.681 1.944 1 98.94 150 ILE B C 1
ATOM 3089 O O . ILE B 1 150 ? -6.812 -0.927 1.599 1 98.94 150 ILE B O 1
ATOM 3093 N N . TYR B 1 151 ? -8.984 -1.441 1.523 1 98.88 151 TYR B N 1
ATOM 3094 C CA . TYR B 1 151 ? -8.805 -2.492 0.528 1 98.88 151 TYR B CA 1
ATOM 3095 C C . TYR B 1 151 ? -8.172 -1.936 -0.745 1 98.88 151 TYR B C 1
ATOM 3097 O O . TYR B 1 151 ? -7.238 -2.521 -1.29 1 98.88 151 TYR B O 1
ATOM 3105 N N . THR B 1 152 ? -8.695 -0.8 -1.218 1 98.88 152 THR B N 1
ATOM 3106 C CA . THR B 1 152 ? -8.148 -0.115 -2.383 1 98.88 152 THR B CA 1
ATOM 3107 C C . THR B 1 152 ? -6.668 0.18 -2.191 1 98.88 152 THR B C 1
ATOM 3109 O O . THR B 1 152 ? -5.859 -0.057 -3.092 1 98.88 152 THR B O 1
ATOM 3112 N N . ALA B 1 153 ? -6.324 0.663 -1.037 1 98.94 153 ALA B N 1
ATOM 3113 C CA . ALA B 1 153 ? -4.934 0.984 -0.72 1 98.94 153 ALA B CA 1
ATOM 3114 C C . ALA B 1 153 ? -4.039 -0.241 -0.875 1 98.94 153 ALA B C 1
ATOM 3116 O O . ALA B 1 153 ? -2.939 -0.148 -1.426 1 98.94 153 ALA B O 1
ATOM 3117 N N . THR B 1 154 ? -4.469 -1.402 -0.396 1 98.94 154 THR B N 1
ATOM 3118 C CA . THR B 1 154 ? -3.66 -2.611 -0.495 1 98.94 154 THR B CA 1
ATOM 3119 C C . THR B 1 154 ? -3.438 -2.996 -1.954 1 98.94 154 THR B C 1
ATOM 3121 O O . THR B 1 154 ? -2.355 -3.455 -2.324 1 98.94 154 THR B O 1
ATOM 3124 N N . ASN B 1 155 ? -4.469 -2.83 -2.783 1 98.88 155 ASN B N 1
ATOM 3125 C CA . ASN B 1 155 ? -4.32 -3.152 -4.199 1 98.88 155 ASN B CA 1
ATOM 3126 C C . ASN B 1 155 ? -3.34 -2.207 -4.887 1 98.88 155 ASN B C 1
ATOM 3128 O O . ASN B 1 155 ? -2.559 -2.631 -5.742 1 98.88 155 ASN B O 1
ATOM 3132 N N . TYR B 1 156 ? -3.363 -0.936 -4.527 1 98.88 156 TYR B N 1
ATOM 3133 C CA . TYR B 1 156 ? -2.354 0.002 -5.008 1 98.88 156 TYR B CA 1
ATOM 3134 C C . TYR B 1 156 ? -0.954 -0.456 -4.617 1 98.88 156 TYR B C 1
ATOM 3136 O O . TYR B 1 156 ? -0.038 -0.446 -5.445 1 98.88 156 TYR B O 1
ATOM 3144 N N . ALA B 1 157 ? -0.826 -0.862 -3.389 1 98.94 157 ALA B N 1
ATOM 3145 C CA . ALA B 1 157 ? 0.475 -1.291 -2.883 1 98.94 157 ALA B CA 1
ATOM 3146 C C . ALA B 1 157 ? 1.009 -2.479 -3.678 1 98.94 157 ALA B C 1
ATOM 3148 O O . ALA B 1 157 ? 2.189 -2.518 -4.031 1 98.94 157 ALA B O 1
ATOM 3149 N N . ILE B 1 158 ? 0.168 -3.422 -3.965 1 98.94 158 ILE B N 1
ATOM 3150 C CA . ILE B 1 158 ? 0.556 -4.617 -4.707 1 98.94 158 ILE B CA 1
ATOM 3151 C C . ILE B 1 158 ? 1.058 -4.223 -6.094 1 98.94 158 ILE B C 1
ATOM 3153 O O . ILE B 1 158 ? 2.082 -4.73 -6.559 1 98.94 158 ILE B O 1
ATOM 3157 N N . VAL B 1 159 ? 0.358 -3.324 -6.742 1 98.88 159 VAL B N 1
ATOM 3158 C CA . VAL B 1 159 ? 0.76 -2.879 -8.07 1 98.88 159 VAL B CA 1
ATOM 3159 C C . VAL B 1 159 ? 2.104 -2.156 -7.988 1 98.88 159 VAL B C 1
ATOM 3161 O O . VAL B 1 159 ? 2.996 -2.402 -8.805 1 98.88 159 VAL B O 1
ATOM 3164 N N . GLY B 1 160 ? 2.266 -1.26 -7.008 1 98.81 160 GLY B N 1
ATOM 3165 C CA . GLY B 1 160 ? 3.537 -0.574 -6.832 1 98.81 160 GLY B CA 1
ATOM 3166 C C . GLY B 1 160 ? 4.699 -1.521 -6.59 1 98.81 160 GLY B C 1
ATOM 3167 O O . GLY B 1 160 ? 5.773 -1.354 -7.168 1 98.81 160 GLY B O 1
ATOM 3168 N N . LEU B 1 161 ? 4.469 -2.531 -5.746 1 98.94 161 LEU B N 1
ATOM 3169 C CA . LEU B 1 161 ? 5.465 -3.562 -5.469 1 98.94 161 LEU B CA 1
ATOM 3170 C C . LEU B 1 161 ? 5.871 -4.281 -6.75 1 98.94 161 LEU B C 1
ATOM 3172 O O . LEU B 1 161 ? 7.062 -4.48 -7.004 1 98.94 161 LEU B O 1
ATOM 3176 N N . THR B 1 162 ? 4.875 -4.629 -7.535 1 98.88 162 THR B N 1
ATOM 3177 C CA . THR B 1 162 ? 5.074 -5.387 -8.766 1 98.88 162 THR B CA 1
ATOM 3178 C C . THR B 1 162 ? 5.859 -4.566 -9.789 1 98.88 162 THR B C 1
ATOM 3180 O O . THR B 1 162 ? 6.789 -5.074 -10.414 1 98.88 162 THR B O 1
ATOM 3183 N N . ARG B 1 163 ? 5.496 -3.326 -9.922 1 98.5 163 ARG B N 1
ATOM 3184 C CA . ARG B 1 163 ? 6.18 -2.467 -10.883 1 98.5 163 ARG B CA 1
ATOM 3185 C C . ARG B 1 163 ? 7.641 -2.26 -10.484 1 98.5 163 ARG B C 1
ATOM 3187 O O . ARG B 1 163 ? 8.523 -2.242 -11.344 1 98.5 163 ARG B O 1
ATOM 3194 N N . ALA B 1 164 ? 7.895 -2.098 -9.211 1 98.75 164 ALA B N 1
ATOM 3195 C CA . ALA B 1 164 ? 9.258 -1.884 -8.742 1 98.75 164 ALA B CA 1
ATOM 3196 C C . ALA B 1 164 ? 10.109 -3.139 -8.93 1 98.75 164 ALA B C 1
ATOM 3198 O O . ALA B 1 164 ? 11.133 -3.105 -9.609 1 98.75 164 ALA B O 1
ATOM 3199 N N . TYR B 1 165 ? 9.625 -4.266 -8.469 1 98.75 165 TYR B N 1
ATOM 3200 C CA . TYR B 1 165 ? 10.367 -5.52 -8.594 1 98.75 165 TYR B CA 1
ATOM 3201 C C . TYR B 1 165 ? 10.352 -6.02 -10.031 1 98.75 165 TYR B C 1
ATOM 3203 O O . TYR B 1 165 ? 11.172 -6.859 -10.414 1 98.75 165 TYR B O 1
ATOM 3211 N N . GLY B 1 166 ? 9.422 -5.516 -10.836 1 98.69 166 GLY B N 1
ATOM 3212 C CA . GLY B 1 166 ? 9.289 -5.949 -12.219 1 98.69 166 GLY B CA 1
ATOM 3213 C C . GLY B 1 166 ? 10.312 -5.309 -13.141 1 98.69 166 GLY B C 1
ATOM 3214 O O . GLY B 1 166 ? 10.445 -5.703 -14.305 1 98.69 166 GLY B O 1
ATOM 3215 N N . ASP B 1 167 ? 11.031 -4.34 -12.617 1 98.69 167 ASP B N 1
ATOM 3216 C CA . ASP B 1 167 ? 12.039 -3.66 -13.414 1 98.69 167 ASP B CA 1
ATOM 3217 C C . ASP B 1 167 ? 13.102 -4.641 -13.914 1 98.69 167 ASP B C 1
ATOM 3219 O O . ASP B 1 167 ? 13.461 -5.586 -13.203 1 98.69 167 ASP B O 1
ATOM 3223 N N . GLN B 1 168 ? 13.68 -4.324 -15.094 1 98.5 168 GLN B N 1
ATOM 3224 C CA . GLN B 1 168 ? 14.672 -5.195 -15.711 1 98.5 168 GLN B CA 1
ATOM 3225 C C . GLN B 1 168 ? 15.898 -5.352 -14.82 1 98.5 168 GLN B C 1
ATOM 3227 O O . GLN B 1 168 ? 16.562 -6.391 -14.844 1 98.5 168 GLN B O 1
ATOM 3232 N N . TYR B 1 169 ? 16.188 -4.387 -13.945 1 98.31 169 TYR B N 1
ATOM 3233 C CA . TYR B 1 169 ? 17.297 -4.516 -12.992 1 98.31 169 TYR B CA 1
ATOM 3234 C C . TYR B 1 169 ? 17.156 -5.785 -12.164 1 98.31 169 TYR B C 1
ATOM 3236 O O . TYR B 1 169 ? 18.109 -6.562 -12.039 1 98.31 169 TYR B O 1
ATOM 3244 N N . HIS B 1 170 ? 16.016 -5.984 -11.594 1 98.5 170 HIS B N 1
ATOM 3245 C CA . HIS B 1 170 ? 15.766 -7.156 -10.758 1 98.5 170 HIS B CA 1
ATOM 3246 C C . HIS B 1 170 ? 15.688 -8.422 -11.602 1 98.5 170 HIS B C 1
ATOM 3248 O O . HIS B 1 170 ? 16.172 -9.484 -11.195 1 98.5 170 HIS B O 1
ATOM 3254 N N . VAL B 1 171 ? 15.078 -8.305 -12.773 1 98.62 171 VAL B N 1
ATOM 3255 C CA . VAL B 1 171 ? 14.961 -9.461 -13.656 1 98.62 171 VAL B CA 1
ATOM 3256 C C . VAL B 1 171 ? 16.344 -9.945 -14.055 1 98.62 171 VAL B C 1
ATOM 3258 O O . VAL B 1 171 ? 16.625 -11.148 -14.016 1 98.62 171 VAL B O 1
ATOM 3261 N N . ASN B 1 172 ? 17.188 -9 -14.438 1 98.38 172 ASN B N 1
ATOM 3262 C CA . ASN B 1 172 ? 18.531 -9.367 -14.875 1 98.38 172 ASN B CA 1
ATOM 3263 C C . ASN B 1 172 ? 19.328 -10.023 -13.75 1 98.38 172 ASN B C 1
ATOM 3265 O O . ASN B 1 172 ? 20.156 -10.906 -14 1 98.38 172 ASN B O 1
ATOM 3269 N N . MET B 1 173 ? 19.094 -9.648 -12.547 1 97.69 173 MET B N 1
ATOM 3270 C CA . MET B 1 173 ? 19.812 -10.156 -11.391 1 97.69 173 MET B CA 1
ATOM 3271 C C . MET B 1 173 ? 19.281 -11.523 -10.969 1 97.69 173 MET B C 1
ATOM 3273 O O . MET B 1 173 ? 20.062 -12.414 -10.609 1 97.69 173 MET B O 1
ATOM 3277 N N . THR B 1 174 ? 17.969 -11.742 -11.102 1 98.31 174 THR B N 1
ATOM 3278 C CA . THR B 1 174 ? 17.375 -12.883 -10.43 1 98.31 174 THR B CA 1
ATOM 3279 C C . THR B 1 174 ? 16.797 -13.867 -11.445 1 98.31 174 THR B C 1
ATOM 3281 O O . THR B 1 174 ? 16.5 -15.016 -11.102 1 98.31 174 THR B O 1
ATOM 3284 N N . GLY B 1 175 ? 16.547 -13.391 -12.672 1 98.62 175 GLY B N 1
ATOM 3285 C CA . GLY B 1 175 ? 15.852 -14.219 -13.648 1 98.62 175 GLY B CA 1
ATOM 3286 C C . GLY B 1 175 ? 14.383 -14.414 -13.328 1 98.62 175 GLY B C 1
ATOM 3287 O O . GLY B 1 175 ? 13.742 -15.328 -13.852 1 98.62 175 GLY B O 1
ATOM 3288 N N . VAL B 1 176 ? 13.867 -13.586 -12.406 1 98.75 176 VAL B N 1
ATOM 3289 C CA . VAL B 1 176 ? 12.477 -13.711 -11.984 1 98.75 176 VAL B CA 1
ATOM 3290 C C . VAL B 1 176 ? 11.672 -12.523 -12.508 1 9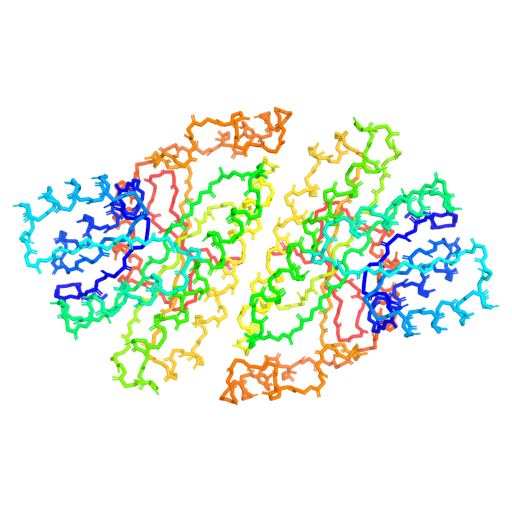8.75 176 VAL B C 1
ATOM 3292 O O . VAL B 1 176 ? 12.023 -11.367 -12.266 1 98.75 176 VAL B O 1
ATOM 3295 N N . ARG B 1 177 ? 10.602 -12.781 -13.273 1 98.62 177 ARG B N 1
ATOM 3296 C CA . ARG B 1 177 ? 9.641 -11.75 -13.68 1 98.62 177 ARG B CA 1
ATOM 3297 C C . ARG B 1 177 ? 8.57 -11.555 -12.617 1 98.62 177 ARG B C 1
ATOM 3299 O O . ARG B 1 177 ? 8.266 -12.469 -11.852 1 98.62 177 ARG B O 1
ATOM 3306 N N . CYS B 1 178 ? 8.07 -10.398 -12.57 1 98.75 178 CYS B N 1
ATOM 3307 C CA . CYS B 1 178 ? 6.992 -10.07 -11.648 1 98.75 178 CYS B CA 1
ATOM 3308 C C . CYS B 1 178 ? 5.836 -9.398 -12.383 1 98.75 178 CYS B C 1
ATOM 3310 O O . CYS B 1 178 ? 6.031 -8.398 -13.078 1 98.75 178 CYS B O 1
ATOM 3312 N N . LEU B 1 179 ? 4.609 -9.992 -12.219 1 98.56 179 LEU B N 1
ATOM 3313 C CA . LEU B 1 179 ? 3.393 -9.5 -12.852 1 98.56 179 LEU B CA 1
ATOM 3314 C C . LEU B 1 179 ? 2.271 -9.344 -11.828 1 98.56 179 LEU B C 1
ATOM 3316 O O . LEU B 1 179 ? 2.314 -9.945 -10.758 1 98.56 179 LEU B O 1
ATOM 3320 N N . VAL B 1 180 ? 1.319 -8.516 -12.258 1 98.88 180 VAL B N 1
ATOM 3321 C CA . VAL B 1 180 ? 0.144 -8.422 -11.398 1 98.88 180 VAL B CA 1
ATOM 3322 C C . VAL B 1 180 ? -1.124 -8.555 -12.242 1 98.88 180 VAL B C 1
ATOM 3324 O O . VAL B 1 180 ? -1.201 -8.023 -13.344 1 98.88 180 VAL B O 1
ATOM 3327 N N . VAL B 1 181 ? -2.053 -9.398 -11.805 1 98.94 181 VAL B N 1
ATOM 3328 C CA . VAL B 1 181 ? -3.393 -9.539 -12.367 1 98.94 181 VAL B CA 1
ATOM 3329 C C . VAL B 1 181 ? -4.402 -8.805 -11.484 1 98.94 181 VAL B C 1
ATOM 3331 O O . VAL B 1 181 ? -4.414 -8.984 -10.266 1 98.94 181 VAL B O 1
ATOM 3334 N N . CYS B 1 182 ? -5.195 -7.988 -12.102 1 98.81 182 CYS B N 1
ATOM 3335 C CA . CYS B 1 182 ? -6.203 -7.199 -11.414 1 98.81 182 CYS B CA 1
ATOM 3336 C C . CYS B 1 182 ? -7.605 -7.598 -11.852 1 98.81 182 CYS B C 1
ATOM 3338 O O . CYS B 1 182 ? -8.172 -6.996 -12.766 1 98.81 182 CYS B O 1
ATOM 3340 N N . PRO B 1 183 ? -8.188 -8.539 -11.141 1 98.69 183 PRO B N 1
ATOM 3341 C CA . PRO B 1 183 ? -9.547 -8.945 -11.484 1 98.69 183 PRO B CA 1
ATOM 3342 C C . PRO B 1 183 ? -10.594 -7.91 -11.078 1 98.69 183 PRO B C 1
ATOM 3344 O O . PRO B 1 183 ? -10.43 -7.23 -10.062 1 98.69 183 PRO B O 1
ATOM 3347 N N . GLY B 1 184 ? -11.617 -7.762 -11.891 1 98 184 GLY B N 1
ATOM 3348 C CA . GLY B 1 184 ? -12.797 -7 -11.516 1 98 184 GLY B CA 1
ATOM 3349 C C . GLY B 1 184 ? -13.781 -7.801 -10.688 1 98 184 GLY B C 1
ATOM 3350 O O . GLY B 1 184 ? -13.398 -8.758 -10.008 1 98 184 GLY B O 1
ATOM 3351 N N . LEU B 1 185 ? -15.047 -7.344 -10.672 1 97.06 185 LEU B N 1
ATOM 3352 C CA . LEU B 1 185 ? -16.094 -8.047 -9.93 1 97.06 185 LEU B CA 1
ATOM 3353 C C . LEU B 1 185 ? -16.156 -9.508 -10.344 1 97.06 185 LEU B C 1
ATOM 3355 O O . LEU B 1 185 ? -16.5 -9.812 -11.492 1 97.06 185 LEU B O 1
ATOM 3359 N N . THR B 1 186 ? -15.789 -10.414 -9.414 1 97.88 186 THR B N 1
ATOM 3360 C CA . THR B 1 186 ? -15.672 -11.836 -9.711 1 97.88 186 THR B CA 1
ATOM 3361 C C . THR B 1 186 ? -16.469 -12.664 -8.703 1 97.88 186 THR B C 1
ATOM 3363 O O . THR B 1 186 ? -16.453 -12.367 -7.504 1 97.88 186 THR B O 1
ATOM 3366 N N . ASP B 1 187 ? -17.125 -13.672 -9.141 1 95.69 187 ASP B N 1
ATOM 3367 C CA . ASP B 1 187 ? -17.828 -14.617 -8.273 1 95.69 187 ASP B CA 1
ATOM 3368 C C . ASP B 1 187 ? -16.828 -15.531 -7.562 1 95.69 187 ASP B C 1
ATOM 3370 O O . ASP B 1 187 ? -16.609 -16.672 -7.992 1 95.69 187 ASP B O 1
ATOM 3374 N N . SER B 1 188 ? -16.234 -15.062 -6.508 1 92.12 188 SER B N 1
ATOM 3375 C CA . SER B 1 188 ? -15.117 -15.75 -5.875 1 92.12 188 SER B CA 1
ATOM 3376 C C . SER B 1 188 ? -15.32 -15.875 -4.367 1 92.12 188 SER B C 1
ATOM 3378 O O . SER B 1 188 ? -14.484 -16.453 -3.666 1 92.12 188 SER B O 1
ATOM 3380 N N . GLY B 1 189 ? -16.375 -15.336 -3.846 1 85.38 189 GLY B N 1
ATOM 3381 C CA . GLY B 1 189 ? -16.609 -15.344 -2.41 1 85.38 189 GLY B CA 1
ATOM 3382 C C . GLY B 1 189 ? -15.938 -14.188 -1.69 1 85.38 189 GLY B C 1
ATOM 3383 O O . GLY B 1 189 ? -15.961 -14.125 -0.459 1 85.38 189 GLY B O 1
ATOM 3384 N N . LEU B 1 190 ? -15.336 -13.328 -2.465 1 82.69 190 LEU B N 1
ATOM 3385 C CA . LEU B 1 190 ? -14.688 -12.164 -1.865 1 82.69 190 LEU B CA 1
ATOM 3386 C C . LEU B 1 190 ? -15.711 -11.273 -1.175 1 82.69 190 LEU B C 1
ATOM 3388 O O . LEU B 1 190 ? -15.445 -10.734 -0.098 1 82.69 190 LEU B O 1
ATOM 3392 N N . VAL B 1 191 ? -16.875 -11.234 -1.856 1 82.88 191 VAL B N 1
ATOM 3393 C CA . VAL B 1 191 ? -17.984 -10.477 -1.282 1 82.88 191 VAL B CA 1
ATOM 3394 C C . VAL B 1 191 ? -19.062 -11.43 -0.771 1 82.88 191 VAL B C 1
ATOM 3396 O O . VAL B 1 191 ? -19.703 -12.133 -1.559 1 82.88 191 VAL B O 1
ATOM 3399 N N . LYS B 1 192 ? -19.219 -11.664 0.458 1 81.5 192 LYS B N 1
ATOM 3400 C CA . LYS B 1 192 ? -20.188 -12.586 1.03 1 81.5 192 LYS B CA 1
ATOM 3401 C C . LYS B 1 192 ? -21.219 -11.852 1.866 1 81.5 192 LYS B C 1
ATOM 3403 O O . LYS B 1 192 ? -22.422 -11.992 1.641 1 81.5 192 LYS B O 1
ATOM 3408 N N . ASP B 1 193 ? -20.688 -11.078 2.826 1 88.56 193 ASP B N 1
ATOM 3409 C CA . ASP B 1 193 ? -21.516 -10.266 3.713 1 88.56 193 ASP B CA 1
ATOM 3410 C C . ASP B 1 193 ? -21.062 -8.812 3.723 1 88.56 193 ASP B C 1
ATOM 3412 O O . ASP B 1 193 ? -20.406 -8.367 4.668 1 88.56 193 ASP B O 1
ATOM 3416 N N . LEU B 1 194 ? -21.547 -8.211 2.746 1 89.69 194 LEU B N 1
ATOM 3417 C CA . LEU B 1 194 ? -21.062 -6.859 2.49 1 89.69 194 LEU B CA 1
ATOM 3418 C C . LEU B 1 194 ? -21.156 -5.996 3.744 1 89.69 194 LEU B C 1
ATOM 3420 O O . LEU B 1 194 ? -20.25 -5.23 4.047 1 89.69 194 LEU B O 1
ATOM 3424 N N . ASP B 1 195 ? -22.281 -6.141 4.5 1 88.62 195 ASP B N 1
ATOM 3425 C CA . ASP B 1 195 ? -22.531 -5.32 5.684 1 88.62 195 ASP B CA 1
ATOM 3426 C C . ASP B 1 195 ? -21.469 -5.559 6.75 1 88.62 195 ASP B C 1
ATOM 3428 O O . ASP B 1 195 ? -21.188 -4.676 7.57 1 88.62 195 ASP B O 1
ATOM 3432 N N . LYS B 1 196 ? -20.875 -6.699 6.688 1 92.5 196 LYS B N 1
ATOM 3433 C CA . LYS B 1 196 ? -19.859 -7.027 7.691 1 92.5 196 LYS B CA 1
ATOM 3434 C C . LYS B 1 196 ? -18.469 -6.691 7.191 1 92.5 196 LYS B C 1
ATOM 3436 O O . LYS B 1 196 ? -17.5 -6.762 7.953 1 92.5 196 LYS B O 1
ATOM 3441 N N . GLN B 1 197 ? -18.375 -6.305 5.973 1 94.12 197 GLN B N 1
ATOM 3442 C CA . GLN B 1 197 ? -17.062 -6.109 5.367 1 94.12 197 GLN B CA 1
ATOM 3443 C C . GLN B 1 197 ? -16.75 -4.625 5.199 1 94.12 197 GLN B C 1
ATOM 3445 O O . GLN B 1 197 ? -15.578 -4.23 5.191 1 94.12 197 GLN B O 1
ATOM 3450 N N . LEU B 1 198 ? -17.766 -3.84 5.105 1 96.69 198 LEU B N 1
ATOM 3451 C CA . LEU B 1 198 ? -17.594 -2.396 4.961 1 96.69 198 LEU B CA 1
ATOM 3452 C C . LEU B 1 198 ? -17.297 -1.748 6.309 1 96.69 198 LEU B C 1
ATOM 3454 O O . LEU B 1 198 ? -17.828 -2.188 7.34 1 96.69 198 LEU B O 1
ATOM 3458 N N . MET B 1 199 ? -16.531 -0.651 6.309 1 96 199 MET B N 1
ATOM 3459 C CA . MET B 1 199 ? -16.203 0.06 7.539 1 96 199 MET B CA 1
ATOM 3460 C C . MET B 1 199 ? -17.453 0.549 8.25 1 96 199 MET B C 1
ATOM 3462 O O . MET B 1 199 ? -17.484 0.64 9.477 1 96 199 MET B O 1
ATOM 3466 N N . SER B 1 200 ? -18.453 0.897 7.469 1 94.31 200 SER B N 1
ATOM 3467 C CA . SER B 1 200 ? -19.719 1.414 7.945 1 94.31 200 SER B CA 1
ATOM 3468 C C . SER B 1 200 ? -20.859 1.01 7.016 1 94.31 200 SER B C 1
ATOM 3470 O O . SER B 1 200 ? -20.672 0.894 5.805 1 94.31 200 SER B O 1
ATOM 3472 N N . SER B 1 201 ? -22.016 0.801 7.582 1 92.94 201 SER B N 1
ATOM 3473 C CA . SER B 1 201 ? -23.188 0.502 6.766 1 92.94 201 SER B CA 1
ATOM 3474 C C . SER B 1 201 ? -23.484 1.642 5.801 1 92.94 201 SER B C 1
ATOM 3476 O O . SER B 1 201 ? -24.094 1.424 4.746 1 92.94 201 SER B O 1
ATOM 3478 N N . LYS B 1 202 ? -23.047 2.811 6.113 1 93.69 202 LYS B N 1
ATOM 3479 C CA . LYS B 1 202 ? -23.266 3.979 5.266 1 93.69 202 LYS B CA 1
ATOM 3480 C C . LYS B 1 202 ? -22.547 3.826 3.926 1 93.69 202 LYS B C 1
ATOM 3482 O O . LYS B 1 202 ? -22.875 4.52 2.959 1 93.69 202 LYS B O 1
ATOM 3487 N N . TYR B 1 203 ? -21.578 2.898 3.914 1 96.94 203 TYR B N 1
ATOM 3488 C CA . TYR B 1 203 ? -20.766 2.764 2.709 1 96.94 203 TYR B CA 1
ATOM 3489 C C . TYR B 1 203 ? -21.422 1.831 1.705 1 96.94 203 TYR B C 1
ATOM 3491 O O . TYR B 1 203 ? -20.922 1.628 0.602 1 96.94 203 TYR B O 1
ATOM 3499 N N . GLU B 1 204 ? -22.594 1.263 2.029 1 95.69 204 GLU B N 1
ATOM 3500 C CA . GLU B 1 204 ? -23.297 0.358 1.126 1 95.69 204 GLU B CA 1
ATOM 3501 C C . GLU B 1 204 ? -23.703 1.065 -0.165 1 95.69 204 GLU B C 1
ATOM 3503 O O . GLU B 1 204 ? -23.609 0.488 -1.25 1 95.69 204 GLU B O 1
ATOM 3508 N N . THR B 1 205 ? -24.141 2.316 -0.044 1 96.44 205 THR B N 1
ATOM 3509 C CA . THR B 1 205 ? -24.516 3.084 -1.227 1 96.44 205 THR B CA 1
ATOM 3510 C C . THR B 1 205 ? -23.297 3.346 -2.107 1 96.44 205 THR B C 1
ATOM 3512 O O . THR B 1 205 ? -23.391 3.334 -3.336 1 96.44 205 THR B O 1
ATOM 3515 N N . ALA B 1 206 ? -22.203 3.605 -1.479 1 97.44 206 ALA B N 1
ATOM 3516 C CA . ALA B 1 206 ? -20.953 3.777 -2.234 1 97.44 206 ALA B CA 1
ATOM 3517 C C . ALA B 1 206 ? -20.594 2.502 -2.99 1 97.44 206 ALA B C 1
ATOM 3519 O O . ALA B 1 206 ? -20.094 2.562 -4.117 1 97.44 206 ALA B O 1
ATOM 3520 N N . TRP B 1 207 ? -20.797 1.354 -2.369 1 97.06 207 TRP B N 1
ATOM 3521 C CA . TRP B 1 207 ? -20.531 0.072 -3.012 1 97.06 207 TRP B CA 1
ATOM 3522 C C . TRP B 1 207 ? -21.344 -0.08 -4.289 1 97.06 207 TRP B C 1
ATOM 3524 O O . TRP B 1 207 ? -20.828 -0.497 -5.324 1 97.06 207 TRP B O 1
ATOM 3534 N N . LEU B 1 208 ? -22.625 0.26 -4.18 1 96.38 208 LEU B N 1
ATOM 3535 C CA . LEU B 1 208 ? -23.5 0.171 -5.344 1 96.38 208 LEU B CA 1
ATOM 3536 C C . LEU B 1 208 ? -22.969 1.032 -6.484 1 96.38 208 LEU B C 1
ATOM 3538 O O . LEU B 1 208 ? -23.031 0.631 -7.648 1 96.38 208 LEU B O 1
ATOM 3542 N N . GLY B 1 209 ? -22.438 2.227 -6.129 1 96.81 209 GLY B N 1
ATOM 3543 C CA . GLY B 1 209 ? -21.812 3.074 -7.129 1 96.81 209 GLY B CA 1
ATOM 3544 C C . GLY B 1 209 ? -20.562 2.463 -7.727 1 96.81 209 GLY B C 1
ATOM 3545 O O . GLY B 1 209 ? -20.312 2.598 -8.922 1 96.81 209 GLY B O 1
ATOM 3546 N N . ASP B 1 210 ? -19.797 1.777 -6.906 1 97.31 210 ASP B N 1
ATOM 3547 C CA . ASP B 1 210 ? -18.531 1.176 -7.332 1 97.31 210 ASP B CA 1
ATOM 3548 C C . ASP B 1 210 ? -18.766 0.079 -8.367 1 97.31 210 ASP B C 1
ATOM 3550 O O . ASP B 1 210 ? -17.953 -0.114 -9.273 1 97.31 210 ASP B O 1
ATOM 3554 N N . ILE B 1 211 ? -19.922 -0.604 -8.273 1 95.44 211 ILE B N 1
ATOM 3555 C CA . ILE B 1 211 ? -20.078 -1.798 -9.102 1 95.44 211 ILE B CA 1
ATOM 3556 C C . ILE B 1 211 ? -21.109 -1.532 -10.203 1 95.44 211 ILE B C 1
ATOM 3558 O O . ILE B 1 211 ? -21.453 -2.438 -10.969 1 95.44 211 ILE B O 1
ATOM 3562 N N . THR B 1 212 ? -21.625 -0.345 -10.258 1 94.69 212 THR B N 1
ATOM 3563 C CA . THR B 1 212 ? -22.734 -0.011 -11.133 1 94.69 212 THR B CA 1
ATOM 3564 C C . THR B 1 212 ? -22.438 -0.403 -12.578 1 94.69 212 THR B C 1
ATOM 3566 O O . THR B 1 212 ? -23.297 -0.935 -13.273 1 94.69 212 THR B O 1
ATOM 3569 N N . ASP B 1 213 ? -21.234 -0.216 -13.062 1 93.88 213 ASP B N 1
ATOM 3570 C CA . ASP B 1 213 ? -20.891 -0.488 -14.461 1 93.88 213 ASP B CA 1
ATOM 3571 C C . ASP B 1 213 ? -20.078 -1.77 -14.586 1 93.88 213 ASP B C 1
ATOM 3573 O O . ASP B 1 213 ? -19.469 -2.025 -15.625 1 93.88 213 ASP B O 1
ATOM 3577 N N . SER B 1 214 ? -20.109 -2.564 -13.555 1 96.12 214 SER B N 1
ATOM 3578 C CA . SER B 1 214 ? -19.312 -3.787 -13.57 1 96.12 214 SER B CA 1
ATOM 3579 C C . SER B 1 214 ? -20.188 -5.012 -13.828 1 96.12 214 SER B C 1
ATOM 3581 O O . SER B 1 214 ? -21.312 -5.102 -13.32 1 96.12 214 SER B O 1
ATOM 3583 N N . LYS B 1 215 ? -19.703 -5.871 -14.664 1 97 215 LYS B N 1
ATOM 3584 C CA . LYS B 1 215 ? -20.328 -7.176 -14.867 1 97 215 LYS B CA 1
ATOM 3585 C C . LYS B 1 215 ? -19.609 -8.266 -14.094 1 97 215 LYS B C 1
ATOM 3587 O O . LYS B 1 215 ? -18.375 -8.375 -14.164 1 97 215 LYS B O 1
ATOM 3592 N N . MET B 1 216 ? -20.422 -9.016 -13.328 1 96.75 216 MET B N 1
ATOM 3593 C CA . MET B 1 216 ? -19.828 -10.125 -12.578 1 96.75 216 MET B CA 1
ATOM 3594 C C . MET B 1 216 ? -19.234 -11.164 -13.516 1 96.75 216 MET B C 1
ATOM 3596 O O . MET B 1 216 ? -19.844 -11.508 -14.539 1 96.75 216 MET B O 1
ATOM 3600 N N . GLN B 1 217 ? -18 -11.633 -13.258 1 98.31 217 GLN B N 1
ATOM 3601 C CA . GLN B 1 217 ? -17.375 -12.695 -14.039 1 98.31 217 GLN B CA 1
ATOM 3602 C C . GLN B 1 217 ? -17.078 -13.914 -13.164 1 98.31 217 GLN B C 1
ATOM 3604 O O . GLN B 1 217 ? -17.141 -13.836 -11.938 1 98.31 217 GLN B O 1
ATOM 3609 N N . SER B 1 218 ? -16.812 -15.031 -13.812 1 98.38 218 SER B N 1
ATOM 3610 C CA . SER B 1 218 ? -16.5 -16.25 -13.078 1 98.38 218 SER B CA 1
ATOM 3611 C C . SER B 1 218 ? -15.023 -16.297 -12.695 1 98.38 218 SER B C 1
ATOM 3613 O O . SER B 1 218 ? -14.18 -15.734 -13.383 1 98.38 218 SER B O 1
ATOM 3615 N N . SER B 1 219 ? -14.75 -17 -11.656 1 98.5 219 SER B N 1
ATOM 3616 C CA . SER B 1 219 ? -13.359 -17.25 -11.305 1 98.5 219 SER B CA 1
ATOM 3617 C C . SER B 1 219 ? -12.633 -18.016 -12.414 1 98.5 219 SER B C 1
ATOM 3619 O O . SER B 1 219 ? -11.438 -17.797 -12.633 1 98.5 219 SER B O 1
ATOM 3621 N N . ASP B 1 220 ? -13.352 -18.859 -13.141 1 98.44 220 ASP B N 1
ATOM 3622 C CA . ASP B 1 220 ? -12.766 -19.609 -14.234 1 98.44 220 ASP B CA 1
ATOM 3623 C C . ASP B 1 220 ? -12.25 -18.688 -15.336 1 98.44 220 ASP B C 1
ATOM 3625 O O . ASP B 1 220 ? -11.211 -18.969 -15.945 1 98.44 220 ASP B O 1
ATOM 3629 N N . HIS B 1 221 ? -13.039 -17.672 -15.578 1 98.75 221 HIS B N 1
ATOM 3630 C CA . HIS B 1 221 ? -12.594 -16.688 -16.562 1 98.75 221 HIS B CA 1
ATOM 3631 C C . HIS B 1 221 ? -11.258 -16.078 -16.156 1 98.75 221 HIS B C 1
ATOM 3633 O O . HIS B 1 221 ? -10.359 -15.938 -16.984 1 98.75 221 HIS B O 1
ATOM 3639 N N . VAL B 1 222 ? -11.117 -15.727 -14.898 1 98.81 222 VAL B N 1
ATOM 3640 C CA . VAL B 1 222 ? -9.883 -15.133 -14.398 1 98.81 222 VAL B CA 1
ATOM 3641 C C . VAL B 1 222 ? -8.758 -16.156 -14.469 1 98.81 222 VAL B C 1
ATOM 3643 O O . VAL B 1 222 ? -7.621 -15.812 -14.812 1 98.81 222 VAL B O 1
ATOM 3646 N N . GLY B 1 223 ? -9.047 -17.422 -14.156 1 98.75 223 GLY B N 1
ATOM 3647 C CA . GLY B 1 223 ? -8.062 -18.484 -14.281 1 98.75 223 GLY B CA 1
ATOM 3648 C C . GLY B 1 223 ? -7.496 -18.609 -15.688 1 98.75 223 GLY B C 1
ATOM 3649 O O . GLY B 1 223 ? -6.281 -18.734 -15.859 1 98.75 223 GLY B O 1
ATOM 3650 N N . ARG B 1 224 ? -8.375 -18.578 -16.703 1 98.44 224 ARG B N 1
ATOM 3651 C CA . ARG B 1 224 ? -7.934 -18.656 -18.094 1 98.44 224 ARG B CA 1
ATOM 3652 C C . ARG B 1 224 ? -7.082 -17.453 -18.469 1 98.44 224 ARG B C 1
ATOM 3654 O O . ARG B 1 224 ? -6.098 -17.578 -19.203 1 98.44 224 ARG B O 1
ATOM 3661 N N . ALA B 1 225 ? -7.473 -16.297 -17.953 1 98.69 225 ALA B N 1
ATOM 3662 C CA . ALA B 1 225 ? -6.723 -15.086 -18.234 1 98.69 225 ALA B CA 1
ATOM 3663 C C . ALA B 1 225 ? -5.297 -15.18 -17.703 1 98.69 225 ALA B C 1
ATOM 3665 O O . ALA B 1 225 ? -4.363 -14.641 -18.297 1 98.69 225 ALA B O 1
ATOM 3666 N N . LEU B 1 226 ? -5.133 -15.859 -16.578 1 98.69 226 LEU B N 1
ATOM 3667 C CA . LEU B 1 226 ? -3.803 -16.031 -16.016 1 98.69 226 LEU B CA 1
ATOM 3668 C C . LEU B 1 226 ? -2.861 -16.703 -17 1 98.69 226 LEU B C 1
ATOM 3670 O O . LEU B 1 226 ? -1.704 -16.297 -17.141 1 98.69 226 LEU B O 1
ATOM 3674 N N . VAL B 1 227 ? -3.33 -17.781 -17.672 1 98.44 227 VAL B N 1
ATOM 3675 C CA . VAL B 1 227 ? -2.512 -18.531 -18.625 1 98.44 227 VAL B CA 1
ATOM 3676 C C . VAL B 1 227 ? -2.061 -17.609 -19.766 1 98.44 227 VAL B C 1
ATOM 3678 O O . VAL B 1 227 ? -0.896 -17.625 -20.156 1 98.44 227 VAL B O 1
ATOM 3681 N N . ASP B 1 228 ? -2.988 -16.75 -20.203 1 98.06 228 ASP B N 1
ATOM 3682 C CA . ASP B 1 228 ? -2.668 -15.773 -21.25 1 98.06 228 ASP B CA 1
ATOM 3683 C C . ASP B 1 228 ? -1.618 -14.773 -20.766 1 98.06 228 ASP B C 1
ATOM 3685 O O . ASP B 1 228 ? -0.685 -14.445 -21.5 1 98.06 228 ASP B O 1
ATOM 3689 N N . VAL B 1 229 ? -1.75 -14.312 -19.578 1 98.44 229 VAL B N 1
ATOM 3690 C CA . VAL B 1 229 ? -0.856 -13.305 -19 1 98.44 229 VAL B CA 1
ATOM 3691 C C . VAL B 1 229 ? 0.534 -13.906 -18.812 1 98.44 229 VAL B C 1
ATOM 3693 O O . VAL B 1 229 ? 1.544 -13.25 -19.078 1 98.44 229 VAL B O 1
ATOM 3696 N N . LEU B 1 230 ? 0.6 -15.148 -18.328 1 98.56 230 LEU B N 1
ATOM 3697 C CA . LEU B 1 230 ? 1.88 -15.82 -18.141 1 98.56 230 LEU B CA 1
ATOM 3698 C C . LEU B 1 230 ? 2.625 -15.977 -19.453 1 98.56 230 LEU B C 1
ATOM 3700 O O . LEU B 1 230 ? 3.855 -15.898 -19.5 1 98.56 230 LEU B O 1
ATOM 3704 N N . ALA B 1 231 ? 1.884 -16.156 -20.516 1 97.19 231 ALA B N 1
ATOM 3705 C CA . ALA B 1 231 ? 2.473 -16.391 -21.828 1 97.19 231 ALA B CA 1
ATOM 3706 C C . ALA B 1 231 ? 2.998 -15.086 -22.422 1 97.19 231 ALA B C 1
ATOM 3708 O O . ALA B 1 231 ? 4.074 -15.062 -23.031 1 97.19 231 ALA B O 1
ATOM 3709 N N . LYS B 1 232 ? 2.32 -13.961 -22.219 1 96.31 232 LYS B N 1
ATOM 3710 C CA . LYS B 1 232 ? 2.66 -12.781 -23 1 96.31 232 LYS B CA 1
ATOM 3711 C C . LYS B 1 232 ? 3.115 -11.633 -22.109 1 96.31 232 LYS B C 1
ATOM 3713 O O . LYS B 1 232 ? 3.674 -10.648 -22.594 1 96.31 232 LYS B O 1
ATOM 3718 N N . GLY B 1 233 ? 2.885 -11.719 -20.844 1 97.5 233 GLY B N 1
ATOM 3719 C CA . GLY B 1 233 ? 3.133 -10.578 -19.969 1 97.5 233 GLY B CA 1
ATOM 3720 C C . GLY B 1 233 ? 4.609 -10.289 -19.766 1 97.5 233 GLY B C 1
ATOM 3721 O O . GLY B 1 233 ? 5.383 -11.195 -19.438 1 97.5 233 GLY B O 1
ATOM 3722 N N . GLN B 1 234 ? 4.957 -9.055 -19.906 1 97.75 234 GLN B N 1
ATOM 3723 C CA . GLN B 1 234 ? 6.309 -8.602 -19.578 1 97.75 234 GLN B CA 1
ATOM 3724 C C . GLN B 1 234 ? 6.434 -8.297 -18.094 1 97.75 234 GLN B C 1
ATOM 3726 O O . GLN B 1 234 ? 5.453 -7.934 -17.438 1 97.75 234 GLN B O 1
ATOM 3731 N N . SER B 1 235 ? 7.652 -8.406 -17.594 1 98.62 235 SER B N 1
ATOM 3732 C CA . SER B 1 235 ? 7.855 -8.117 -16.188 1 98.62 235 SER B CA 1
ATOM 3733 C C . SER B 1 235 ? 7.441 -6.691 -15.844 1 98.62 235 SER B C 1
ATOM 3735 O O . SER B 1 235 ? 7.703 -5.762 -16.609 1 98.62 235 SER B O 1
ATOM 3737 N N . GLY B 1 236 ? 6.777 -6.516 -14.727 1 98.5 236 GLY B N 1
ATOM 3738 C CA . GLY B 1 236 ? 6.324 -5.211 -14.266 1 98.5 236 GLY B CA 1
ATOM 3739 C C . GLY B 1 236 ? 4.961 -4.824 -14.805 1 98.5 236 GLY B C 1
ATOM 3740 O O . GLY B 1 236 ? 4.387 -3.816 -14.391 1 98.5 236 GLY B O 1
ATOM 3741 N N . SER B 1 237 ? 4.395 -5.637 -15.719 1 98.5 237 SER B N 1
ATOM 3742 C CA . SER B 1 237 ? 3.148 -5.262 -16.375 1 98.5 237 SER B CA 1
ATOM 3743 C C . SER B 1 237 ? 1.947 -5.5 -15.469 1 98.5 237 SER B C 1
ATOM 3745 O O . SER B 1 237 ? 1.998 -6.348 -14.578 1 98.5 237 SER B O 1
ATOM 3747 N N . VAL B 1 238 ? 0.929 -4.719 -15.633 1 98.75 238 VAL B N 1
ATOM 3748 C CA . VAL B 1 238 ? -0.326 -4.746 -14.891 1 98.75 238 VAL B CA 1
ATOM 3749 C C . VAL B 1 238 ? -1.466 -5.172 -15.812 1 98.75 238 VAL B C 1
ATOM 3751 O O . VAL B 1 238 ? -1.685 -4.559 -16.859 1 98.75 238 VAL B O 1
ATOM 3754 N N . TRP B 1 239 ? -2.215 -6.184 -15.414 1 98.88 239 TRP B N 1
ATOM 3755 C CA . TRP B 1 239 ? -3.211 -6.758 -16.312 1 98.88 239 TRP B CA 1
ATOM 3756 C C . TRP B 1 239 ? -4.602 -6.699 -15.695 1 98.88 239 TRP B C 1
ATOM 3758 O O . TRP B 1 239 ? -4.844 -7.285 -14.633 1 98.88 239 TRP B O 1
ATOM 3768 N N . ILE B 1 240 ? -5.527 -6.07 -16.344 1 98.69 240 ILE B N 1
ATOM 3769 C CA . ILE B 1 240 ? -6.926 -5.969 -15.945 1 98.69 240 ILE B CA 1
ATOM 3770 C C . ILE B 1 240 ? -7.715 -7.141 -16.531 1 98.69 240 ILE B C 1
ATOM 3772 O O . ILE B 1 240 ? -7.625 -7.43 -17.719 1 98.69 240 ILE B O 1
ATOM 3776 N N . VAL B 1 241 ? -8.414 -7.863 -15.719 1 98.75 241 VAL B N 1
ATOM 3777 C CA . VAL B 1 241 ? -9.32 -8.938 -16.109 1 98.75 241 VAL B CA 1
ATOM 3778 C C . VAL B 1 241 ? -10.719 -8.664 -15.547 1 98.75 241 VAL B C 1
ATOM 3780 O O . VAL B 1 241 ? -10.984 -8.938 -14.375 1 98.75 241 VAL B O 1
ATOM 3783 N N . GLU B 1 242 ? -11.602 -8.172 -16.406 1 98.25 242 GLU B N 1
ATOM 3784 C CA . GLU B 1 242 ? -12.906 -7.762 -15.906 1 98.25 242 GLU B CA 1
ATOM 3785 C C . GLU B 1 242 ? -13.984 -7.918 -16.969 1 98.25 242 GLU B C 1
ATOM 3787 O O . GLU B 1 242 ? -13.688 -8.008 -18.156 1 98.25 242 GLU B O 1
ATOM 3792 N N . ASN B 1 243 ? -15.227 -8.07 -16.516 1 98.25 243 ASN B N 1
ATOM 3793 C CA . ASN B 1 243 ? -16.422 -8.055 -17.344 1 98.25 243 ASN B CA 1
ATOM 3794 C C . ASN B 1 243 ? -16.438 -9.219 -18.328 1 98.25 243 ASN B C 1
ATOM 3796 O O . ASN B 1 243 ? -16.969 -9.094 -19.438 1 98.25 243 ASN B O 1
ATOM 3800 N N . ALA B 1 244 ? -15.703 -10.281 -17.984 1 98.25 244 ALA B N 1
ATOM 3801 C CA . ALA B 1 244 ? -15.625 -11.5 -18.797 1 98.25 244 ALA B CA 1
ATOM 3802 C C . ALA B 1 244 ? -14.992 -11.211 -20.141 1 98.25 244 ALA B C 1
ATOM 3804 O O . ALA B 1 244 ? -15.344 -11.828 -21.156 1 98.25 244 ALA B O 1
ATOM 3805 N N . GLN B 1 245 ? -14.203 -10.156 -20.203 1 98.44 245 GLN B N 1
ATOM 3806 C CA . GLN B 1 245 ? -13.438 -9.828 -21.391 1 98.44 245 GLN B CA 1
ATOM 3807 C C . GLN B 1 245 ? -11.992 -10.305 -21.281 1 98.44 245 GLN B C 1
ATOM 3809 O O . GLN B 1 245 ? -11.508 -10.555 -20.172 1 98.44 245 GLN B O 1
ATOM 3814 N N . PRO B 1 246 ? -11.289 -10.469 -22.391 1 98.06 246 PRO B N 1
ATOM 3815 C CA . PRO B 1 246 ? -9.883 -10.883 -22.328 1 98.06 246 PRO B CA 1
ATOM 3816 C C . PRO B 1 246 ? -9.023 -9.93 -21.516 1 98.06 246 PRO B C 1
ATOM 3818 O O . PRO B 1 246 ? -9.312 -8.727 -21.438 1 98.06 246 PRO B O 1
ATOM 3821 N N . ALA B 1 247 ? -8.008 -10.477 -20.922 1 98.38 247 ALA B N 1
ATOM 3822 C CA . ALA B 1 247 ? -7.09 -9.656 -20.125 1 98.38 247 ALA B CA 1
ATOM 3823 C C . ALA B 1 247 ? -6.496 -8.531 -20.969 1 98.38 247 ALA B C 1
ATOM 3825 O O . ALA B 1 247 ? -6.148 -8.734 -22.141 1 98.38 247 ALA B O 1
ATOM 3826 N N . ARG B 1 248 ? -6.445 -7.395 -20.422 1 97.62 248 ARG B N 1
ATOM 3827 C CA . ARG B 1 248 ? -5.812 -6.262 -21.094 1 97.62 248 ARG B CA 1
ATOM 3828 C C . ARG B 1 248 ? -4.754 -5.617 -20.203 1 97.62 248 ARG B C 1
ATOM 3830 O O . ARG B 1 248 ? -4.941 -5.504 -18.984 1 97.62 248 ARG B O 1
ATOM 3837 N N . GLU B 1 249 ? -3.668 -5.195 -20.797 1 97.44 249 GLU B N 1
ATOM 3838 C CA . GLU B 1 249 ? -2.60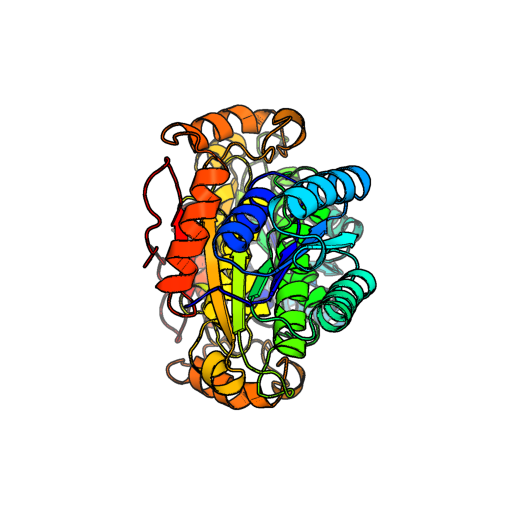7 -4.539 -20.047 1 97.44 249 GLU B CA 1
ATOM 3839 C C . GLU B 1 249 ? -2.99 -3.107 -19.688 1 97.44 249 GLU B C 1
ATOM 3841 O O . GLU B 1 249 ? -3.494 -2.363 -20.531 1 97.44 249 GLU B O 1
ATOM 3846 N N . TRP B 1 250 ? -2.863 -2.74 -18.469 1 94.88 250 TRP B N 1
ATOM 3847 C CA . TRP B 1 250 ? -3.076 -1.382 -17.984 1 94.88 250 TRP B CA 1
ATOM 3848 C C . TRP B 1 250 ? -1.809 -0.547 -18.125 1 94.88 250 TRP B C 1
ATOM 3850 O O . TRP B 1 250 ? -0.782 -0.859 -17.516 1 94.88 250 TRP B O 1
ATOM 3860 N N . ARG B 1 251 ? -1.744 0.555 -18.953 1 83.38 251 ARG B N 1
ATOM 3861 C CA . ARG B 1 251 ? -0.54 1.328 -19.234 1 83.38 251 ARG B CA 1
ATOM 3862 C C . ARG B 1 251 ? -0.597 2.699 -18.562 1 83.38 251 ARG B C 1
ATOM 3864 O O . ARG B 1 251 ? 0.29 3.529 -18.766 1 83.38 251 ARG B O 1
ATOM 3871 N N . GLY B 1 252 ? -1.565 2.949 -17.703 1 74.31 252 GLY B N 1
ATOM 3872 C CA . GLY B 1 252 ? -1.614 4.234 -17.031 1 74.31 252 GLY B CA 1
ATOM 3873 C C . GLY B 1 252 ? -0.758 4.281 -15.781 1 74.31 252 GLY B C 1
ATOM 3874 O O . GLY B 1 252 ? -0.273 3.25 -15.312 1 74.31 252 GLY B O 1
#

Organism: Bombyx mori (NCBI:txid7091)

InterPro domains:
  IPR002347 Short-chain dehydrogenase/reductase SDR [PF00106] (6-197)
  IPR002347 Short-chain dehydrogenase/reductase SDR [PR00080] (83-94)
  IPR002347 Short-chain dehydrogenase/reductase SDR [PR00080] (131-139)
  IPR002347 Short-chain dehydrogenase/reductase SDR [PR00080] (151-170)
  IPR002347 Short-chain dehydrogenase/reductase SDR [PR00081] (7-24)
  IPR002347 Short-chain dehydrogenase/reductase SDR [PR00081] (83-94)
  IPR002347 Short-chain dehydrogenase/reductase SDR [PR00081] (125-141)
  IPR002347 Short-chain dehydrogenase/reductase SDR [PR00081] (151-170)
  IPR002347 Short-chain dehydrogenase/reductase SDR [PR00081] (174-191)
  IPR036291 NAD(P)-binding domain superfamily [SSF51735] (1-235)

Foldseek 3Di:
DQLALAEEEFEPLLFFLNVLLQQLSLVSHAAYEYEYQPPVSQVVSQVVSCVVRNNLRYHYQYDDLLDLVSLLVSVVVSCVSSVAHAEYELEFAAFALLPLVVRLSNLAVSLVSSVVSCLCGAFVLNVHPEHEYEYEAACCQVPPQPQRNSSSVSSVNLLVVQLVCQDVVNCVGGVYFGEYEHEYAEPICSPDPVCRRTNHPVSVVSNCVRCVPFDYYYSNLSSVLVVVCRVDPGGSWYWYHGPSDHIDTDPD/DQLALAEEEFEPLLFFLNVLLQQLSLVSHAAYEYEYQPPVSQVVSQVVSCVVRNNLRYHYQYDDLLDLVSVLVSVVVSCVSSVAHAEYELEFAAFALLPLVVRLSNLAVSLVSSVVSCLCGAFVLNVHPEHEYEYEAACCQVPPQPQRNSSSVSSVNLLVVQLVCQDVVNCVGGVYFGEYEHEYAEPICSPDPVCRRTNHPVSVVSNCVRCVPFDYYYSNLSSVLVVVCRVDPGGSWYWYHGPSDHIDTDPD